Protein AF-0000000074257411 (afdb_homodimer)

Nearest PDB structures (foldseek):
  7ahc-assembly1_B  TM=8.816E-01  e=6.475E-06  Lactococcus lactis subsp. lactis
  7ahh-assembly1_B  TM=8.959E-01  e=6.751E-05  Lactococcus lactis subsp. lactis
  7ahd-assembly1_B  TM=7.410E-01  e=1.053E-05  Lactococcus lactis subsp. lactis
  7ahd-assembly1_A  TM=7.904E-01  e=3.799E-05  Lactococcus lactis subsp. lactis
  7ahh-assembly1_A  TM=8.577E-01  e=1.370E-04  Lactococcus lactis subsp. lactis

Radius of gyration: 25.84 Å; Cα contacts (8 Å, |Δi|>4): 737; chains: 2; bounding box: 114×61×60 Å

Solvent-accessible surface area (backbone atoms only — not comparable to full-atom values): 26121 Å² total; per-residue (Å²): 134,84,75,77,76,73,73,76,64,66,78,73,69,44,54,74,68,51,46,51,52,49,45,38,51,50,38,52,50,49,52,51,50,50,42,32,51,47,8,66,72,58,28,37,59,52,33,35,21,54,83,51,17,54,57,36,36,51,51,40,56,72,70,37,59,53,55,52,22,40,50,52,40,51,50,45,27,50,51,11,39,49,54,19,50,67,50,16,45,60,52,10,42,45,32,22,72,29,68,66,52,28,57,44,44,45,62,57,52,51,29,56,64,43,36,38,66,53,68,45,46,35,56,40,36,60,64,50,34,98,40,72,63,28,39,28,50,42,8,20,66,48,14,22,54,47,24,17,49,20,17,18,52,25,29,34,52,40,45,60,60,34,58,70,55,42,75,73,51,89,61,53,73,64,55,41,36,64,67,43,39,45,64,64,17,43,64,28,36,49,53,9,48,49,53,15,50,53,29,9,53,33,21,34,32,38,43,18,33,72,72,51,38,51,42,29,6,50,40,36,53,45,37,72,62,62,64,48,27,19,55,44,51,30,54,49,51,50,46,26,52,49,34,37,48,50,52,50,51,46,51,51,49,46,45,68,75,40,63,82,48,61,78,51,52,75,29,52,73,57,133,82,75,77,76,72,73,76,64,66,78,74,68,45,54,74,67,51,45,51,52,50,44,39,51,50,38,51,50,49,50,52,52,50,42,31,52,49,8,66,72,58,28,38,57,53,32,36,20,54,84,51,18,52,58,37,36,51,50,41,55,72,70,36,59,53,55,55,21,41,51,52,41,51,51,45,23,52,50,11,40,49,55,20,51,66,51,15,45,61,52,10,41,47,31,23,72,31,68,67,51,28,55,45,45,46,64,56,52,52,28,56,62,45,35,42,67,54,67,44,47,36,56,40,36,62,63,48,34,98,39,72,64,29,40,27,49,43,8,20,67,49,13,23,54,47,23,16,51,19,18,17,52,25,29,33,53,38,44,60,59,35,58,72,55,40,76,75,52,89,60,53,73,64,53,41,36,65,67,44,39,45,65,64,17,43,64,28,37,49,53,7,48,49,53,15,49,52,29,10,52,33,21,31,32,38,43,18,35,74,70,51,38,51,42,27,7,51,41,36,52,44,38,71,65,60,65,48,27,19,54,44,52,32,54,48,50,52,47,26,52,48,34,35,50,50,53,51,51,47,50,52,50,45,45,68,76,40,65,81,50,62,78,50,53,76,27,54,73,61

InterPro domains:
  IPR000515 ABC transporter type 1, transmembrane domain MetI-like [PF00528] (88-249)
  IPR000515 ABC transporter type 1, transmembrane domain MetI-like [PS50928] (70-250)
  IPR000515 ABC transporter type 1, transmembrane domain MetI-like [cd06261] (70-249)
  IPR035906 MetI-like superfamily [G3DSA:1.10.3720.10] (65-255)
  IPR035906 MetI-like superfamily [SSF161098] (64-249)

Secondary structure (DSSP, 8-state):
---------GGGSS-HHHHHHHHHHHHHHHHHHHHHHHHHHH-TTT---HHHHHHHHHHHHHHSHHHHHHHHHHHHHHHHHHHHHHHHHHHHHHHHH-HHHHHHHHHHHHHHHHS-HHHHHHHHHHHH-SSHHHHHHHHHHHHHHHHHHHHHHHHHHHHHHHHHHHTTS---HHHHIIIIIHHHHHHHHHHHHHHHHHHHHHHHHHHHHHHT-HHHHHHHHHHHT-S-SHHHHHHHHHHHHHHHHHHHHHHHHHHHH-GGGHHHHHHHT-/---------GGGTS-HHHHHHHHHHHHHHHHHHHHHHHHHHH-TTT---HHHHHHHHHHHHHHSHHHHHHHHHHHHHHHHHHHHHHHHHHHHHHHHH-HHHHHHHHHHHHHHHHS-GGGGHHHHHHHH-SSHHHHHHHHHHHHHHHHHHHHHHHHHHHHHHHHHHHTTS---HHHHIIIIIHHHHHHHHHHHHHHHHHHHHHHHHHHHHHHT-HHHHHHHHHHHT-S-SHHHHHHHHHHHHHHHHHHHHHHHHHHHH-GGGHHHHHHHT-

Foldseek 3Di:
DPPPPDPPPVCVPDDPVRNVVVVVVVVVVVVLVVLQVVQVVVDFLVHHHPVLLVVLLVVCVVVPQLVVLVVVLVVLLVLLLVVLLVPQQVLLLCLLVDVVSVVVCVVVLVVLQVDDLLVCLVVLCVVPNLDSVSLSVQLNSQQNSLLNNLLNVLLNVQCVVCVVVCVVPPPPPVCCCVPGSCVSSVLSNLLSSLRSSLSSSVRNLSNCCVVLGGLNNVLNVCVVVRPGCSNNVSSVVVSVVVSVVSNVVSVVVSCVVCVPCVVCVVVSVD/DPPPPDDPPVCVPDDPVRNVVVVVVVVVVVVLVVQQVVQVVVDFLVHHHPVLLVVLLVVCVVVPQQVVLVVVLVVLLVLLLVVLLVPQQVLLLCLLVDVVSVVVCVVVLVVLQVDDLLVCLVVLCVVPNLDSVSLSVQLNSQQNSLLNNLSNVLLNVQCVVCVVVCVVPPPPPVCCCVPGSCVSSVLSNLLSSLRSSLSSSVRNLSNCCVVLGGLNNVLNVCVVVRPGCSNNVSSVVVSVVVSVVSNVVSVVVSCVVCVPCVVCVVVSVD

Sequence (540 aa):
MSTKTRAPDVFHQLSERNQQWVVRLITLVITVLLWELVGQVLGNLFFAPITDVIPSYVEMATEGEMFSALAVTLWEMFIGFGLAVIVAIPIGLVMGRNRVVEQALSPWVSAMFVTATAALLPLFVILFGISFDFRIAIVWISCVWFILLNTHYGAKGVDQEFTDVGTSFNAGRIQMFQGIVLPATLPFIFAGLRMGLIHALRGVILAQTFIEFGYGGLIAQMGKQSVDTAPILALILTLMFLGYGLRILLEKTEAWLFPWSEETEAMGALMSTKTRAPDVFHQLSERNQQWVVRLITLVITVLLWELVGQVLGNLFFAPITDVIPSYVEMATEGEMFSALAVTLWEMFIGFGLAVIVAIPIGLVMGRNRVVEQALSPWVSAMFVTATAALLPLFVILFGISFDFRIAIVWISCVWFILLNTHYGAKGVDQEFTDVGTSFNAGRIQMFQGIVLPATLPFIFAGLRMGLIHALRGVILAQTFIEFGYGGLIAQMGKQSVDTAPILALILTLMFLGYGLRILLEKTEAWLFPWSEETEAMGAL

Structure (mmCIF, N/CA/C/O backbone):
data_AF-0000000074257411-model_v1
#
loop_
_entity.id
_entity.type
_entity.pdbx_description
1 polymer 'ABC transporter permease subunit'
#
loop_
_atom_site.group_PDB
_atom_site.id
_atom_site.type_symbol
_atom_site.label_atom_id
_atom_site.label_alt_id
_atom_site.label_comp_id
_atom_site.label_asym_id
_atom_site.label_entity_id
_atom_site.label_seq_id
_atom_site.pdbx_PDB_ins_code
_atom_site.Cartn_x
_atom_site.Cartn_y
_atom_site.Cartn_z
_atom_site.occupancy
_atom_site.B_iso_or_equiv
_atom_site.auth_seq_id
_atom_site.auth_comp_id
_atom_site.auth_asym_id
_atom_site.auth_atom_id
_atom_site.pdbx_PDB_model_num
ATOM 1 N N . MET A 1 1 ? -56.875 21.391 26.109 1 29.09 1 MET A N 1
ATOM 2 C CA . MET A 1 1 ? -55.562 21.766 26.562 1 29.09 1 MET A CA 1
ATOM 3 C C . MET A 1 1 ? -54.594 20.578 26.484 1 29.09 1 MET A C 1
ATOM 5 O O . MET A 1 1 ? -54.406 19.859 27.453 1 29.09 1 MET A O 1
ATOM 9 N N . SER A 1 2 ? -54.594 19.703 25.453 1 36.53 2 SER A N 1
ATOM 10 C CA . SER A 1 2 ? -53.844 18.469 25.234 1 36.53 2 SER A CA 1
ATOM 11 C C . SER A 1 2 ? -52.344 18.75 25.156 1 36.53 2 SER A C 1
ATOM 13 O O . SER A 1 2 ? -51.906 19.469 24.266 1 36.53 2 SER A O 1
ATOM 15 N N . THR A 1 3 ? -51.688 18.891 26.344 1 37.75 3 THR A N 1
ATOM 16 C CA . THR A 1 3 ? -50.219 19.031 26.453 1 37.75 3 THR A CA 1
ATOM 17 C C . THR A 1 3 ? -49.5 17.906 25.703 1 37.75 3 THR A C 1
ATOM 19 O O . THR A 1 3 ? -49.656 16.734 26.047 1 37.75 3 THR A O 1
ATOM 22 N N . LYS A 1 4 ? -49.281 18 24.453 1 40.81 4 LYS A N 1
ATOM 23 C CA . LYS A 1 4 ? -48.375 17.125 23.719 1 40.81 4 LYS A CA 1
ATOM 24 C C . LYS A 1 4 ? -47.062 16.906 24.469 1 40.81 4 LYS A C 1
ATOM 26 O O . LYS A 1 4 ? -46.281 17.844 24.625 1 40.81 4 LYS A O 1
ATOM 31 N N . THR A 1 5 ? -46.969 16.062 25.484 1 38.19 5 THR A N 1
ATOM 32 C CA . THR A 1 5 ? -45.75 15.641 26.172 1 38.19 5 THR A CA 1
ATOM 33 C C . THR A 1 5 ? -44.656 15.305 25.156 1 38.19 5 THR A C 1
ATOM 35 O O . THR A 1 5 ? -44.844 14.398 24.328 1 38.19 5 THR A O 1
ATOM 38 N N . ARG A 1 6 ? -43.844 16.281 24.797 1 40.16 6 ARG A N 1
ATOM 39 C CA . ARG A 1 6 ? -42.625 16.078 24.016 1 40.16 6 ARG A CA 1
ATOM 40 C C . ARG A 1 6 ? -41.844 14.859 24.516 1 40.16 6 ARG A C 1
ATOM 42 O O . ARG A 1 6 ? -41.594 14.734 25.719 1 40.16 6 ARG A O 1
ATOM 49 N N . ALA A 1 7 ? -41.906 13.766 23.906 1 40.72 7 ALA A N 1
ATOM 50 C CA . ALA A 1 7 ? -41.031 12.609 24.188 1 40.72 7 ALA A CA 1
ATOM 51 C C . ALA A 1 7 ? -39.656 13.055 24.656 1 40.72 7 ALA A C 1
ATOM 53 O O . ALA A 1 7 ? -39.031 13.922 24.031 1 40.72 7 ALA A O 1
ATOM 54 N N . PRO A 1 8 ? -39.281 12.938 25.922 1 40.72 8 PRO A N 1
ATOM 55 C CA . PRO A 1 8 ? -37.938 13.32 26.359 1 40.72 8 PRO A CA 1
ATOM 56 C C . PRO A 1 8 ? -36.844 12.844 25.422 1 40.72 8 PRO A C 1
ATOM 58 O O . PRO A 1 8 ? -36.906 11.727 24.906 1 40.72 8 PRO A O 1
ATOM 61 N N . ASP A 1 9 ? -36.219 13.672 24.594 1 42.53 9 ASP A N 1
ATOM 62 C CA . ASP A 1 9 ? -35.062 13.398 23.75 1 42.53 9 ASP A CA 1
ATOM 63 C C . ASP A 1 9 ? -34 12.625 24.516 1 42.53 9 ASP A C 1
ATOM 65 O O . ASP A 1 9 ? -33.219 13.211 25.266 1 42.53 9 ASP A O 1
ATOM 69 N N . VAL A 1 10 ? -34.25 11.461 25.031 1 44.72 10 VAL A N 1
ATOM 70 C CA . VAL A 1 10 ? -33.344 10.547 25.719 1 44.72 10 VAL A CA 1
ATOM 71 C C . VAL A 1 10 ? -31.938 10.758 25.219 1 44.72 10 VAL A C 1
ATOM 73 O O . VAL A 1 10 ? -30.969 10.461 25.938 1 44.72 10 VAL A O 1
ATOM 76 N N . PHE A 1 11 ? -31.719 10.945 23.938 1 49.41 11 PHE A N 1
ATOM 77 C CA . PHE A 1 11 ? -30.359 11.125 23.438 1 49.41 11 PHE A CA 1
ATOM 78 C C . PHE A 1 11 ? -29.734 12.383 24.031 1 49.41 11 PHE A C 1
ATOM 80 O O . PHE A 1 11 ? -28.516 12.531 24.031 1 49.41 11 PHE A O 1
ATOM 87 N N . HIS A 1 12 ? -30.5 13.359 24.438 1 51.88 12 HIS A N 1
ATOM 88 C CA . HIS A 1 12 ? -29.953 14.609 24.969 1 51.88 12 HIS A CA 1
ATOM 89 C C . HIS A 1 12 ? -29.312 14.398 26.328 1 51.88 12 HIS A C 1
ATOM 91 O O . HIS A 1 12 ? -28.547 15.258 26.781 1 51.88 12 HIS A O 1
ATOM 97 N N . GLN A 1 13 ? -29.703 13.383 26.984 1 53.53 13 GLN A N 1
ATOM 98 C CA . GLN A 1 13 ? -29.234 13.344 28.375 1 53.53 13 GLN A CA 1
ATOM 99 C C . GLN A 1 13 ? -27.906 12.609 28.469 1 53.53 13 GLN A C 1
ATOM 101 O O . GLN A 1 13 ? -27.281 12.594 29.531 1 53.53 13 GLN A O 1
ATOM 106 N N . LEU A 1 14 ? -27.562 11.773 27.562 1 56.84 14 LEU A N 1
ATOM 107 C CA . LEU A 1 14 ? -26.328 11.055 27.812 1 56.84 14 LEU A CA 1
ATOM 108 C C . LEU A 1 14 ? -25.125 11.969 27.609 1 56.84 14 LEU A C 1
ATOM 110 O O . LEU A 1 14 ? -25.109 12.797 26.688 1 56.84 14 LEU A O 1
ATOM 114 N N . SER A 1 15 ? -24.281 12.133 28.625 1 64.94 15 SER A N 1
ATOM 115 C CA . SER A 1 15 ? -23.031 12.891 28.531 1 64.94 15 SER A CA 1
ATOM 116 C C . SER A 1 15 ? -22.344 12.633 27.188 1 64.94 15 SER A C 1
ATOM 118 O O . SER A 1 15 ? -22.547 11.594 26.562 1 64.94 15 SER A O 1
ATOM 120 N N . GLU A 1 16 ? -21.859 13.57 26.562 1 70.38 16 GLU A N 1
ATOM 121 C CA . GLU A 1 16 ? -21.156 13.516 25.281 1 70.38 16 GLU A CA 1
ATOM 122 C C . GLU A 1 16 ? -20.328 12.234 25.156 1 70.38 16 GLU A C 1
ATOM 124 O O . GLU A 1 16 ? -20.281 11.617 24.094 1 70.38 16 GLU A O 1
ATOM 129 N N . ARG A 1 17 ? -19.766 11.82 26.234 1 72.44 17 ARG A N 1
ATOM 130 C CA . ARG A 1 17 ? -18.953 10.602 26.25 1 72.44 17 ARG A CA 1
ATOM 131 C C . ARG A 1 17 ? -19.828 9.359 26.141 1 72.44 17 ARG A C 1
ATOM 133 O O . ARG A 1 17 ? -19.484 8.414 25.422 1 72.44 17 ARG A O 1
ATOM 140 N N . ASN A 1 18 ? -20.891 9.445 26.797 1 74.31 18 ASN A N 1
ATOM 141 C CA . ASN A 1 18 ? -21.812 8.312 26.766 1 74.31 18 ASN A CA 1
ATOM 142 C C . ASN A 1 18 ? -22.484 8.164 25.406 1 74.31 18 ASN A C 1
ATOM 144 O O . ASN A 1 18 ? -22.703 7.051 24.938 1 74.31 18 ASN A O 1
ATOM 148 N N . GLN A 1 19 ? -22.688 9.25 24.797 1 76.62 19 GLN A N 1
ATOM 149 C CA . GLN A 1 19 ? -23.297 9.234 23.469 1 76.62 19 GLN A CA 1
ATOM 150 C C . GLN A 1 19 ? -22.344 8.602 22.438 1 76.62 19 GLN A C 1
ATOM 152 O O . GLN A 1 19 ? -22.781 7.855 21.562 1 76.62 19 GLN A O 1
ATOM 157 N N . GLN A 1 20 ? -21.109 8.859 22.703 1 81.5 20 GLN A N 1
ATOM 158 C CA . GLN A 1 20 ? -20.109 8.289 21.797 1 81.5 20 GLN A CA 1
ATOM 159 C C . GLN A 1 20 ? -20.062 6.77 21.938 1 81.5 20 GLN A C 1
ATOM 161 O O . GLN A 1 20 ? -19.969 6.059 20.922 1 81.5 20 GLN A O 1
ATOM 166 N N . TRP A 1 21 ? -20.188 6.344 23.141 1 83.12 21 TRP A N 1
ATOM 167 C CA . TRP A 1 21 ? -20.141 4.91 23.391 1 83.12 21 TRP A CA 1
ATOM 168 C C . TRP A 1 21 ? -21.375 4.211 22.859 1 83.12 21 TRP A C 1
ATOM 170 O O . TRP A 1 21 ? -21.297 3.1 22.328 1 83.12 21 TRP A O 1
ATOM 180 N N . VAL A 1 22 ? -22.453 4.828 22.953 1 87.94 22 VAL A N 1
ATOM 181 C CA . VAL A 1 22 ? -23.719 4.25 22.484 1 87.94 22 VAL A CA 1
ATOM 182 C C . VAL A 1 22 ? -23.703 4.152 20.953 1 87.94 22 VAL A C 1
ATOM 184 O O . VAL A 1 22 ? -24.094 3.131 20.391 1 87.94 22 VAL A O 1
ATOM 187 N N . VAL A 1 23 ? -23.266 5.156 20.328 1 87.62 23 VAL A N 1
ATOM 188 C CA . VAL A 1 23 ? -23.203 5.152 18.875 1 87.62 23 VAL A CA 1
ATOM 189 C C . VAL A 1 23 ? -22.25 4.055 18.391 1 87.62 23 VAL A C 1
ATOM 191 O O . VAL A 1 23 ? -22.562 3.328 17.438 1 87.62 23 VAL A O 1
ATOM 194 N N . ARG A 1 24 ? -21.188 3.939 19.062 1 85.31 24 ARG A N 1
ATOM 195 C CA . ARG A 1 24 ? -20.203 2.918 18.703 1 85.31 24 ARG A CA 1
ATOM 196 C C . ARG A 1 24 ? -20.781 1.518 18.891 1 85.31 24 ARG A C 1
ATOM 198 O O . ARG A 1 24 ? -20.578 0.638 18.047 1 85.31 24 ARG A O 1
ATOM 205 N N . LEU A 1 25 ? -21.484 1.351 19.984 1 89.31 25 LEU A N 1
ATOM 206 C CA . LEU A 1 25 ? -22.094 0.052 20.25 1 89.31 25 LEU A CA 1
ATOM 207 C C . LEU A 1 25 ? -23.188 -0.257 19.234 1 89.31 25 LEU A C 1
ATOM 209 O O . LEU A 1 25 ? -23.297 -1.392 18.766 1 89.31 25 LEU A O 1
ATOM 213 N N . ILE A 1 26 ? -23.938 0.688 18.891 1 91.25 26 ILE A N 1
ATOM 214 C CA . ILE A 1 26 ? -25.016 0.503 17.922 1 91.25 26 ILE A CA 1
ATOM 215 C C . ILE A 1 26 ? -24.422 0.17 16.547 1 91.25 26 ILE A C 1
ATOM 217 O O . ILE A 1 26 ? -24.922 -0.707 15.844 1 91.25 26 ILE A O 1
ATOM 221 N N . THR A 1 27 ? -23.375 0.881 16.203 1 89.69 27 THR A N 1
ATOM 222 C CA . THR A 1 27 ? -22.719 0.636 14.922 1 89.69 27 THR A CA 1
ATOM 223 C C . THR A 1 27 ? -22.156 -0.784 14.867 1 89.69 27 THR A C 1
ATOM 225 O O . THR A 1 27 ? -22.266 -1.452 13.836 1 89.69 27 THR A O 1
ATOM 228 N N . LEU A 1 28 ? -21.594 -1.198 15.898 1 89.81 28 LEU A N 1
ATOM 229 C CA . LEU A 1 28 ? -21.047 -2.553 15.961 1 89.81 28 LEU A CA 1
ATOM 230 C C . LEU A 1 28 ? -22.172 -3.586 15.812 1 89.81 28 LEU A C 1
ATOM 232 O O . LEU A 1 28 ? -22.016 -4.566 15.078 1 89.81 28 LEU A O 1
ATOM 236 N N . VAL A 1 29 ? -23.266 -3.35 16.516 1 92.94 29 VAL A N 1
ATOM 237 C CA . VAL A 1 29 ? -24.406 -4.27 16.453 1 92.94 29 VAL A CA 1
ATOM 238 C C . VAL A 1 29 ? -24.984 -4.297 15.047 1 92.94 29 VAL A C 1
ATOM 240 O O . VAL A 1 29 ? -25.281 -5.363 14.508 1 92.94 29 VAL A O 1
ATOM 243 N N . ILE A 1 30 ? -25.109 -3.184 14.484 1 93.25 30 ILE A N 1
ATOM 244 C CA . ILE A 1 30 ? -25.656 -3.094 13.133 1 93.25 30 ILE A CA 1
ATOM 245 C C . ILE A 1 30 ? -24.719 -3.807 12.156 1 93.25 30 ILE A C 1
ATOM 247 O O . ILE A 1 30 ? -25.188 -4.504 11.25 1 93.25 30 ILE A O 1
ATOM 251 N N . THR A 1 31 ? -23.438 -3.596 12.344 1 92.69 31 THR A N 1
ATOM 252 C CA . THR A 1 31 ? -22.469 -4.234 11.469 1 92.69 31 THR A CA 1
ATOM 253 C C . THR A 1 31 ? -22.547 -5.754 11.57 1 92.69 31 THR A C 1
ATOM 255 O O . THR A 1 31 ? -22.547 -6.453 10.562 1 92.69 31 THR A O 1
ATOM 258 N N . VAL A 1 32 ? -22.688 -6.25 12.766 1 93.88 32 VAL A N 1
ATOM 259 C CA . VAL A 1 32 ? -22.781 -7.688 12.992 1 93.88 32 VAL A CA 1
ATOM 260 C C . VAL A 1 32 ? -24.078 -8.227 12.406 1 93.88 32 VAL A C 1
ATOM 262 O O . VAL A 1 32 ? -24.094 -9.289 11.781 1 93.88 32 VAL A O 1
ATOM 265 N N . LEU A 1 33 ? -25.156 -7.496 12.594 1 95.62 33 LEU A N 1
ATOM 266 C CA . LEU A 1 33 ? -26.453 -7.918 12.07 1 95.62 33 LEU A CA 1
ATOM 267 C C . LEU A 1 33 ? -26.453 -7.898 10.547 1 95.62 33 LEU A C 1
ATOM 269 O O . LEU A 1 33 ? -27 -8.805 9.914 1 95.62 33 LEU A O 1
ATOM 273 N N . LEU A 1 34 ? -25.891 -6.891 10.055 1 94.69 34 LEU A N 1
ATOM 274 C CA . LEU A 1 34 ? -25.797 -6.82 8.602 1 94.69 34 LEU A CA 1
ATOM 275 C C . LEU A 1 34 ? -24.938 -7.945 8.055 1 94.69 34 LEU A C 1
ATOM 277 O O . LEU A 1 34 ? -25.25 -8.531 7.012 1 94.69 34 LEU A O 1
ATOM 281 N N . TRP A 1 35 ? -23.844 -8.211 8.719 1 95.31 35 TRP A N 1
ATOM 282 C CA . TRP A 1 35 ? -22.969 -9.32 8.336 1 95.31 35 TRP A CA 1
ATOM 283 C C . TRP A 1 35 ? -23.734 -10.641 8.359 1 95.31 35 TRP A C 1
ATOM 285 O O . TRP A 1 35 ? -23.672 -11.43 7.414 1 95.31 35 TRP A O 1
ATOM 295 N N . GLU A 1 36 ? -24.438 -10.773 9.406 1 96.38 36 GLU A N 1
ATOM 296 C CA . GLU A 1 36 ? -25.219 -12 9.539 1 96.38 36 GLU A CA 1
ATOM 297 C C . GLU A 1 36 ? -26.25 -12.125 8.422 1 96.38 36 GLU A C 1
ATOM 299 O O . GLU A 1 36 ? -26.422 -13.195 7.84 1 96.38 36 GLU A O 1
ATOM 304 N N . LEU A 1 37 ? -26.938 -11.047 8.141 1 96.75 37 LEU A N 1
ATOM 305 C CA . LEU A 1 37 ? -27.953 -11.047 7.105 1 96.75 37 LEU A CA 1
ATOM 306 C C . LEU A 1 37 ? -27.344 -11.328 5.738 1 96.75 37 LEU A C 1
ATOM 308 O O . LEU A 1 37 ? -27.859 -12.156 4.98 1 96.75 37 LEU A O 1
ATOM 312 N N . VAL A 1 38 ? -26.281 -10.742 5.445 1 95.44 38 VAL A N 1
ATOM 313 C CA . VAL A 1 38 ? -25.609 -10.945 4.164 1 95.44 38 VAL A CA 1
ATOM 314 C C . VAL A 1 38 ? -25.125 -12.391 4.059 1 95.44 38 VAL A C 1
ATOM 316 O O . VAL A 1 38 ? -25.266 -13.023 3.008 1 95.44 38 VAL A O 1
ATOM 319 N N . GLY A 1 39 ? -24.5 -12.828 5.121 1 96.31 39 GLY A N 1
ATOM 320 C CA . GLY A 1 39 ? -24.031 -14.203 5.141 1 96.31 39 GLY A CA 1
ATOM 321 C C . GLY A 1 39 ? -25.125 -15.227 4.914 1 96.31 39 GLY A C 1
ATOM 322 O O . GLY A 1 39 ? -24.922 -16.203 4.184 1 96.31 39 GLY A O 1
ATOM 323 N N . GLN A 1 40 ? -26.281 -14.922 5.543 1 95.19 40 GLN A N 1
ATOM 324 C CA . GLN A 1 40 ? -27.406 -15.852 5.398 1 95.19 40 GLN A CA 1
ATOM 325 C C . GLN A 1 40 ? -27.953 -15.82 3.977 1 95.19 40 GLN A C 1
ATOM 327 O O . GLN A 1 40 ? -28.406 -16.844 3.455 1 95.19 40 GLN A O 1
ATOM 332 N N . VAL A 1 41 ? -27.922 -14.734 3.348 1 95.44 41 VAL A N 1
ATOM 333 C CA . VAL A 1 41 ? -28.469 -14.578 2.008 1 95.44 41 VAL A CA 1
ATOM 334 C C . VAL A 1 41 ? -27.516 -15.164 0.979 1 95.44 41 VAL A C 1
ATOM 336 O O . VAL A 1 41 ? -27.938 -15.867 0.057 1 95.44 41 VAL A O 1
ATOM 339 N N . LEU A 1 42 ? -26.234 -14.977 1.152 1 93.19 42 LEU A N 1
ATOM 340 C CA . LEU A 1 42 ? -25.234 -15.391 0.166 1 93.19 42 LEU A CA 1
ATOM 341 C C . LEU A 1 42 ? -24.812 -16.844 0.385 1 93.19 42 LEU A C 1
ATOM 343 O O . LEU A 1 42 ? -24.422 -17.531 -0.559 1 93.19 42 LEU A O 1
ATOM 347 N N . GLY A 1 43 ? -24.891 -17.219 1.621 1 92.38 43 GLY A N 1
ATOM 348 C CA . GLY A 1 43 ? -24.5 -18.594 1.931 1 92.38 43 GLY A CA 1
ATOM 349 C C . GLY A 1 43 ? -23.016 -18.734 2.23 1 92.38 43 GLY A C 1
ATOM 350 O O . GLY A 1 43 ? -22.234 -17.844 1.924 1 92.38 43 GLY A O 1
ATOM 351 N N . ASN A 1 44 ? -22.656 -19.859 2.703 1 90.44 44 ASN A N 1
ATOM 352 C CA . ASN A 1 44 ? -21.312 -20.109 3.199 1 90.44 44 ASN A CA 1
ATOM 353 C C . ASN A 1 44 ? -20.297 -20.188 2.059 1 90.44 44 ASN A C 1
ATOM 355 O O . ASN A 1 44 ? -19.109 -19.922 2.266 1 90.44 44 ASN A O 1
ATOM 359 N N . LEU A 1 45 ? -20.828 -20.516 0.987 1 89.69 45 LEU A N 1
ATOM 360 C CA . LEU A 1 45 ? -19.938 -20.625 -0.155 1 89.69 45 LEU A CA 1
ATOM 361 C C . LEU A 1 45 ? -19.359 -19.266 -0.532 1 89.69 45 LEU A C 1
ATOM 363 O O . LEU A 1 45 ? -18.188 -19.172 -0.922 1 89.69 45 LEU A O 1
ATOM 367 N N . PHE A 1 46 ? -20.156 -18.266 -0.381 1 90.5 46 PHE A N 1
ATOM 368 C CA . PHE A 1 46 ? -19.75 -16.953 -0.859 1 90.5 46 PHE A CA 1
ATOM 369 C C . PHE A 1 46 ? -19.344 -16.047 0.306 1 90.5 46 PHE A C 1
ATOM 371 O O . PHE A 1 46 ? -18.312 -15.367 0.247 1 90.5 46 PHE A O 1
ATOM 378 N N . PHE A 1 47 ? -20.172 -16.094 1.301 1 94.94 47 PHE A N 1
ATOM 379 C CA . PHE A 1 47 ? -19.938 -15.25 2.463 1 94.94 47 PHE A CA 1
ATOM 380 C C . PHE A 1 47 ? -20.609 -15.828 3.701 1 94.94 47 PHE A C 1
ATOM 382 O O . PHE A 1 47 ? -21.812 -15.609 3.918 1 94.94 47 PHE A O 1
ATOM 389 N N . ALA A 1 48 ? -19.781 -16.359 4.516 1 96 48 ALA A N 1
ATOM 390 C CA . ALA A 1 48 ? -20.328 -17.062 5.672 1 96 48 ALA A CA 1
ATOM 391 C C . ALA A 1 48 ? -20.859 -16.094 6.715 1 96 48 ALA A C 1
ATOM 393 O O . ALA A 1 48 ? -20.266 -15.039 6.957 1 96 48 ALA A O 1
ATOM 394 N N . PRO A 1 49 ? -21.969 -16.453 7.273 1 97 49 PRO A N 1
ATOM 395 C CA . PRO A 1 49 ? -22.484 -15.617 8.375 1 97 49 PRO A CA 1
ATOM 396 C C . PRO A 1 49 ? -21.578 -15.664 9.609 1 97 49 PRO A C 1
ATOM 398 O O . PRO A 1 49 ? -20.781 -16.594 9.766 1 97 49 PRO A O 1
ATOM 401 N N . ILE A 1 50 ? -21.703 -14.656 10.391 1 96.44 50 ILE A N 1
ATOM 402 C CA . ILE A 1 50 ? -20.859 -14.531 11.57 1 96.44 50 ILE A CA 1
ATOM 403 C C . ILE A 1 50 ? -21.062 -15.734 12.484 1 96.44 50 ILE A C 1
ATOM 405 O O . ILE A 1 50 ? -20.141 -16.188 13.148 1 96.44 50 ILE A O 1
ATOM 409 N N . THR A 1 51 ? -22.219 -16.281 12.492 1 96.44 51 THR A N 1
ATOM 410 C CA . THR A 1 51 ? -22.562 -17.422 13.328 1 96.44 51 THR A CA 1
ATOM 411 C C . THR A 1 51 ? -21.719 -18.641 12.938 1 96.44 51 THR A C 1
ATOM 413 O O . THR A 1 51 ? -21.469 -19.516 13.766 1 96.44 51 THR A O 1
ATOM 416 N N . ASP A 1 52 ? -21.297 -18.719 11.672 1 96.19 52 ASP A N 1
ATOM 417 C CA . ASP A 1 52 ? -20.453 -19.828 11.219 1 96.19 52 ASP A CA 1
ATOM 418 C C . ASP A 1 52 ? -18.984 -19.453 11.289 1 96.19 52 ASP A C 1
ATOM 420 O O . ASP A 1 52 ? -18.109 -20.328 11.367 1 96.19 52 ASP A O 1
ATOM 424 N N . VAL A 1 53 ? -18.719 -18.188 11.258 1 96.62 53 VAL A N 1
ATOM 425 C CA . VAL A 1 53 ? -17.344 -17.719 11.281 1 96.62 53 VAL A CA 1
ATOM 426 C C . VAL A 1 53 ? -16.75 -17.922 12.68 1 96.62 53 VAL A C 1
ATOM 428 O O . VAL A 1 53 ? -15.586 -18.312 12.82 1 96.62 53 VAL A O 1
ATOM 431 N N . ILE A 1 54 ? -17.547 -17.719 13.695 1 96.31 54 ILE A N 1
ATOM 432 C CA . ILE A 1 54 ? -17.062 -17.766 15.078 1 96.31 54 ILE A CA 1
ATOM 433 C C . ILE A 1 54 ? -16.641 -19.172 15.43 1 96.31 54 ILE A C 1
ATOM 435 O O . ILE A 1 54 ? -15.516 -19.391 15.914 1 96.31 54 ILE A O 1
ATOM 439 N N . PRO A 1 55 ? -17.453 -20.188 15.148 1 95.62 55 PRO A N 1
ATOM 440 C CA . PRO A 1 55 ? -16.984 -21.547 15.438 1 95.62 55 PRO A CA 1
ATOM 441 C C . PRO A 1 55 ? -15.766 -21.953 14.617 1 95.62 55 PRO A C 1
ATOM 443 O O . PRO A 1 55 ? -14.898 -22.672 15.102 1 95.62 55 PRO A O 1
ATOM 446 N N . SER A 1 56 ? -15.742 -21.5 13.398 1 93.75 56 SER A N 1
ATOM 447 C CA . SER A 1 56 ? -14.578 -21.781 12.57 1 93.75 56 SER A CA 1
ATOM 448 C C . SER A 1 56 ? -13.312 -21.172 13.156 1 93.75 56 SER A C 1
ATOM 450 O O . SER A 1 56 ? -12.242 -21.781 13.125 1 93.75 56 SER A O 1
ATOM 452 N N . TYR A 1 57 ? -13.453 -20.016 13.656 1 95.12 57 TYR A N 1
ATOM 453 C CA . TYR A 1 57 ? -12.336 -19.344 14.305 1 95.12 57 TYR A CA 1
ATOM 454 C C . TYR A 1 57 ? -11.859 -20.125 15.523 1 95.12 57 TYR A C 1
ATOM 456 O O . TYR A 1 57 ? -10.656 -20.328 15.703 1 95.12 57 TYR A O 1
ATOM 464 N N . VAL A 1 58 ? -12.789 -20.547 16.297 1 95.38 58 VAL A N 1
ATOM 465 C CA . VAL A 1 58 ? -12.469 -21.266 17.516 1 95.38 58 VAL A CA 1
ATOM 466 C C . VAL A 1 58 ? -11.773 -22.594 17.172 1 95.38 58 VAL A C 1
ATOM 468 O O . VAL A 1 58 ? -10.797 -22.969 17.828 1 95.38 58 VAL A O 1
ATOM 471 N N . GLU A 1 59 ? -12.242 -23.203 16.188 1 94.25 59 GLU A N 1
ATOM 472 C CA . GLU A 1 59 ? -11.641 -24.469 15.75 1 94.25 59 GLU A CA 1
ATOM 473 C C . GLU A 1 59 ? -10.211 -24.25 15.273 1 94.25 59 GLU A C 1
ATOM 475 O O . GLU A 1 59 ? -9.297 -24.953 15.688 1 94.25 59 GLU A O 1
ATOM 480 N N . MET A 1 60 ? -10 -23.25 14.469 1 93 60 MET A N 1
ATOM 481 C CA . MET A 1 60 ? -8.672 -22.969 13.93 1 93 60 MET A CA 1
ATOM 482 C C . MET A 1 60 ? -7.719 -22.531 15.039 1 93 60 MET A C 1
ATOM 484 O O . MET A 1 60 ? -6.531 -22.844 15 1 93 60 MET A O 1
ATOM 488 N N . ALA A 1 61 ? -8.25 -21.812 15.984 1 93.5 61 ALA A N 1
ATOM 489 C CA . ALA A 1 61 ? -7.445 -21.344 17.109 1 93.5 61 ALA A CA 1
ATOM 490 C C . ALA A 1 61 ? -7.016 -22.516 18 1 93.5 61 ALA A C 1
ATOM 492 O O . ALA A 1 61 ? -5.891 -22.531 18.5 1 93.5 61 ALA A O 1
ATOM 493 N N . THR A 1 62 ? -7.891 -23.406 18.172 1 93.88 62 THR A N 1
ATOM 494 C CA . THR A 1 62 ? -7.625 -24.547 19.047 1 93.88 62 THR A CA 1
ATOM 495 C C . THR A 1 62 ? -6.656 -25.531 18.391 1 93.88 62 THR A C 1
ATOM 497 O O . THR A 1 62 ? -5.855 -26.172 19.062 1 93.88 62 THR A O 1
ATOM 500 N N . GLU A 1 63 ? -6.742 -25.641 17.109 1 92.94 63 GLU A N 1
ATOM 501 C CA . GLU A 1 63 ? -5.852 -26.531 16.375 1 92.94 63 GLU A CA 1
ATOM 502 C C . GLU A 1 63 ? -4.43 -25.984 16.328 1 92.94 63 GLU A C 1
ATOM 504 O O . GLU A 1 63 ? -3.479 -26.734 16.094 1 92.94 63 GLU A O 1
ATOM 509 N N . GLY A 1 64 ? -4.297 -24.656 16.484 1 91.5 64 GLY A N 1
ATOM 510 C CA . GLY A 1 64 ? -2.982 -24.062 16.641 1 91.5 64 GLY A CA 1
ATOM 511 C C . GLY A 1 64 ? -2.371 -23.625 15.328 1 91.5 64 GLY A C 1
ATOM 512 O O . GLY A 1 64 ? -1.394 -22.875 15.312 1 91.5 64 GLY A O 1
ATOM 513 N N . GLU A 1 65 ? -2.865 -24.094 14.242 1 91.5 65 GLU A N 1
ATOM 514 C CA . GLU A 1 65 ? -2.316 -23.766 12.93 1 91.5 65 GLU A CA 1
ATOM 515 C C . GLU A 1 65 ? -2.361 -22.266 12.656 1 91.5 65 GLU A C 1
ATOM 517 O O . GLU A 1 65 ? -1.423 -21.703 12.094 1 91.5 65 GLU A O 1
ATOM 522 N N . MET A 1 66 ? -3.408 -21.703 13.062 1 94.81 66 MET A N 1
ATOM 523 C CA . MET A 1 66 ? -3.584 -20.266 12.852 1 94.81 66 MET A CA 1
ATOM 524 C C . MET A 1 66 ? -2.514 -19.469 13.594 1 94.81 66 MET A C 1
ATOM 526 O O . MET A 1 66 ? -1.878 -18.594 13.016 1 94.81 66 MET A O 1
ATOM 530 N N . PHE A 1 67 ? -2.242 -19.766 14.75 1 95.38 67 PHE A N 1
ATOM 531 C CA . PHE A 1 67 ? -1.306 -19.016 15.578 1 95.38 67 PHE A CA 1
ATOM 532 C C . PHE A 1 67 ? 0.133 -19.312 15.172 1 95.38 67 PHE A C 1
ATOM 534 O O . PHE A 1 67 ? 1 -18.438 15.25 1 95.38 67 PHE A O 1
ATOM 541 N N . SER A 1 68 ? 0.341 -20.594 14.789 1 96.06 68 SER A N 1
ATOM 542 C CA . SER A 1 68 ? 1.667 -20.938 14.281 1 96.06 68 SER A CA 1
ATOM 543 C C . SER A 1 68 ? 1.99 -20.141 13.016 1 96.06 68 SER A C 1
ATOM 545 O O . SER A 1 68 ? 3.09 -19.609 12.875 1 96.06 68 SER A O 1
ATOM 547 N N . ALA A 1 69 ? 1.027 -20.078 12.148 1 97.12 69 ALA A N 1
ATOM 548 C CA . ALA A 1 69 ? 1.201 -19.312 10.922 1 97.12 69 ALA A CA 1
ATOM 549 C C . ALA A 1 69 ? 1.375 -17.828 11.227 1 97.12 69 ALA A C 1
ATOM 551 O O . ALA A 1 69 ? 2.199 -17.156 10.609 1 97.12 69 ALA A O 1
ATOM 552 N N . LEU A 1 70 ? 0.653 -17.406 12.188 1 97.12 70 LEU A N 1
ATOM 553 C CA . LEU A 1 70 ? 0.732 -15.992 12.578 1 97.12 70 LEU A CA 1
ATOM 554 C C . LEU A 1 70 ? 2.098 -15.672 13.172 1 97.12 70 LEU A C 1
ATOM 556 O O . LEU A 1 70 ? 2.658 -14.609 12.906 1 97.12 70 LEU A O 1
ATOM 560 N N . ALA A 1 71 ? 2.598 -16.516 13.953 1 97.06 71 ALA A N 1
ATOM 561 C CA . ALA A 1 71 ? 3.902 -16.328 14.578 1 97.06 71 ALA A CA 1
ATOM 562 C C . ALA A 1 71 ? 5.004 -16.219 13.531 1 97.06 71 ALA A C 1
ATOM 564 O O . ALA A 1 71 ? 5.883 -15.359 13.633 1 97.06 71 ALA A O 1
ATOM 565 N N . VAL A 1 72 ? 4.938 -17.078 12.578 1 97.19 72 VAL A N 1
ATOM 566 C CA . VAL A 1 72 ? 5.906 -17.047 11.484 1 97.19 72 VAL A CA 1
ATOM 567 C C . VAL A 1 72 ? 5.797 -15.727 10.727 1 97.19 72 VAL A C 1
ATOM 569 O O . VAL A 1 72 ? 6.809 -15.102 10.406 1 97.19 72 VAL A O 1
ATOM 572 N N . THR A 1 73 ? 4.605 -15.344 10.5 1 97.69 73 THR A N 1
ATOM 573 C CA . THR A 1 73 ? 4.344 -14.102 9.766 1 97.69 73 THR A CA 1
ATOM 574 C C . THR A 1 73 ? 4.863 -12.898 10.547 1 97.69 73 THR A C 1
ATOM 576 O O . THR A 1 73 ? 5.523 -12.023 9.984 1 97.69 73 THR A O 1
ATOM 579 N N . LEU A 1 74 ? 4.613 -12.875 11.836 1 97.88 74 LEU A N 1
ATOM 580 C CA . LEU A 1 74 ? 5.086 -11.773 12.664 1 97.88 74 LEU A CA 1
ATOM 581 C C . LEU A 1 74 ? 6.609 -11.75 12.727 1 97.88 74 LEU A C 1
ATOM 583 O O . LEU A 1 74 ? 7.227 -10.688 12.688 1 97.88 74 LEU A O 1
ATOM 587 N N . TRP A 1 75 ? 7.164 -12.883 12.781 1 98.06 75 TRP A N 1
ATOM 588 C CA . TRP A 1 75 ? 8.617 -13 12.805 1 98.06 75 TRP A CA 1
ATOM 589 C C . TRP A 1 75 ? 9.234 -12.414 11.539 1 98.06 75 TRP A C 1
ATOM 591 O O . TRP A 1 75 ? 10.156 -11.602 11.609 1 98.06 75 TRP A O 1
ATOM 601 N N . GLU A 1 76 ? 8.734 -12.781 10.453 1 98.5 76 GLU A N 1
ATOM 602 C CA . GLU A 1 76 ? 9.234 -12.297 9.164 1 98.5 76 GLU A CA 1
ATOM 603 C C . GLU A 1 76 ? 8.992 -10.797 9.008 1 98.5 76 GLU A C 1
ATOM 605 O O . GLU A 1 76 ? 9.844 -10.078 8.484 1 98.5 76 GLU A O 1
ATOM 610 N N . MET A 1 77 ? 7.824 -10.367 9.469 1 98.12 77 MET A N 1
ATOM 611 C CA . MET A 1 77 ? 7.484 -8.953 9.398 1 98.12 77 MET A CA 1
ATOM 612 C C . MET A 1 77 ? 8.484 -8.109 10.18 1 98.12 77 MET A C 1
ATOM 614 O O . MET A 1 77 ? 9.008 -7.117 9.672 1 98.12 77 MET A O 1
ATOM 618 N N . PHE A 1 78 ? 8.828 -8.562 11.383 1 98.25 78 PHE A N 1
ATOM 619 C CA . PHE A 1 78 ? 9.688 -7.762 12.258 1 98.25 78 PHE A CA 1
ATOM 620 C C . PHE A 1 78 ? 11.133 -7.812 11.789 1 98.25 78 PHE A C 1
ATOM 622 O O . PHE A 1 78 ? 11.867 -6.832 11.922 1 98.25 78 PHE A O 1
ATOM 629 N N . ILE A 1 79 ? 11.555 -8.883 11.195 1 98.56 79 ILE A N 1
ATOM 630 C CA . ILE A 1 79 ? 12.906 -8.969 10.656 1 98.56 79 ILE A CA 1
ATOM 631 C C . ILE A 1 79 ? 13.031 -8.031 9.453 1 98.56 79 ILE A C 1
ATOM 633 O O . ILE A 1 79 ? 13.969 -7.23 9.383 1 98.56 79 ILE A O 1
ATOM 637 N N . GLY A 1 80 ? 12.117 -8.148 8.531 1 98.69 80 GLY A N 1
ATOM 638 C CA . GLY A 1 80 ? 12.141 -7.254 7.391 1 98.69 80 GLY A CA 1
ATOM 639 C C . GLY A 1 80 ? 12.047 -5.789 7.773 1 98.69 80 GLY A C 1
ATOM 640 O O . GLY A 1 80 ? 12.758 -4.949 7.223 1 98.69 80 GLY A O 1
ATOM 641 N N . PHE A 1 81 ? 11.211 -5.531 8.758 1 98.38 81 PHE A N 1
ATOM 642 C CA . PHE A 1 81 ? 11.031 -4.176 9.273 1 98.38 81 PHE A CA 1
ATOM 643 C C . PHE A 1 81 ? 12.305 -3.676 9.938 1 98.38 81 PHE A C 1
ATOM 645 O O . PHE A 1 81 ? 12.734 -2.547 9.703 1 98.38 81 PHE A O 1
ATOM 652 N N . GLY A 1 82 ? 12.812 -4.496 10.734 1 98.62 82 GLY A N 1
ATOM 653 C CA . GLY A 1 82 ? 14.055 -4.137 11.391 1 98.62 82 GLY A CA 1
ATOM 654 C C . GLY A 1 82 ? 15.172 -3.814 10.414 1 98.62 82 GLY A C 1
ATOM 655 O O . GLY A 1 82 ? 15.898 -2.834 10.594 1 98.62 82 GLY A O 1
ATOM 656 N N . LEU A 1 83 ? 15.305 -4.605 9.43 1 98.69 83 LEU A N 1
ATOM 657 C CA . LEU A 1 83 ? 16.312 -4.363 8.406 1 98.69 83 LEU A CA 1
ATOM 658 C C . LEU A 1 83 ? 16.031 -3.061 7.664 1 98.69 83 LEU A C 1
ATOM 660 O O . LEU A 1 83 ? 16.969 -2.342 7.293 1 98.69 83 LEU A O 1
ATOM 664 N N . ALA A 1 84 ? 14.758 -2.781 7.418 1 98.56 84 ALA A N 1
ATOM 665 C CA . ALA A 1 84 ? 14.383 -1.521 6.781 1 98.56 84 ALA A CA 1
ATOM 666 C C . ALA A 1 84 ? 14.773 -0.33 7.652 1 98.56 84 ALA A C 1
ATOM 668 O O . ALA A 1 84 ? 15.281 0.676 7.148 1 98.56 84 ALA A O 1
ATOM 669 N N . VAL A 1 85 ? 14.531 -0.46 8.93 1 98.12 85 VAL A N 1
ATOM 670 C CA . VAL A 1 85 ? 14.844 0.595 9.891 1 98.12 85 VAL A CA 1
ATOM 671 C C . VAL A 1 85 ? 16.344 0.881 9.867 1 98.12 85 VAL A C 1
ATOM 673 O O . VAL A 1 85 ? 16.766 2.039 9.805 1 98.12 85 VAL A O 1
ATOM 676 N N . ILE A 1 86 ? 17.141 -0.144 9.867 1 98.25 86 ILE A N 1
ATOM 677 C CA . ILE A 1 86 ? 18.594 -0.043 9.938 1 98.25 86 ILE A CA 1
ATOM 678 C C . ILE A 1 86 ? 19.109 0.697 8.703 1 98.25 86 ILE A C 1
ATOM 680 O O . ILE A 1 86 ? 20.078 1.468 8.797 1 98.25 86 ILE A O 1
ATOM 684 N N . VAL A 1 87 ? 18.469 0.563 7.613 1 97.94 87 VAL A N 1
ATOM 685 C CA . VAL A 1 87 ? 18.938 1.146 6.363 1 97.94 87 VAL A CA 1
ATOM 686 C C . VAL A 1 87 ? 18.297 2.525 6.168 1 97.94 87 VAL A C 1
ATOM 688 O O . VAL A 1 87 ? 18.984 3.479 5.793 1 97.94 87 VAL A O 1
ATOM 691 N N . ALA A 1 88 ? 17.062 2.672 6.422 1 98 88 ALA A N 1
ATOM 692 C CA . ALA A 1 88 ? 16.281 3.85 6.055 1 98 88 ALA A CA 1
ATOM 693 C C . ALA A 1 88 ? 16.641 5.047 6.926 1 98 88 ALA A C 1
ATOM 695 O O . ALA A 1 88 ? 16.75 6.172 6.434 1 98 88 ALA A O 1
ATOM 696 N N . ILE A 1 89 ? 16.828 4.812 8.203 1 96.38 89 ILE A N 1
ATOM 697 C CA . ILE A 1 89 ? 17.047 5.926 9.125 1 96.38 89 ILE A CA 1
ATOM 698 C C . ILE A 1 89 ? 18.391 6.59 8.82 1 96.38 89 ILE A C 1
ATOM 700 O O . ILE A 1 89 ? 18.438 7.801 8.586 1 96.38 89 ILE A O 1
ATOM 704 N N . PRO A 1 90 ? 19.531 5.848 8.758 1 96.12 90 PRO A N 1
ATOM 705 C CA . PRO A 1 90 ? 20.797 6.5 8.43 1 96.12 90 PRO A CA 1
ATOM 706 C C . PRO A 1 90 ? 20.781 7.188 7.07 1 96.12 90 PRO A C 1
ATOM 708 O O . PRO A 1 90 ? 21.25 8.32 6.938 1 96.12 90 PRO A O 1
ATOM 711 N N . ILE A 1 91 ? 20.234 6.531 6.039 1 96.38 91 ILE A N 1
ATOM 712 C CA . ILE A 1 91 ? 20.203 7.113 4.703 1 96.38 91 ILE A CA 1
ATOM 713 C C . ILE A 1 91 ? 19.312 8.352 4.699 1 96.38 91 ILE A C 1
ATOM 715 O O . ILE A 1 91 ? 19.656 9.375 4.098 1 96.38 91 ILE A O 1
ATOM 719 N N . GLY A 1 92 ? 18.141 8.258 5.367 1 95.06 92 GLY A N 1
ATOM 720 C CA . GLY A 1 92 ? 17.25 9.406 5.477 1 95.06 92 GLY A CA 1
ATOM 721 C C . GLY A 1 92 ? 17.891 10.594 6.16 1 95.06 92 GLY A C 1
ATOM 722 O O . GLY A 1 92 ? 17.703 11.734 5.73 1 95.06 92 GLY A O 1
ATOM 723 N N . LEU A 1 93 ? 18.625 10.32 7.184 1 92.31 93 LEU A N 1
ATOM 724 C CA . LEU A 1 93 ? 19.312 11.391 7.898 1 92.31 93 LEU A CA 1
ATOM 725 C C . LEU A 1 93 ? 20.359 12.047 7.008 1 92.31 93 LEU A C 1
ATOM 727 O O . LEU A 1 93 ? 20.453 13.281 6.961 1 92.31 93 LEU A O 1
ATOM 731 N N . VAL A 1 94 ? 21.094 11.219 6.312 1 92.62 94 VAL A N 1
ATOM 732 C CA . VAL A 1 94 ? 22.141 11.742 5.445 1 92.62 94 VAL A CA 1
ATOM 733 C C . VAL A 1 94 ? 21.531 12.547 4.309 1 92.62 94 VAL A C 1
ATOM 735 O O . VAL A 1 94 ? 22.047 13.594 3.924 1 92.62 94 VAL A O 1
ATOM 738 N N . MET A 1 95 ? 20.453 12.125 3.764 1 92.31 95 MET A N 1
ATOM 739 C CA . MET A 1 95 ? 19.75 12.836 2.697 1 92.31 95 MET A CA 1
ATOM 740 C C . MET A 1 95 ? 19.234 14.188 3.186 1 92.31 95 MET A C 1
ATOM 742 O O . MET A 1 95 ? 19.203 15.156 2.426 1 92.31 95 MET A O 1
ATOM 746 N N . GLY A 1 96 ? 18.812 14.188 4.379 1 88.44 96 GLY A N 1
ATOM 747 C CA . GLY A 1 96 ? 18.297 15.43 4.938 1 88.44 96 GLY A CA 1
ATOM 748 C C . GLY A 1 96 ? 19.375 16.453 5.223 1 88.44 96 GLY A C 1
ATOM 749 O O . GLY A 1 96 ? 19.109 17.656 5.266 1 88.44 96 GLY A O 1
ATOM 750 N N . ARG A 1 97 ? 20.594 16.016 5.34 1 86.25 97 ARG A N 1
ATOM 751 C CA . ARG A 1 97 ? 21.656 16.906 5.77 1 86.25 97 ARG A CA 1
ATOM 752 C C . ARG A 1 97 ? 22.594 17.25 4.605 1 86.25 97 ARG A C 1
ATOM 754 O O . ARG A 1 97 ? 23.328 18.234 4.664 1 86.25 97 ARG A O 1
ATOM 761 N N . ASN A 1 98 ? 22.625 16.391 3.686 1 88.56 98 ASN A N 1
ATOM 762 C CA . ASN A 1 98 ? 23.531 16.562 2.549 1 88.56 98 ASN A CA 1
ATOM 763 C C . ASN A 1 98 ? 22.766 16.734 1.243 1 88.56 98 ASN A C 1
ATOM 765 O O . ASN A 1 98 ? 22.172 15.773 0.73 1 88.56 98 ASN A O 1
ATOM 769 N N . ARG A 1 99 ? 22.906 17.812 0.655 1 87.38 99 ARG A N 1
ATOM 770 C CA . ARG A 1 99 ? 22.172 18.156 -0.549 1 87.38 99 ARG A CA 1
ATOM 771 C C . ARG A 1 99 ? 22.578 17.281 -1.725 1 87.38 99 ARG A C 1
ATOM 773 O O . ARG A 1 99 ? 21.734 16.922 -2.557 1 87.38 99 ARG A O 1
ATOM 780 N N . VAL A 1 100 ? 23.766 16.953 -1.773 1 88.19 100 VAL A N 1
ATOM 781 C CA . VAL A 1 100 ? 24.266 16.125 -2.873 1 88.19 100 VAL A CA 1
ATOM 782 C C . VAL A 1 100 ? 23.641 14.734 -2.797 1 88.19 100 VAL A C 1
ATOM 784 O O . VAL A 1 100 ? 23.188 14.195 -3.807 1 88.19 100 VAL A O 1
ATOM 787 N N . VAL A 1 101 ? 23.625 14.227 -1.585 1 91.5 101 VAL A N 1
ATOM 788 C CA . VAL A 1 101 ? 23.031 12.898 -1.391 1 91.5 101 VAL A CA 1
ATOM 789 C C . VAL A 1 101 ? 21.531 12.953 -1.656 1 91.5 101 VAL A C 1
ATOM 791 O O . VAL A 1 101 ? 20.969 12.047 -2.271 1 91.5 101 VAL A O 1
ATOM 794 N N . GLU A 1 102 ? 20.953 13.969 -1.243 1 92 102 GLU A N 1
ATOM 795 C CA . GLU A 1 102 ? 19.516 14.156 -1.493 1 92 102 GLU A CA 1
ATOM 796 C C . GLU A 1 102 ? 19.219 14.156 -2.988 1 92 102 GLU A C 1
ATOM 798 O O . GLU A 1 102 ? 18.312 13.445 -3.445 1 92 102 GLU A O 1
ATOM 803 N N . GLN A 1 103 ? 19.984 14.906 -3.693 1 88.62 103 GLN A N 1
ATOM 804 C CA . GLN A 1 103 ? 19.766 15.039 -5.129 1 88.62 103 GLN A CA 1
ATOM 805 C C . GLN A 1 103 ? 20.047 13.727 -5.855 1 88.62 103 GLN A C 1
ATOM 807 O O . GLN A 1 103 ? 19.391 13.406 -6.848 1 88.62 103 GLN A O 1
ATOM 812 N N . ALA A 1 104 ? 20.953 13.031 -5.312 1 89.88 104 ALA A N 1
ATOM 813 C CA . ALA A 1 104 ? 21.359 11.781 -5.941 1 89.88 104 ALA A CA 1
ATOM 814 C C . ALA A 1 104 ? 20.344 10.672 -5.691 1 89.88 104 ALA A C 1
ATOM 816 O O . ALA A 1 104 ? 20.031 9.891 -6.59 1 89.88 104 ALA A O 1
ATOM 817 N N . LEU A 1 105 ? 19.75 10.656 -4.52 1 91.88 105 LEU A N 1
ATOM 818 C CA . LEU A 1 105 ? 18.969 9.5 -4.121 1 91.88 105 LEU A CA 1
ATOM 819 C C . LEU A 1 105 ? 17.469 9.773 -4.289 1 91.88 105 LEU A C 1
ATOM 821 O O . LEU A 1 105 ? 16.672 8.844 -4.422 1 91.88 105 LEU A O 1
ATOM 825 N N . SER A 1 106 ? 17.031 10.969 -4.383 1 88.38 106 SER A N 1
ATOM 826 C CA . SER A 1 106 ? 15.617 11.359 -4.383 1 88.38 106 SER A CA 1
ATOM 827 C C . SER A 1 106 ? 14.875 10.734 -5.559 1 88.38 106 SER A C 1
ATOM 829 O O . SER A 1 106 ? 13.766 10.211 -5.395 1 88.38 106 SER A O 1
ATOM 831 N N . PRO A 1 107 ? 15.477 10.727 -6.719 1 83.75 107 PRO A N 1
ATOM 832 C CA . PRO A 1 107 ? 14.734 10.133 -7.836 1 83.75 107 PRO A CA 1
ATOM 833 C C . PRO A 1 107 ? 14.484 8.633 -7.648 1 83.75 107 PRO A C 1
ATOM 835 O O . PRO A 1 107 ? 13.43 8.133 -8.039 1 83.75 107 PRO A O 1
ATOM 838 N N . TRP A 1 108 ? 15.383 7.93 -7.07 1 88 108 TRP A N 1
ATOM 839 C CA . TRP A 1 108 ? 15.242 6.496 -6.84 1 88 108 TRP A CA 1
ATOM 840 C C . TRP A 1 108 ? 14.203 6.215 -5.758 1 88 108 TRP A C 1
ATOM 842 O O . TRP A 1 108 ? 13.375 5.316 -5.906 1 88 108 TRP A O 1
ATOM 852 N N . VAL A 1 109 ? 14.32 7.008 -4.777 1 89.5 109 VAL A N 1
ATOM 853 C CA . VAL A 1 109 ? 13.383 6.84 -3.668 1 89.5 109 VAL A CA 1
ATOM 854 C C . VAL A 1 109 ? 11.961 7.117 -4.148 1 89.5 109 VAL A C 1
ATOM 856 O O . VAL A 1 109 ? 11.039 6.348 -3.854 1 89.5 109 VAL A O 1
ATOM 859 N N . SER A 1 110 ? 11.852 8.141 -4.945 1 85.56 110 SER A N 1
ATOM 860 C CA . SER A 1 110 ? 10.539 8.523 -5.469 1 85.56 110 SER A CA 1
ATOM 861 C C . SER A 1 110 ? 10 7.465 -6.426 1 85.56 110 SER A C 1
ATOM 863 O O . SER A 1 110 ? 8.82 7.117 -6.367 1 85.56 110 SER A O 1
ATOM 865 N N . ALA A 1 111 ? 10.812 6.965 -7.246 1 85.31 111 ALA A N 1
ATOM 866 C CA . ALA A 1 111 ? 10.406 5.953 -8.219 1 85.31 111 ALA A CA 1
ATOM 867 C C . ALA A 1 111 ? 10.008 4.652 -7.52 1 85.31 111 ALA A C 1
ATOM 869 O O . ALA A 1 111 ? 9 4.035 -7.867 1 85.31 111 ALA A O 1
ATOM 870 N N . MET A 1 112 ? 10.781 4.277 -6.586 1 87.5 112 MET A N 1
ATOM 871 C CA . MET A 1 112 ? 10.508 3.023 -5.891 1 87.5 112 MET A CA 1
ATOM 872 C C . MET A 1 112 ? 9.289 3.148 -4.992 1 87.5 112 MET A C 1
ATOM 874 O O . MET A 1 112 ? 8.555 2.178 -4.789 1 87.5 112 MET A O 1
ATOM 878 N N . PHE A 1 113 ? 9.07 4.328 -4.547 1 85 113 PHE A N 1
ATOM 879 C CA . PHE A 1 113 ? 7.914 4.594 -3.703 1 85 113 PHE A CA 1
ATOM 880 C C . PHE A 1 113 ? 6.621 4.324 -4.461 1 85 113 PHE A C 1
ATOM 882 O O . PHE A 1 113 ? 5.652 3.82 -3.891 1 85 113 PHE A O 1
ATOM 889 N N . VAL A 1 114 ? 6.656 4.625 -5.734 1 83.88 114 VAL A N 1
ATOM 890 C CA . VAL A 1 114 ? 5.414 4.551 -6.492 1 83.88 114 VAL A CA 1
ATOM 891 C C . VAL A 1 114 ? 5.266 3.158 -7.102 1 83.88 114 VAL A C 1
ATOM 893 O O . VAL A 1 114 ? 4.176 2.777 -7.539 1 83.88 114 VAL A O 1
ATOM 896 N N . THR A 1 115 ? 6.383 2.459 -7.117 1 88.88 115 THR A N 1
ATOM 897 C CA . THR A 1 115 ? 6.348 1.139 -7.734 1 88.88 115 THR A CA 1
ATOM 898 C C . THR A 1 115 ? 5.508 0.174 -6.902 1 88.88 115 THR A C 1
ATOM 900 O O . THR A 1 115 ? 5.734 0.021 -5.703 1 88.88 115 THR A O 1
ATOM 903 N N . ALA A 1 116 ? 4.59 -0.407 -7.539 1 92.19 116 ALA A N 1
ATOM 904 C CA . ALA A 1 116 ? 3.789 -1.444 -6.891 1 92.19 116 ALA A CA 1
ATOM 905 C C . ALA A 1 116 ? 4.648 -2.654 -6.531 1 92.19 116 ALA A C 1
ATOM 907 O O . ALA A 1 116 ? 5.195 -3.318 -7.414 1 92.19 116 ALA A O 1
ATOM 908 N N . THR A 1 117 ? 4.684 -2.973 -5.32 1 95.81 117 THR A N 1
ATOM 909 C CA . THR A 1 117 ? 5.516 -4.074 -4.844 1 95.81 117 THR A CA 1
ATOM 910 C C . THR A 1 117 ? 5.078 -5.391 -5.473 1 95.81 117 THR A C 1
ATOM 912 O O . THR A 1 117 ? 5.898 -6.285 -5.695 1 95.81 117 THR A O 1
ATOM 915 N N . ALA A 1 118 ? 3.824 -5.496 -5.824 1 97.12 118 ALA A N 1
ATOM 916 C CA . ALA A 1 118 ? 3.301 -6.711 -6.438 1 97.12 118 ALA A CA 1
ATOM 917 C C . ALA A 1 118 ? 3.996 -7 -7.762 1 97.12 118 ALA A C 1
ATOM 919 O O . ALA A 1 118 ? 4.164 -8.164 -8.141 1 97.12 118 ALA A O 1
ATOM 920 N N . ALA A 1 119 ? 4.418 -5.969 -8.43 1 96.25 119 ALA A N 1
ATOM 921 C CA . ALA A 1 119 ? 5.09 -6.117 -9.711 1 96.25 119 ALA A CA 1
ATOM 922 C C . ALA A 1 119 ? 6.477 -6.734 -9.539 1 96.25 119 ALA A C 1
ATOM 924 O O . ALA A 1 119 ? 7.039 -7.285 -10.484 1 96.25 119 ALA A O 1
ATOM 925 N N . LEU A 1 120 ? 6.988 -6.66 -8.383 1 96.81 120 LEU A N 1
ATOM 926 C CA . LEU A 1 120 ? 8.344 -7.141 -8.125 1 96.81 120 LEU A CA 1
ATOM 927 C C . LEU A 1 120 ? 8.328 -8.602 -7.688 1 96.81 120 LEU A C 1
ATOM 929 O O . LEU A 1 120 ? 9.367 -9.25 -7.656 1 96.81 120 LEU A O 1
ATOM 933 N N . LEU A 1 121 ? 7.188 -9.133 -7.441 1 97.38 121 LEU A N 1
ATOM 934 C CA . LEU A 1 121 ? 7.078 -10.461 -6.852 1 97.38 121 LEU A CA 1
ATOM 935 C C . LEU A 1 121 ? 7.727 -11.508 -7.754 1 97.38 121 LEU A C 1
ATOM 937 O O . LEU A 1 121 ? 8.57 -12.281 -7.305 1 97.38 121 LEU A O 1
ATOM 941 N N . PRO A 1 122 ? 7.395 -11.531 -9.023 1 95.94 122 PRO A N 1
ATOM 942 C CA . PRO A 1 122 ? 7.984 -12.562 -9.875 1 95.94 122 PRO A CA 1
ATOM 943 C C . PRO A 1 122 ? 9.5 -12.453 -9.977 1 95.94 122 PRO A C 1
ATOM 945 O O . PRO A 1 122 ? 10.211 -13.461 -9.922 1 95.94 122 PRO A O 1
ATOM 948 N N . LEU A 1 123 ? 9.93 -11.25 -10.102 1 95.38 123 LEU A N 1
ATOM 949 C CA . LEU A 1 123 ? 11.367 -11.039 -10.18 1 95.38 123 LEU A CA 1
ATOM 950 C C . LEU A 1 123 ? 12.055 -11.5 -8.898 1 95.38 123 LEU A C 1
ATOM 952 O O . LEU A 1 123 ? 13.125 -12.117 -8.945 1 95.38 123 LEU A O 1
ATOM 956 N N . PHE A 1 124 ? 11.484 -11.219 -7.77 1 96.5 124 PHE A N 1
ATOM 957 C CA . PHE A 1 124 ? 12.094 -11.562 -6.492 1 96.5 124 PHE A CA 1
ATOM 958 C C . PHE A 1 124 ? 12.047 -13.07 -6.262 1 96.5 124 PHE A C 1
ATOM 960 O O . PHE A 1 124 ? 12.922 -13.625 -5.598 1 96.5 124 PHE A O 1
ATOM 967 N N . VAL A 1 125 ? 11 -13.711 -6.844 1 95.44 125 VAL A N 1
ATOM 968 C CA . VAL A 1 125 ? 10.977 -15.172 -6.789 1 95.44 125 VAL A CA 1
ATOM 969 C C . VAL A 1 125 ? 12.141 -15.742 -7.594 1 95.44 125 VAL A C 1
ATOM 971 O O . VAL A 1 125 ? 12.773 -16.719 -7.18 1 95.44 125 VAL A O 1
ATOM 974 N N . ILE A 1 126 ? 12.383 -15.117 -8.68 1 94.06 126 ILE A N 1
ATOM 975 C CA . ILE A 1 126 ? 13.492 -15.562 -9.516 1 94.06 126 ILE A CA 1
ATOM 976 C C . ILE A 1 126 ? 14.812 -15.344 -8.781 1 94.06 126 ILE A C 1
ATOM 978 O O . ILE A 1 126 ? 15.672 -16.234 -8.758 1 94.06 126 ILE A O 1
ATOM 982 N N . LEU A 1 127 ? 14.977 -14.258 -8.078 1 93.5 127 LEU A N 1
ATOM 983 C CA . LEU A 1 127 ? 16.234 -13.867 -7.445 1 93.5 127 LEU A CA 1
ATOM 984 C C . LEU A 1 127 ? 16.484 -14.68 -6.18 1 93.5 127 LEU A C 1
ATOM 986 O O . LEU A 1 127 ? 17.625 -15.062 -5.898 1 93.5 127 LEU A O 1
ATOM 990 N N . PHE A 1 128 ? 15.406 -14.953 -5.449 1 95 128 PHE A N 1
ATOM 991 C CA . PHE A 1 128 ? 15.602 -15.484 -4.109 1 95 128 PHE A CA 1
ATOM 992 C C . PHE A 1 128 ? 14.984 -16.875 -3.98 1 95 128 PHE A C 1
ATOM 994 O O . PHE A 1 128 ? 15.211 -17.578 -2.992 1 95 128 PHE A O 1
ATOM 1001 N N . GLY A 1 129 ? 14.234 -17.328 -4.969 1 92.81 129 GLY A N 1
ATOM 1002 C CA . GLY A 1 129 ? 13.422 -18.531 -4.797 1 92.81 129 GLY A CA 1
ATOM 1003 C C . GLY A 1 129 ? 12.281 -18.344 -3.816 1 92.81 129 GLY A C 1
ATOM 1004 O O . GLY A 1 129 ? 12.102 -17.25 -3.262 1 92.81 129 GLY A O 1
ATOM 1005 N N . ILE A 1 130 ? 11.5 -19.344 -3.764 1 94.75 130 ILE A N 1
ATOM 1006 C CA . ILE A 1 130 ? 10.453 -19.359 -2.746 1 94.75 130 ILE A CA 1
ATOM 1007 C C . ILE A 1 130 ? 11.07 -19.672 -1.382 1 94.75 130 ILE A C 1
ATOM 1009 O O . ILE A 1 130 ? 11.164 -20.828 -0.979 1 94.75 130 ILE A O 1
ATOM 1013 N N . SER A 1 131 ? 11.555 -18.516 -0.704 1 95.94 131 SER A N 1
ATOM 1014 C CA . SER A 1 131 ? 12.414 -18.672 0.465 1 95.94 131 SER A CA 1
ATOM 1015 C C . SER A 1 131 ? 12.141 -17.594 1.506 1 95.94 131 SER A C 1
ATOM 1017 O O . SER A 1 131 ? 11.305 -16.719 1.291 1 95.94 131 SER A O 1
ATOM 1019 N N . PHE A 1 132 ? 12.812 -17.812 2.609 1 97.12 132 PHE A N 1
ATOM 1020 C CA . PHE A 1 132 ? 12.797 -16.828 3.682 1 97.12 132 PHE A CA 1
ATOM 1021 C C . PHE A 1 132 ? 13.312 -15.477 3.188 1 97.12 132 PHE A C 1
ATOM 1023 O O . PHE A 1 132 ? 12.727 -14.438 3.486 1 97.12 132 PHE A O 1
ATOM 1030 N N . ASP A 1 133 ? 14.312 -15.508 2.391 1 97.19 133 ASP A N 1
ATOM 1031 C CA . ASP A 1 133 ? 14.922 -14.281 1.867 1 97.19 133 ASP A CA 1
ATOM 1032 C C . ASP A 1 133 ? 13.945 -13.531 0.961 1 97.19 133 ASP A C 1
ATOM 1034 O O . ASP A 1 133 ? 13.922 -12.297 0.958 1 97.19 133 ASP A O 1
ATOM 1038 N N . PHE A 1 134 ? 13.172 -14.32 0.193 1 97.88 134 PHE A N 1
ATOM 1039 C CA . PHE A 1 134 ? 12.148 -13.711 -0.655 1 97.88 134 PHE A CA 1
ATOM 1040 C C . PHE A 1 134 ? 11.164 -12.906 0.178 1 97.88 134 PHE A C 1
ATOM 1042 O O . PHE A 1 134 ? 10.922 -11.734 -0.103 1 97.88 134 PHE A O 1
ATOM 1049 N N . ARG A 1 135 ? 10.617 -13.469 1.211 1 98.44 135 ARG A N 1
ATOM 1050 C CA . ARG A 1 135 ? 9.609 -12.82 2.045 1 98.44 135 ARG A CA 1
ATOM 1051 C C . ARG A 1 135 ? 10.203 -11.625 2.787 1 98.44 135 ARG A C 1
ATOM 1053 O O . ARG A 1 135 ? 9.578 -10.57 2.863 1 98.44 135 ARG A O 1
ATOM 1060 N N . ILE A 1 136 ? 11.43 -11.703 3.254 1 98.69 136 ILE A N 1
ATOM 1061 C CA . ILE A 1 136 ? 12.078 -10.617 3.973 1 98.69 136 ILE A CA 1
ATOM 1062 C C . ILE A 1 136 ? 12.344 -9.453 3.018 1 98.69 136 ILE A C 1
ATOM 1064 O O . ILE A 1 136 ? 12.148 -8.289 3.377 1 98.69 136 ILE A O 1
ATOM 1068 N N . ALA A 1 137 ? 12.789 -9.805 1.844 1 98.44 137 ALA A N 1
ATOM 1069 C CA . ALA A 1 137 ? 13.078 -8.773 0.854 1 98.44 137 ALA A CA 1
ATOM 1070 C C . ALA A 1 137 ? 11.812 -7.984 0.501 1 98.44 137 ALA A C 1
ATOM 1072 O O . ALA A 1 137 ? 11.859 -6.762 0.354 1 98.44 137 ALA A O 1
ATOM 1073 N N . ILE A 1 138 ? 10.742 -8.648 0.353 1 98.38 138 ILE A N 1
ATOM 1074 C CA . ILE A 1 138 ? 9.492 -7.988 0.005 1 98.38 138 ILE A CA 1
ATOM 1075 C C . ILE A 1 138 ? 9.039 -7.1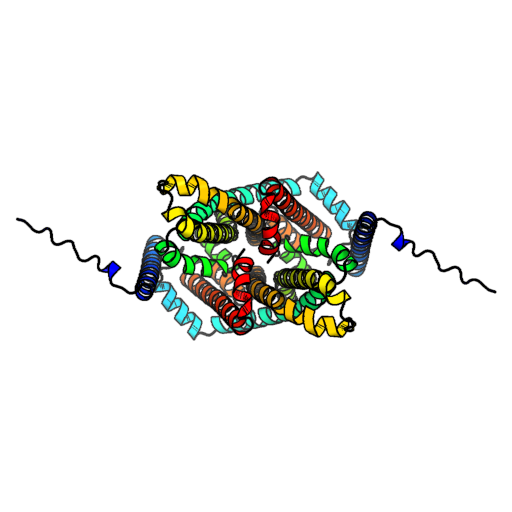02 1.161 1 98.38 138 ILE A C 1
ATOM 1077 O O . ILE A 1 138 ? 8.594 -5.973 0.948 1 98.38 138 ILE A O 1
ATOM 1081 N N . VAL A 1 139 ? 9.125 -7.609 2.396 1 98.62 139 VAL A N 1
ATOM 1082 C CA . VAL A 1 139 ? 8.781 -6.789 3.555 1 98.62 139 VAL A CA 1
ATOM 1083 C C . VAL A 1 139 ? 9.656 -5.539 3.58 1 98.62 139 VAL A C 1
ATOM 1085 O O . VAL A 1 139 ? 9.156 -4.426 3.756 1 98.62 139 VAL A O 1
ATOM 1088 N N . TRP A 1 140 ? 10.906 -5.746 3.387 1 98.5 140 TRP A N 1
ATOM 1089 C CA . TRP A 1 140 ? 11.875 -4.66 3.424 1 98.5 140 TRP A CA 1
ATOM 1090 C C . TRP A 1 140 ? 11.523 -3.578 2.408 1 98.5 140 TRP A C 1
ATOM 1092 O O . TRP A 1 140 ? 11.406 -2.402 2.76 1 98.5 140 TRP A O 1
ATOM 1102 N N . ILE A 1 141 ? 11.305 -3.953 1.193 1 97.44 141 ILE A N 1
ATOM 1103 C CA . ILE A 1 141 ? 11.078 -2.982 0.129 1 97.44 141 ILE A CA 1
ATOM 1104 C C . ILE A 1 141 ? 9.719 -2.311 0.332 1 97.44 141 ILE A C 1
ATOM 1106 O O . ILE A 1 141 ? 9.516 -1.171 -0.096 1 97.44 141 ILE A O 1
ATOM 1110 N N . SER A 1 142 ? 8.812 -2.969 0.958 1 96.88 142 SER A N 1
ATOM 1111 C CA . SER A 1 142 ? 7.469 -2.438 1.178 1 96.88 142 SER A CA 1
ATOM 1112 C C . SER A 1 142 ? 7.48 -1.312 2.207 1 96.88 142 SER A C 1
ATOM 1114 O O . SER A 1 142 ? 6.57 -0.48 2.234 1 96.88 142 SER A O 1
ATOM 1116 N N . CYS A 1 143 ? 8.469 -1.258 3.064 1 96.81 143 CYS A N 1
ATOM 1117 C CA . CYS A 1 143 ? 8.328 -0.306 4.16 1 96.81 143 CYS A CA 1
ATOM 1118 C C . CYS A 1 143 ? 9.523 0.642 4.219 1 96.81 143 CYS A C 1
ATOM 1120 O O . CYS A 1 143 ? 9.461 1.69 4.859 1 96.81 143 CYS A O 1
ATOM 1122 N N . VAL A 1 144 ? 10.609 0.355 3.564 1 97.62 144 VAL A N 1
ATOM 1123 C CA . VAL A 1 144 ? 11.859 1.098 3.701 1 97.62 144 VAL A CA 1
ATOM 1124 C C . VAL A 1 144 ? 11.656 2.541 3.252 1 97.62 144 VAL A C 1
ATOM 1126 O O . VAL A 1 144 ? 12.172 3.473 3.873 1 97.62 144 VAL A O 1
ATOM 1129 N N . TRP A 1 145 ? 10.898 2.746 2.275 1 95.31 145 TRP A N 1
ATOM 1130 C CA . TRP A 1 145 ? 10.75 4.062 1.664 1 95.31 145 TRP A CA 1
ATOM 1131 C C . TRP A 1 145 ? 9.953 4.996 2.57 1 95.31 145 TRP A C 1
ATOM 1133 O O . TRP A 1 145 ? 10.219 6.199 2.617 1 95.31 145 TRP A O 1
ATOM 1143 N N . PHE A 1 146 ? 9.016 4.461 3.254 1 93.44 146 PHE A N 1
ATOM 1144 C CA . PHE A 1 146 ? 8.211 5.254 4.176 1 93.44 146 PHE A CA 1
ATOM 1145 C C . PHE A 1 146 ? 9.055 5.754 5.34 1 93.44 146 PHE A C 1
ATOM 1147 O O . PHE A 1 146 ? 8.969 6.922 5.719 1 93.44 146 PHE A O 1
ATOM 1154 N N . ILE A 1 147 ? 9.836 4.91 5.801 1 95.94 147 ILE A N 1
ATOM 1155 C CA . ILE A 1 147 ? 10.719 5.27 6.906 1 95.94 147 ILE A CA 1
ATOM 1156 C C . ILE A 1 147 ? 11.766 6.277 6.426 1 95.94 147 ILE A C 1
ATOM 1158 O O . ILE A 1 147 ? 12.016 7.281 7.09 1 95.94 147 ILE A O 1
ATOM 1162 N N . LEU A 1 148 ? 12.273 5.996 5.281 1 96.69 148 LEU A N 1
ATOM 1163 C CA . LEU A 1 148 ? 13.328 6.828 4.711 1 96.69 148 LEU A CA 1
ATOM 1164 C C . LEU A 1 148 ? 12.82 8.242 4.445 1 96.69 148 LEU A C 1
ATOM 1166 O O . LEU A 1 148 ? 13.453 9.219 4.844 1 96.69 148 LEU A O 1
ATOM 1170 N N . LEU A 1 149 ? 11.711 8.359 3.838 1 93.19 149 LEU A N 1
ATOM 1171 C CA . LEU A 1 149 ? 11.18 9.656 3.439 1 93.19 149 LEU A CA 1
ATOM 1172 C C . LEU A 1 149 ? 10.805 10.484 4.66 1 93.19 149 LEU A C 1
ATOM 1174 O O . LEU A 1 149 ? 11.07 11.688 4.707 1 93.19 149 LEU A O 1
ATOM 1178 N N . ASN A 1 150 ? 10.188 9.883 5.645 1 92.38 150 ASN A N 1
ATOM 1179 C CA . ASN A 1 150 ? 9.836 10.625 6.855 1 92.38 150 ASN A CA 1
ATOM 1180 C C . ASN A 1 150 ? 11.086 11.094 7.598 1 92.38 150 ASN A C 1
ATOM 1182 O O . ASN A 1 150 ? 11.125 12.227 8.094 1 92.38 150 ASN A O 1
ATOM 1186 N N . THR A 1 151 ? 12.023 10.242 7.645 1 92.88 151 THR A N 1
ATOM 1187 C CA . THR A 1 151 ? 13.281 10.609 8.273 1 92.88 151 THR A CA 1
ATOM 1188 C C . THR A 1 151 ? 13.953 11.75 7.516 1 92.88 151 THR A C 1
ATOM 1190 O O . THR A 1 151 ? 14.438 12.711 8.125 1 92.88 151 THR A O 1
ATOM 1193 N N . HIS A 1 152 ? 13.953 11.625 6.207 1 92.69 152 HIS A N 1
ATOM 1194 C CA . HIS A 1 152 ? 14.523 12.648 5.332 1 92.69 152 HIS A CA 1
ATOM 1195 C C . HIS A 1 152 ? 13.844 13.992 5.555 1 92.69 152 HIS A C 1
ATOM 1197 O O . HIS A 1 152 ? 14.523 15 5.77 1 92.69 152 HIS A O 1
ATOM 1203 N N . TYR A 1 153 ? 12.578 14.016 5.57 1 88.12 153 TYR A N 1
ATOM 1204 C CA . TYR A 1 153 ? 11.828 15.258 5.727 1 88.12 153 TYR A CA 1
ATOM 1205 C C . TYR A 1 153 ? 12.055 15.859 7.109 1 88.12 153 TYR A C 1
ATOM 1207 O O . TYR A 1 153 ? 12.188 17.078 7.254 1 88.12 153 TYR A O 1
ATOM 1215 N N . GLY A 1 154 ? 12.031 15.039 8.07 1 86.25 154 GLY A N 1
ATOM 1216 C CA . GLY A 1 154 ? 12.312 15.508 9.422 1 86.25 154 GLY A CA 1
ATOM 1217 C C . GLY A 1 154 ? 13.695 16.125 9.555 1 86.25 154 GLY A C 1
ATOM 1218 O O . GLY A 1 154 ? 13.844 17.203 10.148 1 86.25 154 GLY A O 1
ATOM 1219 N N . ALA A 1 155 ? 14.625 15.477 9.023 1 86.69 155 ALA A N 1
ATOM 1220 C CA . ALA A 1 155 ? 16 15.961 9.102 1 86.69 155 ALA A CA 1
ATOM 1221 C C . ALA A 1 155 ? 16.172 17.266 8.32 1 86.69 155 ALA A C 1
ATOM 1223 O O . ALA A 1 155 ? 16.891 18.156 8.75 1 86.69 155 ALA A O 1
ATOM 1224 N N . LYS A 1 156 ? 15.578 17.281 7.172 1 85.69 156 LYS A N 1
ATOM 1225 C CA . LYS A 1 156 ? 15.664 18.469 6.328 1 85.69 156 LYS A CA 1
ATOM 1226 C C . LYS A 1 156 ? 15 19.672 6.996 1 85.69 156 LYS A C 1
ATOM 1228 O O . LYS A 1 156 ? 15.523 20.781 6.934 1 85.69 156 LYS A O 1
ATOM 1233 N N . GLY A 1 157 ? 13.898 19.438 7.629 1 79.75 157 GLY A N 1
ATOM 1234 C CA . GLY A 1 157 ? 13.188 20.5 8.32 1 79.75 157 GLY A CA 1
ATOM 1235 C C . GLY A 1 157 ? 13.984 21.094 9.469 1 79.75 157 GLY A C 1
ATOM 1236 O O . GLY A 1 157 ? 14.008 22.312 9.656 1 79.75 157 GLY A O 1
ATOM 1237 N N . VAL A 1 158 ? 14.633 20.297 10.148 1 72.12 158 VAL A N 1
ATOM 1238 C CA . VAL A 1 158 ? 15.391 20.734 11.312 1 72.12 158 VAL A CA 1
ATOM 1239 C C . VAL A 1 158 ? 16.625 21.5 10.867 1 72.12 158 VAL A C 1
ATOM 1241 O O . VAL A 1 158 ? 17.016 22.484 11.516 1 72.12 158 VAL A O 1
ATOM 1244 N N . ASP A 1 159 ? 17.25 21.109 9.828 1 65.25 159 ASP A N 1
ATOM 1245 C CA . ASP A 1 159 ? 18.438 21.766 9.312 1 65.25 159 ASP A CA 1
ATOM 1246 C C . ASP A 1 159 ? 18.125 23.203 8.891 1 65.25 159 ASP A C 1
ATOM 1248 O O . ASP A 1 159 ? 18.891 24.125 9.18 1 65.25 159 ASP A O 1
ATOM 1252 N N . GLN A 1 160 ? 17.109 23.297 8.336 1 67.56 160 GLN A N 1
ATOM 1253 C CA . GLN A 1 160 ? 16.719 24.609 7.859 1 67.56 160 GLN A CA 1
ATOM 1254 C C . GLN A 1 160 ? 16.406 25.547 9.023 1 67.56 160 GLN A C 1
ATOM 1256 O O . GLN A 1 160 ? 16.75 26.734 8.992 1 67.56 160 GLN A O 1
ATOM 1261 N N . GLU A 1 161 ? 15.766 24.953 9.992 1 62.31 161 GLU A N 1
ATOM 1262 C CA . GLU A 1 161 ? 15.406 25.75 11.156 1 62.31 161 GLU A CA 1
ATOM 1263 C C . GLU A 1 161 ? 16.641 26.125 11.977 1 62.31 161 GLU A C 1
ATOM 1265 O O . GLU A 1 161 ? 16.734 27.25 12.5 1 62.31 161 GLU A O 1
ATOM 1270 N N . PHE A 1 162 ? 17.547 25.219 12.07 1 58.94 162 PHE A N 1
ATOM 1271 C CA . PHE A 1 162 ? 18.672 25.453 12.969 1 58.94 162 PHE A CA 1
ATOM 1272 C C . PHE A 1 162 ? 19.828 26.094 12.219 1 58.94 162 PHE A C 1
ATOM 1274 O O . PHE A 1 162 ? 20.656 26.781 12.82 1 58.94 162 PHE A O 1
ATOM 1281 N N . THR A 1 163 ? 20.109 25.672 10.992 1 56.75 163 THR A N 1
ATOM 1282 C CA . THR A 1 163 ? 21.141 26.422 10.273 1 56.75 163 THR A CA 1
ATOM 1283 C C . THR A 1 163 ? 20.875 27.922 10.344 1 56.75 163 THR A C 1
ATOM 1285 O O . THR A 1 163 ? 21.812 28.719 10.406 1 56.75 163 THR A O 1
ATOM 1288 N N . ASP A 1 164 ? 19.625 28.203 10.422 1 53.38 164 ASP A N 1
ATOM 1289 C CA . ASP A 1 164 ? 19.344 29.625 10.57 1 53.38 164 ASP A CA 1
ATOM 1290 C C . ASP A 1 164 ? 19.719 30.125 11.969 1 53.38 164 ASP A C 1
ATOM 1292 O O . ASP A 1 164 ? 20.141 31.266 12.133 1 53.38 164 ASP A O 1
ATOM 1296 N N . VAL A 1 165 ? 19.578 29.203 12.906 1 50 165 VAL A N 1
ATOM 1297 C CA . VAL A 1 165 ? 19.875 29.625 14.273 1 50 165 VAL A CA 1
ATOM 1298 C C . VAL A 1 165 ? 21.328 29.297 14.617 1 50 165 VAL A C 1
ATOM 1300 O O . VAL A 1 165 ? 21.969 30.031 15.383 1 50 165 VAL A O 1
ATOM 1303 N N . GLY A 1 166 ? 21.75 28.172 14.234 1 50.97 166 GLY A N 1
ATOM 1304 C CA . GLY A 1 166 ? 23 27.609 14.719 1 50.97 166 GLY A CA 1
ATOM 1305 C C . GLY A 1 166 ? 24.234 28.312 14.164 1 50.97 166 GLY A C 1
ATOM 1306 O O . GLY A 1 166 ? 25.359 27.938 14.477 1 50.97 166 GLY A O 1
ATOM 1307 N N . THR A 1 167 ? 24.156 28.906 13.047 1 48.88 167 THR A N 1
ATOM 1308 C CA . THR A 1 167 ? 25.406 29.562 12.688 1 48.88 167 THR A CA 1
ATOM 1309 C C . THR A 1 167 ? 25.953 30.375 13.859 1 48.88 167 THR A C 1
ATOM 1311 O O . THR A 1 167 ? 27.109 30.797 13.844 1 48.88 167 THR A O 1
ATOM 1314 N N . SER A 1 168 ? 25.094 30.609 14.734 1 47.25 168 SER A N 1
ATOM 1315 C CA . SER A 1 168 ? 25.625 31.469 15.781 1 47.25 168 SER A CA 1
ATOM 1316 C C . SER A 1 168 ? 26.359 30.672 16.844 1 47.25 168 SER A C 1
ATOM 1318 O O . SER A 1 168 ? 27.078 31.234 17.688 1 47.25 168 SER A O 1
ATOM 1320 N N . PHE A 1 169 ? 25.938 29.312 17.016 1 47.06 169 PHE A N 1
ATOM 1321 C CA . PHE A 1 169 ? 26.578 28.625 18.141 1 47.06 169 PHE A CA 1
ATOM 1322 C C . PHE A 1 169 ? 27.656 27.656 17.641 1 47.06 169 PHE A C 1
ATOM 1324 O O . PHE A 1 169 ? 27.5 27.062 16.578 1 47.06 169 PHE A O 1
ATOM 1331 N N . ASN A 1 170 ? 28.906 27.875 17.859 1 49 170 ASN A N 1
ATOM 1332 C CA . ASN A 1 170 ? 30.125 27.094 17.656 1 49 170 ASN A CA 1
ATOM 1333 C C . ASN A 1 170 ? 29.906 25.625 17.984 1 49 170 ASN A C 1
ATOM 1335 O O . ASN A 1 170 ? 30.797 24.969 18.547 1 49 170 ASN A O 1
ATOM 1339 N N . ALA A 1 171 ? 28.688 25.062 18.141 1 54.19 171 ALA A N 1
ATOM 1340 C CA . ALA A 1 171 ? 28.609 23.641 18.5 1 54.19 171 ALA A CA 1
ATOM 1341 C C . ALA A 1 171 ? 29.031 22.766 17.328 1 54.19 171 ALA A C 1
ATOM 1343 O O . ALA A 1 171 ? 28.781 23.094 16.172 1 54.19 171 ALA A O 1
ATOM 1344 N N . GLY A 1 172 ? 30.062 21.875 17.578 1 60.47 172 GLY A N 1
ATOM 1345 C CA . GLY A 1 172 ? 30.562 20.922 16.594 1 60.47 172 GLY A CA 1
ATOM 1346 C C . GLY A 1 172 ? 29.453 20.156 15.883 1 60.47 172 GLY A C 1
ATOM 1347 O O . GLY A 1 172 ? 28.344 20.047 16.391 1 60.47 172 GLY A O 1
ATOM 1348 N N . ARG A 1 173 ? 29.562 19.984 14.609 1 63.75 173 ARG A N 1
ATOM 1349 C CA . ARG A 1 173 ? 28.594 19.375 13.695 1 63.75 173 ARG A CA 1
ATOM 1350 C C . ARG A 1 173 ? 27.938 18.156 14.328 1 63.75 173 ARG A C 1
ATOM 1352 O O . ARG A 1 173 ? 26.719 17.969 14.203 1 63.75 173 ARG A O 1
ATOM 1359 N N . ILE A 1 174 ? 28.719 17.453 15.086 1 67.31 174 ILE A N 1
ATOM 1360 C CA . ILE A 1 174 ? 28.219 16.219 15.672 1 67.31 174 ILE A CA 1
A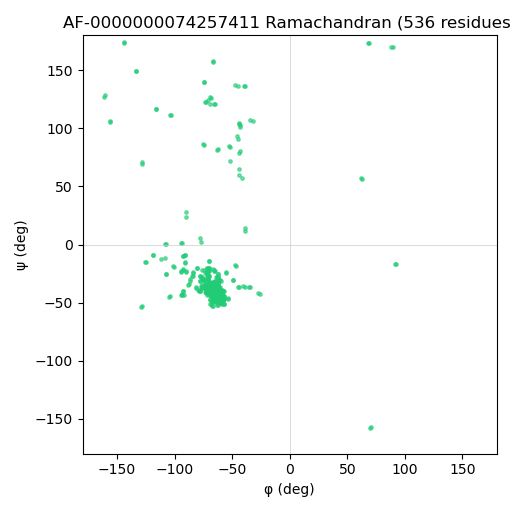TOM 1361 C C . ILE A 1 174 ? 27.344 16.531 16.891 1 67.31 174 ILE A C 1
ATOM 1363 O O . ILE A 1 174 ? 26.312 15.883 17.109 1 67.31 174 ILE A O 1
ATOM 1367 N N . GLN A 1 175 ? 27.812 17.5 17.641 1 64.38 175 GLN A N 1
ATOM 1368 C CA . GLN A 1 175 ? 27.062 17.891 18.828 1 64.38 175 GLN A CA 1
ATOM 1369 C C . GLN A 1 175 ? 25.719 18.516 18.438 1 64.38 175 GLN A C 1
ATOM 1371 O O . GLN A 1 175 ? 24.688 18.234 19.078 1 64.38 175 GLN A O 1
ATOM 1376 N N . MET A 1 176 ? 25.766 19.219 17.422 1 64.69 176 MET A N 1
ATOM 1377 C CA . MET A 1 176 ? 24.531 19.828 16.938 1 64.69 176 MET A CA 1
ATOM 1378 C C . MET A 1 176 ? 23.578 18.766 16.406 1 64.69 176 MET A C 1
ATOM 1380 O O . MET A 1 176 ? 22.375 18.828 16.641 1 64.69 176 MET A O 1
ATOM 1384 N N . PHE A 1 177 ? 24.234 17.828 15.805 1 66.44 177 PHE A N 1
ATOM 1385 C CA . PHE A 1 177 ? 23.422 16.75 15.242 1 66.44 177 PHE A CA 1
ATOM 1386 C C . PHE A 1 177 ? 22.75 15.945 16.344 1 66.44 177 PHE A C 1
ATOM 1388 O O . PHE A 1 177 ? 21.547 15.727 16.297 1 66.44 177 PHE A O 1
ATOM 1395 N N . GLN A 1 178 ? 23.438 15.562 17.266 1 70.62 178 GLN A N 1
ATOM 1396 C CA . GLN A 1 178 ? 22.922 14.703 18.312 1 70.62 178 GLN A CA 1
ATOM 1397 C C . GLN A 1 178 ? 22.031 15.492 19.281 1 70.62 178 GLN A C 1
ATOM 1399 O O . GLN A 1 178 ? 21.078 14.945 19.844 1 70.62 178 GLN A O 1
ATOM 1404 N N . GLY A 1 179 ? 22.359 16.734 19.391 1 68.25 179 GLY A N 1
ATOM 1405 C CA . GLY A 1 179 ? 21.688 17.531 20.406 1 68.25 179 GLY A CA 1
ATOM 1406 C C . GLY A 1 179 ? 20.469 18.25 19.891 1 68.25 179 GLY A C 1
ATOM 1407 O O . GLY A 1 179 ? 19.562 18.578 20.656 1 68.25 179 GLY A O 1
ATOM 1408 N N . ILE A 1 180 ? 20.422 18.406 18.656 1 68.81 180 ILE A N 1
ATOM 1409 C CA . ILE A 1 180 ? 19.344 19.25 18.156 1 68.81 180 ILE A CA 1
ATOM 1410 C C . ILE A 1 180 ? 18.594 18.516 17.047 1 68.81 180 ILE A C 1
ATOM 1412 O O . ILE A 1 180 ? 17.391 18.25 17.156 1 68.81 180 ILE A O 1
ATOM 1416 N N . VAL A 1 181 ? 19.391 18.109 16.125 1 68.69 181 VAL A N 1
ATOM 1417 C CA . VAL A 1 181 ? 18.766 17.578 14.922 1 68.69 181 VAL A CA 1
ATOM 1418 C C . VAL A 1 181 ? 18.078 16.25 15.227 1 68.69 181 VAL A C 1
ATOM 1420 O O . VAL A 1 181 ? 16.906 16.062 14.883 1 68.69 181 VAL A O 1
ATOM 1423 N N . LEU A 1 182 ? 18.797 15.43 15.898 1 75.31 182 LEU A N 1
ATOM 1424 C CA . LEU A 1 182 ? 18.266 14.094 16.141 1 75.31 182 LEU A CA 1
ATOM 1425 C C . LEU A 1 182 ? 17.016 14.156 17.016 1 75.31 182 LEU A C 1
ATOM 1427 O O . LEU A 1 182 ? 15.984 13.586 16.672 1 75.31 182 LEU A O 1
ATOM 1431 N N . PRO A 1 183 ? 17.078 14.891 18.094 1 77.56 183 PRO A N 1
ATOM 1432 C CA . PRO A 1 183 ? 15.859 14.992 18.891 1 77.56 183 PRO A CA 1
ATOM 1433 C C . PRO A 1 183 ? 14.703 15.633 18.125 1 77.56 183 PRO A C 1
ATOM 1435 O O . PRO A 1 183 ? 13.547 15.234 18.297 1 77.56 183 PRO A O 1
ATOM 1438 N N . ALA A 1 184 ? 15.039 16.547 17.297 1 78.75 184 ALA A N 1
ATOM 1439 C CA . ALA A 1 184 ? 14.008 17.25 16.531 1 78.75 184 ALA A CA 1
ATOM 1440 C C . ALA A 1 184 ? 13.453 16.375 15.414 1 78.75 184 ALA A C 1
ATOM 1442 O O . ALA A 1 184 ? 12.328 16.578 14.961 1 78.75 184 ALA A O 1
ATOM 1443 N N . THR A 1 185 ? 14.242 15.398 15.039 1 86.38 185 THR A N 1
ATOM 1444 C CA . THR A 1 185 ? 13.859 14.523 13.938 1 86.38 185 THR A CA 1
ATOM 1445 C C . THR A 1 185 ? 13.125 13.289 14.461 1 86.38 185 THR A C 1
ATOM 1447 O O . THR A 1 185 ? 12.461 12.586 13.695 1 86.38 185 THR A O 1
ATOM 1450 N N . LEU A 1 186 ? 13.102 13.047 15.742 1 87.88 186 LEU A N 1
ATOM 1451 C CA . LEU A 1 186 ? 12.609 11.805 16.344 1 87.88 186 LEU A CA 1
ATOM 1452 C C . LEU A 1 186 ? 11.125 11.625 16.062 1 87.88 186 LEU A C 1
ATOM 1454 O O . LEU A 1 186 ? 10.688 10.523 15.719 1 87.88 186 LEU A O 1
ATOM 1458 N N . PRO A 1 187 ? 10.359 12.727 16.156 1 85.62 187 PRO A N 1
ATOM 1459 C CA . PRO A 1 187 ? 8.938 12.547 15.859 1 85.62 187 PRO A CA 1
ATOM 1460 C C . PRO A 1 187 ? 8.688 12.117 14.414 1 85.62 187 PRO A C 1
ATOM 1462 O O . PRO A 1 187 ? 7.773 11.336 14.148 1 85.62 187 PRO A O 1
ATOM 1465 N N . PHE A 1 188 ? 9.547 12.602 13.57 1 88.38 188 PHE A N 1
ATOM 1466 C CA . PHE A 1 188 ? 9.43 12.242 12.164 1 88.38 188 PHE A CA 1
ATOM 1467 C C . PHE A 1 188 ? 9.859 10.805 11.938 1 88.38 188 PHE A C 1
ATOM 1469 O O . PHE A 1 188 ? 9.234 10.07 11.164 1 88.38 188 PHE A O 1
ATOM 1476 N N . ILE A 1 189 ? 10.883 10.453 12.594 1 92.19 189 ILE A N 1
ATOM 1477 C CA . ILE A 1 189 ? 11.344 9.07 12.508 1 92.19 189 ILE A CA 1
ATOM 1478 C C . ILE A 1 189 ? 10.258 8.125 13.016 1 92.19 189 ILE A C 1
ATOM 1480 O O . ILE A 1 189 ? 9.969 7.109 12.383 1 92.19 189 ILE A O 1
ATOM 1484 N N . PHE A 1 190 ? 9.648 8.484 14.102 1 92.31 190 PHE A N 1
ATOM 1485 C CA . PHE A 1 190 ? 8.609 7.641 14.68 1 92.31 190 PHE A CA 1
ATOM 1486 C C . PHE A 1 190 ? 7.398 7.574 13.758 1 92.31 190 PHE A C 1
ATOM 1488 O O . PHE A 1 190 ? 6.758 6.523 13.641 1 92.31 190 PHE A O 1
ATOM 1495 N N . ALA A 1 191 ? 7.027 8.68 13.133 1 89.5 191 ALA A N 1
ATOM 1496 C CA . ALA A 1 191 ? 5.945 8.672 12.148 1 89.5 191 ALA A CA 1
ATOM 1497 C C . ALA A 1 191 ? 6.262 7.719 11 1 89.5 191 ALA A C 1
ATOM 1499 O O . ALA A 1 191 ? 5.387 6.988 10.531 1 89.5 191 ALA A O 1
ATOM 1500 N N . GLY A 1 192 ? 7.496 7.75 10.609 1 93.06 192 GLY A N 1
ATOM 1501 C CA . GLY A 1 192 ? 7.949 6.82 9.586 1 93.06 192 GLY A CA 1
ATOM 1502 C C . GLY A 1 192 ? 7.883 5.371 10.023 1 93.06 192 GLY A C 1
ATOM 1503 O O . GLY A 1 192 ? 7.508 4.496 9.242 1 93.06 192 GLY A O 1
ATOM 1504 N N . LEU A 1 193 ? 8.242 5.156 11.266 1 94.62 193 LEU A N 1
ATOM 1505 C CA . LEU A 1 193 ? 8.188 3.805 11.812 1 94.62 193 LEU A CA 1
ATOM 1506 C C . LEU A 1 193 ? 6.746 3.309 11.891 1 94.62 193 LEU A C 1
ATOM 1508 O O . LEU A 1 193 ? 6.469 2.143 11.594 1 94.62 193 LEU A O 1
ATOM 1512 N N . ARG A 1 194 ? 5.855 4.156 12.227 1 92.81 194 ARG A N 1
ATOM 1513 C CA . ARG A 1 194 ? 4.441 3.797 12.289 1 92.81 194 ARG A CA 1
ATOM 1514 C C . ARG A 1 194 ? 3.91 3.42 10.914 1 92.81 194 ARG A C 1
ATOM 1516 O O . ARG A 1 194 ? 3.324 2.35 10.742 1 92.81 194 ARG A O 1
ATOM 1523 N N . MET A 1 195 ? 4.164 4.23 9.93 1 91.69 195 MET A N 1
ATOM 1524 C CA . MET A 1 195 ? 3.725 3.947 8.562 1 91.69 195 MET A CA 1
ATOM 1525 C C . MET A 1 195 ? 4.43 2.713 8.008 1 91.69 195 MET A C 1
ATOM 1527 O O . MET A 1 195 ? 3.805 1.888 7.344 1 91.69 195 MET A O 1
ATOM 1531 N N . GLY A 1 196 ? 5.691 2.664 8.32 1 95.5 196 GLY A N 1
ATOM 1532 C CA . GLY A 1 196 ? 6.473 1.529 7.855 1 95.5 196 GLY A CA 1
ATOM 1533 C C . GLY A 1 196 ? 5.969 0.2 8.383 1 95.5 196 GLY A C 1
ATOM 1534 O O . GLY A 1 196 ? 5.98 -0.803 7.668 1 95.5 196 GLY A O 1
ATOM 1535 N N . LEU A 1 197 ? 5.566 0.231 9.625 1 95.25 197 LEU A N 1
ATOM 1536 C CA . LEU A 1 197 ? 5.098 -1.014 10.227 1 95.25 197 LEU A CA 1
ATOM 1537 C C . LEU A 1 197 ? 3.818 -1.494 9.547 1 95.25 197 LEU A C 1
ATOM 1539 O O . LEU A 1 197 ? 3.639 -2.695 9.336 1 95.25 197 LEU A O 1
ATOM 1543 N N . ILE A 1 198 ? 2.957 -0.596 9.242 1 92.88 198 ILE A N 1
ATOM 1544 C CA . ILE A 1 198 ? 1.723 -0.93 8.547 1 92.88 198 ILE A CA 1
ATOM 1545 C C . ILE A 1 198 ? 2.051 -1.509 7.168 1 92.88 198 ILE A C 1
ATOM 1547 O O . ILE A 1 198 ? 1.484 -2.529 6.77 1 92.88 198 ILE A O 1
ATOM 1551 N N . HIS A 1 199 ? 2.994 -0.958 6.527 1 94.94 199 HIS A N 1
ATOM 1552 C CA . HIS A 1 199 ? 3.367 -1.418 5.191 1 94.94 199 HIS A CA 1
ATOM 1553 C C . HIS A 1 199 ? 4.168 -2.715 5.262 1 94.94 199 HIS A C 1
ATOM 1555 O O . HIS A 1 199 ? 4.145 -3.514 4.324 1 94.94 199 HIS A O 1
ATOM 1561 N N . ALA A 1 200 ? 4.883 -2.877 6.402 1 97.69 200 ALA A N 1
ATOM 1562 C CA . ALA A 1 200 ? 5.555 -4.156 6.605 1 97.69 200 ALA A CA 1
ATOM 1563 C C . ALA A 1 200 ? 4.543 -5.297 6.703 1 97.69 200 ALA A C 1
ATOM 1565 O O . ALA A 1 200 ? 4.754 -6.371 6.137 1 97.69 200 ALA A O 1
ATOM 1566 N N . LEU A 1 201 ? 3.498 -5.031 7.418 1 96.88 201 LEU A N 1
ATOM 1567 C CA . LEU A 1 201 ? 2.436 -6.027 7.523 1 96.88 201 LEU A CA 1
ATOM 1568 C C . LEU A 1 201 ? 1.811 -6.301 6.16 1 96.88 201 LEU A C 1
ATOM 1570 O O . LEU A 1 201 ? 1.593 -7.461 5.797 1 96.88 201 LEU A O 1
ATOM 1574 N N . ARG A 1 202 ? 1.544 -5.266 5.406 1 96.19 202 ARG A N 1
ATOM 1575 C CA . ARG A 1 202 ? 0.973 -5.414 4.07 1 96.19 202 ARG A CA 1
ATOM 1576 C C . ARG A 1 202 ? 1.914 -6.191 3.158 1 96.19 202 ARG A C 1
ATOM 1578 O O . ARG A 1 202 ? 1.475 -7.051 2.389 1 96.19 202 ARG A O 1
ATOM 1585 N N . GLY A 1 203 ? 3.193 -5.93 3.312 1 97.88 203 GLY A N 1
ATOM 1586 C CA . GLY A 1 203 ? 4.191 -6.582 2.475 1 97.88 203 GLY A CA 1
ATOM 1587 C C . GLY A 1 203 ? 4.336 -8.062 2.762 1 97.88 203 GLY A C 1
ATOM 1588 O O . GLY A 1 203 ? 4.449 -8.875 1.839 1 97.88 203 GLY A O 1
ATOM 1589 N N . VAL A 1 204 ? 4.363 -8.383 4.035 1 98.38 204 VAL A N 1
ATOM 1590 C CA . VAL A 1 204 ? 4.57 -9.789 4.371 1 98.38 204 VAL A CA 1
ATOM 1591 C C . VAL A 1 204 ? 3.355 -10.609 3.941 1 98.38 204 VAL A C 1
ATOM 1593 O O . VAL A 1 204 ? 3.5 -11.719 3.43 1 98.38 204 VAL A O 1
ATOM 1596 N N . ILE A 1 205 ? 2.191 -10.055 4.117 1 98.19 205 ILE A N 1
ATOM 1597 C CA . ILE A 1 205 ? 0.98 -10.758 3.705 1 98.19 205 ILE A CA 1
ATOM 1598 C C . ILE A 1 205 ? 0.956 -10.898 2.186 1 98.19 205 ILE A C 1
ATOM 1600 O O . ILE A 1 205 ? 0.552 -11.938 1.657 1 98.19 205 ILE A O 1
ATOM 1604 N N . LEU A 1 206 ? 1.384 -9.898 1.499 1 98.06 206 LEU A N 1
ATOM 1605 C CA . LEU A 1 206 ? 1.477 -9.922 0.043 1 98.06 206 LEU A CA 1
ATOM 1606 C C . LEU A 1 206 ? 2.389 -11.047 -0.428 1 98.06 206 LEU A C 1
ATOM 1608 O O . LEU A 1 206 ? 1.996 -11.859 -1.268 1 98.06 206 LEU A O 1
ATOM 1612 N N . ALA A 1 207 ? 3.543 -11.125 0.145 1 98.25 207 ALA A N 1
ATOM 1613 C CA . ALA A 1 207 ? 4.527 -12.133 -0.231 1 98.25 207 ALA A CA 1
ATOM 1614 C C . ALA A 1 207 ? 4.008 -13.539 0.061 1 98.25 207 ALA A C 1
ATOM 1616 O O . ALA A 1 207 ? 4.113 -14.438 -0.781 1 98.25 207 ALA A O 1
ATOM 1617 N N . GLN A 1 208 ? 3.447 -13.688 1.209 1 98.19 208 GLN A N 1
ATOM 1618 C CA . GLN A 1 208 ? 2.996 -15 1.667 1 98.19 208 GLN A CA 1
ATOM 1619 C C . GLN A 1 208 ? 1.788 -15.477 0.865 1 98.19 208 GLN A C 1
ATOM 1621 O O . GLN A 1 208 ? 1.657 -16.672 0.58 1 98.19 208 GLN A O 1
ATOM 1626 N N . THR A 1 209 ? 0.912 -14.602 0.529 1 97.19 209 THR A N 1
ATOM 1627 C CA . THR A 1 209 ? -0.251 -14.945 -0.28 1 97.19 209 THR A CA 1
ATOM 1628 C C . THR A 1 209 ? 0.174 -15.383 -1.679 1 97.19 209 THR A C 1
ATOM 1630 O O . THR A 1 209 ? -0.395 -16.312 -2.244 1 97.19 209 THR A O 1
ATOM 1633 N N . PHE A 1 210 ? 1.203 -14.789 -2.158 1 96.31 210 PHE A N 1
ATOM 1634 C CA . PHE A 1 210 ? 1.667 -15.047 -3.514 1 96.31 210 PHE A CA 1
ATOM 1635 C C . PHE A 1 210 ? 2.281 -16.438 -3.617 1 96.31 210 PHE A C 1
AT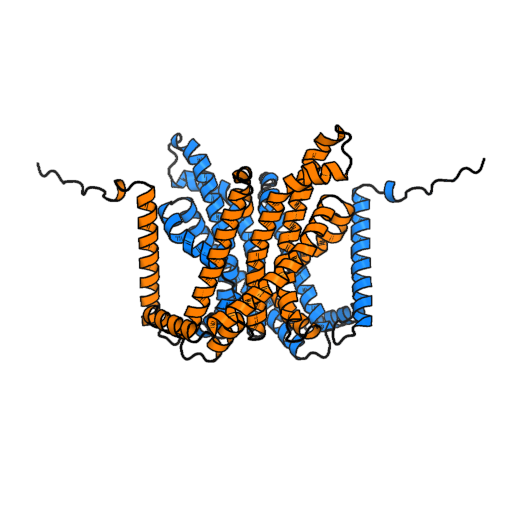OM 1637 O O . PHE A 1 210 ? 2.084 -17.141 -4.613 1 96.31 210 PHE A O 1
ATOM 1644 N N . ILE A 1 211 ? 2.961 -16.812 -2.604 1 95.56 211 ILE A N 1
ATOM 1645 C CA . ILE A 1 211 ? 3.652 -18.094 -2.697 1 95.56 211 ILE A CA 1
ATOM 1646 C C . ILE A 1 211 ? 2.951 -19.125 -1.814 1 95.56 211 ILE A C 1
ATOM 1648 O O . ILE A 1 211 ? 3.441 -20.25 -1.646 1 95.56 211 ILE A O 1
ATOM 1652 N N . GLU A 1 212 ? 1.889 -18.781 -1.134 1 95.12 212 GLU A N 1
ATOM 1653 C CA . GLU A 1 212 ? 1.054 -19.625 -0.291 1 95.12 212 GLU A CA 1
ATOM 1654 C C . GLU A 1 212 ? 1.849 -20.188 0.882 1 95.12 212 GLU A C 1
ATOM 1656 O O . GLU A 1 212 ? 1.862 -21.406 1.104 1 95.12 212 GLU A O 1
ATOM 1661 N N . PHE A 1 213 ? 2.4 -19.297 1.621 1 96.31 213 PHE A N 1
ATOM 1662 C CA . PHE A 1 213 ? 3.172 -19.625 2.816 1 96.31 213 PHE A CA 1
ATOM 1663 C C . PHE A 1 213 ? 2.764 -18.719 3.98 1 96.31 213 PHE A C 1
ATOM 1665 O O . PHE A 1 213 ? 2.305 -17.594 3.775 1 96.31 213 PHE A O 1
ATOM 1672 N N . GLY A 1 214 ? 2.869 -19.297 5.23 1 96.81 214 GLY A N 1
ATOM 1673 C CA . GLY A 1 214 ? 2.568 -18.484 6.395 1 96.81 214 GLY A CA 1
ATOM 1674 C C . GLY A 1 214 ? 1.094 -18.141 6.523 1 96.81 214 GLY A C 1
ATOM 1675 O O . GLY A 1 214 ? 0.237 -18.906 6.059 1 96.81 214 GLY A O 1
ATOM 1676 N N . TYR A 1 215 ? 0.812 -17.094 7.23 1 97.62 215 TYR A N 1
ATOM 1677 C CA . TYR A 1 215 ? -0.572 -16.703 7.477 1 97.62 215 TYR A CA 1
ATOM 1678 C C . TYR A 1 215 ? -1.263 -16.297 6.18 1 97.62 215 TYR A C 1
ATOM 1680 O O . TYR A 1 215 ? -2.41 -16.672 5.934 1 97.62 215 TYR A O 1
ATOM 1688 N N . GLY A 1 216 ? -0.593 -15.539 5.363 1 97.06 216 GLY A N 1
ATOM 1689 C CA . GLY A 1 216 ? -1.135 -15.211 4.055 1 97.06 216 GLY A CA 1
ATOM 1690 C C . GLY A 1 216 ? -1.377 -16.422 3.188 1 97.06 216 GLY A C 1
ATOM 1691 O O . GLY A 1 216 ? -2.357 -16.484 2.439 1 97.06 216 GLY A O 1
ATOM 1692 N N . GLY A 1 217 ? -0.484 -17.391 3.297 1 96.88 217 GLY A N 1
ATOM 1693 C CA . GLY A 1 217 ? -0.644 -18.625 2.562 1 96.88 217 GLY A CA 1
ATOM 1694 C C . GLY A 1 217 ? -1.833 -19.453 3.029 1 96.88 217 GLY A C 1
ATOM 1695 O O . GLY A 1 217 ? -2.514 -20.078 2.221 1 96.88 217 GLY A O 1
ATOM 1696 N N . LEU A 1 218 ? -1.968 -19.391 4.293 1 95.44 218 LEU A N 1
ATOM 1697 C CA . LEU A 1 218 ? -3.123 -20.078 4.852 1 95.44 218 LEU A CA 1
ATOM 1698 C C . LEU A 1 218 ? -4.422 -19.516 4.285 1 95.44 218 LEU A C 1
ATOM 1700 O O . LEU A 1 218 ? -5.328 -20.266 3.926 1 95.44 218 LEU A O 1
ATOM 1704 N N . ILE A 1 219 ? -4.539 -18.281 4.152 1 95.62 219 ILE A N 1
ATOM 1705 C CA . ILE A 1 219 ? -5.711 -17.625 3.576 1 95.62 219 ILE A CA 1
ATOM 1706 C C . ILE A 1 219 ? -5.859 -18.031 2.111 1 95.62 219 ILE A C 1
ATOM 1708 O O . ILE A 1 219 ? -6.949 -18.406 1.67 1 95.62 219 ILE A O 1
ATOM 1712 N N . ALA A 1 220 ? -4.797 -18 1.398 1 95 220 ALA A N 1
ATOM 1713 C CA . ALA A 1 220 ? -4.816 -18.359 -0.018 1 95 220 ALA A CA 1
ATOM 1714 C C . ALA A 1 220 ? -5.242 -19.812 -0.214 1 95 220 ALA A C 1
ATOM 1716 O O . ALA A 1 220 ? -6.027 -20.125 -1.113 1 95 220 ALA A O 1
ATOM 1717 N N . GLN A 1 221 ? -4.738 -20.656 0.573 1 93.44 221 GLN A N 1
ATOM 1718 C CA . GLN A 1 221 ? -5.043 -22.078 0.473 1 93.44 221 GLN A CA 1
ATOM 1719 C C . GLN A 1 221 ? -6.512 -22.344 0.784 1 93.44 221 GLN A C 1
ATOM 1721 O O . GLN A 1 221 ? -7.156 -23.156 0.108 1 93.44 221 GLN A O 1
ATOM 1726 N N . MET A 1 222 ? -7.004 -21.656 1.779 1 90.38 222 MET A N 1
ATOM 1727 C CA . MET A 1 222 ? -8.422 -21.812 2.111 1 90.38 222 MET A CA 1
ATOM 1728 C C . MET A 1 222 ? -9.305 -21.297 0.983 1 90.38 222 MET A C 1
ATOM 1730 O O . MET A 1 222 ? -10.383 -21.844 0.732 1 90.38 222 MET A O 1
ATOM 1734 N N . GLY A 1 223 ? -8.875 -20.281 0.374 1 88 223 GLY A N 1
ATOM 1735 C CA . GLY A 1 223 ? -9.617 -19.719 -0.746 1 88 223 GLY A CA 1
ATOM 1736 C C . GLY A 1 223 ? -9.703 -20.656 -1.932 1 88 223 GLY A C 1
ATOM 1737 O O . GLY A 1 223 ? -10.703 -20.688 -2.646 1 88 223 GLY A O 1
ATOM 1738 N N . LYS A 1 224 ? -8.742 -21.422 -2.096 1 86.19 224 LYS A N 1
ATOM 1739 C CA . LYS A 1 224 ? -8.688 -22.359 -3.217 1 86.19 224 LYS A CA 1
ATOM 1740 C C . LYS A 1 224 ? -9.562 -23.578 -2.951 1 86.19 224 LYS A C 1
ATOM 1742 O O . LYS A 1 224 ? -10.039 -24.219 -3.889 1 86.19 224 LYS A O 1
ATOM 1747 N N . GLN A 1 225 ? -9.695 -23.828 -1.697 1 76.62 225 GLN A N 1
ATOM 1748 C CA . GLN A 1 225 ? -10.469 -25.016 -1.351 1 76.62 225 GLN A CA 1
ATOM 1749 C C . GLN A 1 225 ? -11.945 -24.688 -1.186 1 76.62 225 GLN A C 1
ATOM 1751 O O . GLN A 1 225 ? -12.727 -25.5 -0.689 1 76.62 225 GLN A O 1
ATOM 1756 N N . SER A 1 226 ? -12.484 -23.719 -1.803 1 66.62 226 SER A N 1
ATOM 1757 C CA . SER A 1 226 ? -13.664 -22.859 -1.77 1 66.62 226 SER A CA 1
ATOM 1758 C C . SER A 1 226 ? -14.93 -23.672 -1.511 1 66.62 226 SER A C 1
ATOM 1760 O O . SER A 1 226 ? -15.727 -23.906 -2.426 1 66.62 226 SER A O 1
ATOM 1762 N N . VAL A 1 227 ? -15.062 -24.266 -0.374 1 77.5 227 VAL A N 1
ATOM 1763 C CA . VAL A 1 227 ? -16.375 -24.828 -0.073 1 77.5 227 VAL A CA 1
ATOM 1764 C C . VAL A 1 227 ? -17.031 -24.047 1.058 1 77.5 227 VAL A C 1
ATOM 1766 O O . VAL A 1 227 ? -18.25 -24.094 1.236 1 77.5 227 VAL A O 1
ATOM 1769 N N . ASP A 1 228 ? -16.297 -23.312 1.622 1 90.19 228 ASP A N 1
ATOM 1770 C CA . ASP A 1 228 ? -16.781 -22.609 2.805 1 90.19 228 ASP A CA 1
ATOM 1771 C C . ASP A 1 228 ? -15.906 -21.391 3.119 1 90.19 228 ASP A C 1
ATOM 1773 O O . ASP A 1 228 ? -14.695 -21.531 3.303 1 90.19 228 ASP A O 1
ATOM 1777 N N . THR A 1 229 ? -16.578 -20.172 3.26 1 95.19 229 THR A N 1
ATOM 1778 C CA . THR A 1 229 ? -15.773 -18.969 3.447 1 95.19 229 THR A CA 1
ATOM 1779 C C . THR A 1 229 ? -15.594 -18.672 4.93 1 95.19 229 THR A C 1
ATOM 1781 O O . THR A 1 229 ? -14.883 -17.734 5.297 1 95.19 229 THR A O 1
ATOM 1784 N N . ALA A 1 230 ? -16.109 -19.453 5.781 1 95.25 230 ALA A N 1
ATOM 1785 C CA . ALA A 1 230 ? -16.047 -19.188 7.215 1 95.25 230 ALA A CA 1
ATOM 1786 C C . ALA A 1 230 ? -14.609 -19.125 7.699 1 95.25 230 ALA A C 1
ATOM 1788 O O . ALA A 1 230 ? -14.203 -18.172 8.367 1 95.25 230 ALA A O 1
ATOM 1789 N N . PRO A 1 231 ? -13.805 -20.109 7.305 1 93.81 231 PRO A N 1
ATOM 1790 C CA . PRO A 1 231 ? -12.414 -20.047 7.777 1 93.81 231 PRO A CA 1
ATOM 1791 C C . PRO A 1 231 ? -11.656 -18.844 7.219 1 93.81 231 PRO A C 1
ATOM 1793 O O . PRO A 1 231 ? -10.852 -18.234 7.93 1 93.81 231 PRO A O 1
ATOM 1796 N N . ILE A 1 232 ? -11.867 -18.516 6.051 1 94.75 232 ILE A N 1
ATOM 1797 C CA . ILE A 1 232 ? -11.18 -17.391 5.414 1 94.75 232 ILE A CA 1
ATOM 1798 C C . ILE A 1 232 ? -11.547 -16.094 6.125 1 94.75 232 ILE A C 1
ATOM 1800 O O . ILE A 1 232 ? -10.68 -15.266 6.406 1 94.75 232 ILE A O 1
ATOM 1804 N N . LEU A 1 233 ? -12.805 -15.922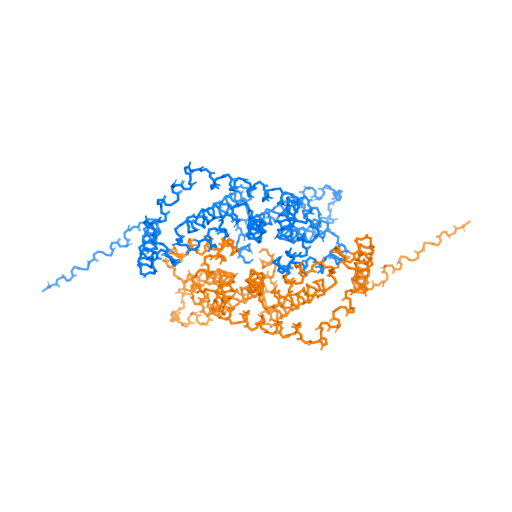 6.375 1 95.62 233 LEU A N 1
ATOM 1805 C CA . LEU A 1 233 ? -13.281 -14.727 7.055 1 95.62 233 LEU A CA 1
ATOM 1806 C C . LEU A 1 233 ? -12.727 -14.648 8.477 1 95.62 233 LEU A C 1
ATOM 1808 O O . LEU A 1 233 ? -12.391 -13.562 8.953 1 95.62 233 LEU A O 1
ATOM 1812 N N . ALA A 1 234 ? -12.633 -15.75 9.086 1 95.19 234 ALA A N 1
ATOM 1813 C CA . ALA A 1 234 ? -12.039 -15.805 10.414 1 95.19 234 ALA A CA 1
ATOM 1814 C C . ALA A 1 234 ? -10.586 -15.344 10.391 1 95.19 234 ALA A C 1
ATOM 1816 O O . ALA A 1 234 ? -10.156 -14.578 11.258 1 95.19 234 ALA A O 1
ATOM 1817 N N . LEU A 1 235 ? -9.844 -15.812 9.43 1 95.81 235 LEU A N 1
ATOM 1818 C CA . LEU A 1 235 ? -8.438 -15.438 9.297 1 95.81 235 LEU A CA 1
ATOM 1819 C C . LEU A 1 235 ? -8.297 -13.953 8.992 1 95.81 235 LEU A C 1
ATOM 1821 O O . LEU A 1 235 ? -7.438 -13.281 9.555 1 95.81 235 LEU A O 1
ATOM 1825 N N . ILE A 1 236 ? -9.102 -13.438 8.141 1 95.19 236 ILE A N 1
ATOM 1826 C CA . ILE A 1 236 ? -9.062 -12.031 7.754 1 95.19 236 ILE A CA 1
ATOM 1827 C C . ILE A 1 236 ? -9.391 -11.156 8.961 1 95.19 236 ILE A C 1
ATOM 1829 O O . ILE A 1 236 ? -8.75 -10.125 9.18 1 95.19 236 ILE A O 1
ATOM 1833 N N . LEU A 1 237 ? -10.367 -11.57 9.719 1 93.81 237 LEU A N 1
ATOM 1834 C CA . LEU A 1 237 ? -10.742 -10.836 10.922 1 93.81 237 LEU A CA 1
ATOM 1835 C C . LEU A 1 237 ? -9.562 -10.734 11.883 1 93.81 237 LEU A C 1
ATOM 1837 O O . LEU A 1 237 ? -9.344 -9.688 12.5 1 93.81 237 LEU A O 1
ATOM 1841 N N . THR A 1 238 ? -8.883 -11.797 12.016 1 94.62 238 THR A N 1
ATOM 1842 C CA . THR A 1 238 ? -7.711 -11.812 12.883 1 94.62 238 THR A CA 1
ATOM 1843 C C . THR A 1 238 ? -6.672 -10.797 12.414 1 94.62 238 THR A C 1
ATOM 1845 O O . THR A 1 238 ? -6.121 -10.039 13.219 1 94.62 238 THR A O 1
ATOM 1848 N N . LEU A 1 239 ? -6.457 -10.734 11.164 1 93.88 239 LEU A N 1
ATOM 1849 C CA . LEU A 1 239 ? -5.492 -9.789 10.602 1 93.88 239 LEU A CA 1
ATOM 1850 C C . LEU A 1 239 ? -5.961 -8.352 10.789 1 93.88 239 LEU A C 1
ATOM 1852 O O . LEU A 1 239 ? -5.148 -7.461 11.039 1 93.88 239 LEU A O 1
ATOM 1856 N N . MET A 1 240 ? -7.227 -8.188 10.633 1 92.06 240 MET A N 1
ATOM 1857 C CA . MET A 1 240 ? -7.797 -6.855 10.82 1 92.06 240 MET A CA 1
ATOM 1858 C C . MET A 1 240 ? -7.594 -6.375 12.258 1 92.06 240 MET A C 1
ATOM 1860 O O . MET A 1 240 ? -7.219 -5.223 12.484 1 92.06 240 MET A O 1
ATOM 1864 N N . PHE A 1 241 ? -7.812 -7.223 13.141 1 92 241 PHE A N 1
ATOM 1865 C CA . PHE A 1 241 ? -7.637 -6.871 14.547 1 92 241 PHE A CA 1
ATOM 1866 C C . PHE A 1 241 ? -6.164 -6.648 14.867 1 92 241 PHE A C 1
ATOM 1868 O O . PHE A 1 241 ? -5.82 -5.742 15.633 1 92 241 PHE A O 1
ATOM 1875 N N . LEU A 1 242 ? -5.363 -7.461 14.305 1 92.69 242 LEU A N 1
ATOM 1876 C CA . LEU A 1 242 ? -3.93 -7.301 14.508 1 92.69 242 LEU A CA 1
ATOM 1877 C C . LEU A 1 242 ? -3.447 -5.961 13.961 1 92.69 242 LEU A C 1
ATOM 1879 O O . LEU A 1 242 ? -2.727 -5.227 14.648 1 92.69 242 LEU A O 1
ATOM 1883 N N . GLY A 1 243 ? -3.803 -5.719 12.719 1 91.19 243 GLY A N 1
ATOM 1884 C CA . GLY A 1 243 ? -3.426 -4.449 12.117 1 91.19 243 GLY A CA 1
ATOM 1885 C C . GLY A 1 243 ? -3.934 -3.25 12.898 1 91.19 243 GLY A C 1
ATOM 1886 O O . GLY A 1 243 ? -3.191 -2.293 13.125 1 91.19 243 GLY A O 1
ATOM 1887 N N . TYR A 1 244 ? -5.148 -3.312 13.266 1 89 244 TYR A N 1
ATOM 1888 C CA . TYR A 1 244 ? -5.754 -2.236 14.047 1 89 244 TYR A CA 1
ATOM 1889 C C . TYR A 1 244 ? -5.062 -2.084 15.398 1 89 244 TYR A C 1
ATOM 1891 O O . TYR A 1 244 ? -4.801 -0.964 15.844 1 89 244 TYR A O 1
ATOM 1899 N N . GLY A 1 245 ? -4.82 -3.156 16.031 1 91.06 245 GLY A N 1
ATOM 1900 C CA . GLY A 1 245 ? -4.098 -3.137 17.297 1 91.06 245 GLY A CA 1
ATOM 1901 C C . GLY A 1 245 ? -2.713 -2.533 17.188 1 91.06 245 GLY A C 1
ATOM 1902 O O . GLY A 1 245 ? -2.303 -1.742 18.031 1 91.06 245 GLY A O 1
ATOM 1903 N N . LEU A 1 246 ? -2.037 -2.893 16.172 1 89.06 246 LEU A N 1
ATOM 1904 C CA . LEU A 1 246 ? -0.71 -2.338 15.93 1 89.06 246 LEU A CA 1
ATOM 1905 C C . LEU A 1 246 ? -0.783 -0.831 15.711 1 89.06 246 LEU A C 1
ATOM 1907 O O . LEU A 1 246 ? 0.058 -0.085 16.219 1 89.06 246 LEU A O 1
ATOM 1911 N N . ARG A 1 247 ? -1.725 -0.452 14.93 1 85.06 247 ARG A N 1
ATOM 1912 C CA . ARG A 1 247 ? -1.908 0.972 14.672 1 85.06 247 ARG A CA 1
ATOM 1913 C C . ARG A 1 247 ? -2.117 1.745 15.969 1 85.06 247 ARG A C 1
ATOM 1915 O O . ARG A 1 247 ? -1.467 2.766 16.203 1 85.06 247 ARG A O 1
ATOM 1922 N N . ILE A 1 248 ? -2.988 1.271 16.859 1 86.25 248 ILE A N 1
ATOM 1923 C CA . ILE A 1 248 ? -3.295 1.932 18.125 1 86.25 248 ILE A CA 1
ATOM 1924 C C . ILE A 1 248 ? -2.055 1.939 19.016 1 86.25 248 ILE A C 1
ATOM 1926 O O . ILE A 1 248 ? -1.748 2.949 19.656 1 86.25 248 ILE A O 1
ATOM 1930 N N . LEU A 1 249 ? -1.426 0.821 19.016 1 88.69 249 LEU A N 1
ATOM 1931 C CA . LEU A 1 249 ? -0.235 0.694 19.844 1 88.69 249 LEU A CA 1
ATOM 1932 C C . LEU A 1 249 ? 0.824 1.713 19.438 1 88.69 249 LEU A C 1
ATOM 1934 O O . LEU A 1 249 ? 1.418 2.371 20.297 1 88.69 249 LEU A O 1
ATOM 1938 N N . LEU A 1 250 ? 1.009 1.867 18.234 1 86.62 250 LEU A N 1
ATOM 1939 C CA . LEU A 1 250 ? 2.025 2.791 17.734 1 86.62 250 LEU A CA 1
ATOM 1940 C C . LEU A 1 250 ? 1.599 4.238 17.969 1 86.62 250 LEU A C 1
ATOM 1942 O O . LEU A 1 250 ? 2.426 5.09 18.297 1 86.62 250 LEU A O 1
ATOM 1946 N N . GLU A 1 251 ? 0.356 4.449 17.797 1 82.56 251 GLU A N 1
ATOM 1947 C CA . GLU A 1 251 ? -0.159 5.793 18.062 1 82.56 251 GLU A CA 1
ATOM 1948 C C . GLU A 1 251 ? -0.011 6.168 19.531 1 82.56 251 GLU A C 1
ATOM 1950 O O . GLU A 1 251 ? 0.389 7.289 19.844 1 82.56 251 GLU A O 1
ATOM 1955 N N . LYS A 1 252 ? -0.341 5.312 20.359 1 87.5 252 LYS A N 1
ATOM 1956 C CA . LYS A 1 252 ? -0.237 5.562 21.797 1 87.5 252 LYS A CA 1
ATOM 1957 C C . LYS A 1 252 ? 1.22 5.727 22.219 1 87.5 252 LYS A C 1
ATOM 1959 O O . LYS A 1 252 ? 1.535 6.566 23.078 1 87.5 252 LYS A O 1
ATOM 1964 N N . THR A 1 253 ? 2.059 4.91 21.672 1 88.44 253 THR A N 1
ATOM 1965 C CA . THR A 1 253 ? 3.482 5.012 21.984 1 88.44 253 THR A CA 1
ATOM 1966 C C . THR A 1 253 ? 4.035 6.355 21.516 1 88.44 253 THR A C 1
ATOM 1968 O O . THR A 1 253 ? 4.816 6.992 22.234 1 88.44 253 THR A O 1
ATOM 1971 N N . GLU A 1 254 ? 3.656 6.758 20.359 1 83 254 GLU A N 1
ATOM 1972 C CA . GLU A 1 254 ? 4.078 8.055 19.844 1 83 254 GLU A CA 1
ATOM 1973 C C . GLU A 1 254 ? 3.605 9.195 20.734 1 83 254 GLU A C 1
ATOM 1975 O O . GLU A 1 254 ? 4.371 10.109 21.047 1 83 254 GLU A O 1
ATOM 1980 N N . ALA A 1 255 ? 2.402 9.125 21.234 1 81.5 255 ALA A N 1
ATOM 1981 C CA . ALA A 1 255 ? 1.833 10.156 22.094 1 81.5 255 ALA A CA 1
ATOM 1982 C C . ALA A 1 255 ? 2.551 10.211 23.438 1 81.5 255 ALA A C 1
ATOM 1984 O O . ALA A 1 255 ? 2.705 11.281 24.031 1 81.5 255 ALA A O 1
ATOM 1985 N N . TRP A 1 256 ? 2.896 9.047 23.812 1 84.5 256 TRP A N 1
ATOM 1986 C CA . TRP A 1 256 ? 3.586 8.961 25.094 1 84.5 256 TRP A CA 1
ATOM 1987 C C . TRP A 1 256 ? 5.012 9.492 24.984 1 84.5 256 TRP A C 1
ATOM 1989 O O . TRP A 1 256 ? 5.488 10.195 25.891 1 84.5 256 TRP A O 1
ATOM 1999 N N . LEU A 1 257 ? 5.676 9.234 23.891 1 82.62 257 LEU A N 1
ATOM 2000 C CA . LEU A 1 257 ? 7.074 9.609 23.703 1 82.62 257 LEU A CA 1
ATOM 2001 C C . LEU A 1 257 ? 7.191 11.062 23.281 1 82.62 257 LEU A C 1
ATOM 2003 O O . LEU A 1 257 ? 8.148 11.75 23.641 1 82.62 257 LEU A O 1
ATOM 2007 N N . PHE A 1 258 ? 6.258 11.461 22.5 1 79.5 258 PHE A N 1
ATOM 2008 C CA . PHE A 1 258 ? 6.32 12.82 21.953 1 79.5 258 PHE A CA 1
ATOM 2009 C C . PHE A 1 258 ? 5.012 13.562 22.203 1 79.5 258 PHE A C 1
ATOM 2011 O O . PHE A 1 258 ? 4.332 13.961 21.25 1 79.5 258 PHE A O 1
ATOM 2018 N N . PRO A 1 259 ? 4.707 13.906 23.469 1 70.5 259 PRO A N 1
ATOM 2019 C CA . PRO A 1 259 ? 3.445 14.57 23.797 1 70.5 259 PRO A CA 1
ATOM 2020 C C . PRO A 1 259 ? 3.328 15.961 23.172 1 70.5 259 PRO A C 1
ATOM 2022 O O . PRO A 1 259 ? 2.219 16.484 23.016 1 70.5 259 PRO A O 1
ATOM 2025 N N . TRP A 1 260 ? 4.41 16.578 22.844 1 61.41 260 TRP A N 1
ATOM 2026 C CA . TRP A 1 260 ? 4.414 17.922 22.297 1 61.41 260 TRP A CA 1
ATOM 2027 C C . TRP A 1 260 ? 4.098 17.922 20.812 1 61.41 260 TRP A C 1
ATOM 2029 O O . TRP A 1 260 ? 3.787 18.953 20.219 1 61.41 260 TRP A O 1
ATOM 2039 N N . SER A 1 261 ? 4.266 16.812 20.141 1 57.81 261 SER A N 1
ATOM 2040 C CA . SER A 1 261 ? 4.105 16.703 18.703 1 57.81 261 SER A CA 1
ATOM 2041 C C . SER A 1 261 ? 2.631 16.672 18.312 1 57.81 261 SER A C 1
ATOM 2043 O O . SER A 1 261 ? 2.297 16.422 17.141 1 57.81 261 SER A O 1
ATOM 2045 N N . GLU A 1 262 ? 1.721 16.781 19.234 1 51.66 262 GLU A N 1
ATOM 2046 C CA . GLU A 1 262 ? 0.286 16.703 18.969 1 51.66 262 GLU A CA 1
ATOM 2047 C C . GLU A 1 262 ? -0.101 17.516 17.75 1 51.66 262 GLU A C 1
ATOM 2049 O O . GLU A 1 262 ? -1.055 17.172 17.047 1 51.66 262 GLU A O 1
ATOM 2054 N N . GLU A 1 263 ? 0.52 18.594 17.578 1 44 263 GLU A N 1
ATOM 2055 C CA . GLU A 1 263 ? 0.232 19.469 16.438 1 44 263 GLU A CA 1
ATOM 2056 C C . GLU A 1 263 ? 0.604 18.797 15.117 1 44 263 GLU A C 1
ATOM 2058 O O . GLU A 1 263 ? 0.044 19.125 14.07 1 44 263 GLU A O 1
ATOM 2063 N N . THR A 1 264 ? 1.456 17.859 15.172 1 41.47 264 THR A N 1
ATOM 2064 C CA . THR A 1 264 ? 2.018 17.156 14.016 1 41.47 264 THR A CA 1
ATOM 2065 C C . THR A 1 264 ? 1.091 16.031 13.555 1 41.47 264 THR A C 1
ATOM 2067 O O . THR A 1 264 ? 1.281 15.469 12.477 1 41.47 264 THR A O 1
ATOM 2070 N N . GLU A 1 265 ? 0.253 15.508 14.398 1 43.06 265 GLU A N 1
ATOM 2071 C CA . GLU A 1 265 ? -0.686 14.43 14.109 1 43.06 265 GLU A CA 1
ATOM 2072 C C . GLU A 1 265 ? -1.558 14.758 12.906 1 43.06 265 GLU A C 1
ATOM 2074 O O . GLU A 1 265 ? -1.91 13.875 12.125 1 43.06 265 GLU A O 1
ATOM 2079 N N . ALA A 1 266 ? -2.021 15.992 13.016 1 40.38 266 ALA A N 1
ATOM 2080 C CA . ALA A 1 266 ? -2.869 16.469 11.93 1 40.38 266 ALA A CA 1
ATOM 2081 C C . ALA A 1 266 ? -2.158 16.344 10.586 1 40.38 266 ALA A C 1
ATOM 2083 O O . ALA A 1 266 ? -2.795 16.078 9.562 1 40.38 266 ALA A O 1
ATOM 2084 N N . MET A 1 267 ? -0.906 16.312 10.609 1 37.03 267 MET A N 1
ATOM 2085 C CA . MET A 1 267 ? -0.055 16.312 9.422 1 37.03 267 MET A CA 1
ATOM 2086 C C . MET A 1 267 ? 0.184 14.891 8.93 1 37.03 267 MET A C 1
ATOM 2088 O O . MET A 1 267 ? 0.383 14.672 7.73 1 37.03 267 MET A O 1
ATOM 2092 N N . GLY A 1 268 ? 0.292 13.852 9.812 1 37.5 268 GLY A N 1
ATOM 2093 C CA . GLY A 1 268 ? 0.679 12.484 9.508 1 37.5 268 GLY A CA 1
ATOM 2094 C C . GLY A 1 268 ? -0.441 11.672 8.891 1 37.5 268 GLY A C 1
ATOM 2095 O O . GLY A 1 268 ? -0.231 10.523 8.477 1 37.5 268 GLY A O 1
ATOM 2096 N N . ALA A 1 269 ? -1.657 11.977 9.25 1 36.06 269 ALA A N 1
ATOM 2097 C CA . ALA A 1 269 ? -2.812 11.281 8.688 1 36.06 269 ALA A CA 1
ATOM 2098 C C . ALA A 1 269 ? -3.016 11.648 7.223 1 36.06 269 ALA A C 1
ATOM 2100 O O . ALA A 1 269 ? -3.891 11.102 6.555 1 36.06 269 ALA A O 1
ATOM 2101 N N . LEU A 1 270 ? -2.414 12.633 6.742 1 31.59 270 LEU A N 1
ATOM 2102 C CA . LEU A 1 270 ? -2.557 13.016 5.344 1 31.59 270 LEU A CA 1
ATOM 2103 C C . LEU A 1 270 ? -1.524 12.305 4.477 1 31.59 270 LEU A C 1
ATOM 2105 O O . LEU A 1 270 ? -0.351 12.219 4.844 1 31.59 270 LEU A O 1
ATOM 2109 N N . MET B 1 1 ? 59.812 29.188 -4.027 1 28.97 1 MET B N 1
ATOM 2110 C CA . MET B 1 1 ? 58.531 29.906 -4.039 1 28.97 1 MET B CA 1
ATOM 2111 C C . MET B 1 1 ? 57.469 29.125 -4.801 1 28.97 1 MET B C 1
ATOM 2113 O O . MET B 1 1 ? 57.219 29.391 -5.98 1 28.97 1 MET B O 1
ATOM 2117 N N . SER B 1 2 ? 57.406 27.781 -4.832 1 36.88 2 SER B N 1
ATOM 2118 C CA . SER B 1 2 ? 56.531 26.875 -5.586 1 36.88 2 SER B CA 1
ATOM 2119 C C . SER B 1 2 ? 55.062 27.078 -5.199 1 36.88 2 SER B C 1
ATOM 2121 O O . SER B 1 2 ? 54.719 26.859 -4.043 1 36.88 2 SER B O 1
ATOM 2123 N N . THR B 1 3 ? 54.438 28.094 -5.797 1 38.31 3 THR B N 1
ATOM 2124 C CA . THR B 1 3 ? 53 28.375 -5.66 1 38.31 3 THR B CA 1
ATOM 2125 C C . THR B 1 3 ? 52.188 27.125 -5.973 1 38.31 3 THR B C 1
ATOM 2127 O O . THR B 1 3 ? 52.188 26.625 -7.105 1 38.31 3 THR B O 1
ATOM 2130 N N . LYS B 1 4 ? 51.969 26.234 -5.094 1 40.59 4 LYS B N 1
ATOM 2131 C CA . LYS B 1 4 ? 51 25.172 -5.227 1 40.59 4 LYS B CA 1
ATOM 2132 C C . LYS B 1 4 ? 49.688 25.703 -5.801 1 40.59 4 LYS B C 1
ATOM 2134 O O . LYS B 1 4 ? 48.969 26.469 -5.148 1 40.59 4 LYS B O 1
ATOM 2139 N N . THR B 1 5 ? 49.5 25.922 -7.098 1 38.06 5 THR B N 1
ATOM 2140 C CA . THR B 1 5 ? 48.25 26.25 -7.785 1 38.06 5 THR B CA 1
ATOM 2141 C C . THR B 1 5 ? 47.125 25.344 -7.312 1 38.06 5 THR B C 1
ATOM 2143 O O . THR B 1 5 ? 47.188 24.125 -7.461 1 38.06 5 THR B O 1
ATOM 2146 N N . ARG B 1 6 ? 46.375 25.797 -6.324 1 40.34 6 ARG B N 1
ATOM 2147 C CA . ARG B 1 6 ? 45.125 25.172 -5.898 1 40.34 6 ARG B CA 1
ATOM 2148 C C . ARG B 1 6 ? 44.281 24.781 -7.098 1 40.34 6 ARG B C 1
ATOM 2150 O O . ARG B 1 6 ? 44.031 25.594 -7.988 1 40.34 6 ARG B O 1
ATOM 2157 N N . ALA B 1 7 ? 44.188 23.594 -7.508 1 40.88 7 ALA B N 1
ATOM 2158 C CA . ALA B 1 7 ? 43.25 23.094 -8.508 1 40.88 7 ALA B CA 1
ATOM 2159 C C . ALA B 1 7 ? 41.938 23.812 -8.43 1 40.88 7 ALA B C 1
ATOM 2161 O O . ALA B 1 7 ? 41.375 24 -7.344 1 40.88 7 ALA B O 1
ATOM 2162 N N . PRO B 1 8 ? 41.562 24.703 -9.344 1 40.53 8 PRO B N 1
ATOM 2163 C CA . PRO B 1 8 ? 40.25 25.391 -9.297 1 40.53 8 PRO B CA 1
ATOM 2164 C C . PRO B 1 8 ? 39.094 24.438 -8.969 1 40.53 8 PRO B C 1
ATOM 2166 O O . PRO B 1 8 ? 39.094 23.297 -9.445 1 40.53 8 PRO B O 1
ATOM 2169 N N . ASP B 1 9 ? 38.562 24.422 -7.762 1 42.84 9 ASP B N 1
ATOM 2170 C CA . ASP B 1 9 ? 37.344 23.703 -7.352 1 42.84 9 ASP B CA 1
ATOM 2171 C C . ASP B 1 9 ? 36.25 23.812 -8.406 1 42.84 9 ASP B C 1
ATOM 2173 O O . ASP B 1 9 ? 35.531 24.812 -8.445 1 42.84 9 ASP B O 1
ATOM 2177 N N . VAL B 1 10 ? 36.469 23.406 -9.633 1 44.75 10 VAL B N 1
ATOM 2178 C CA . VAL B 1 10 ? 35.5 23.359 -10.742 1 44.75 10 VAL B CA 1
ATOM 2179 C C . VAL B 1 10 ? 34.094 23.234 -10.203 1 44.75 10 VAL B C 1
ATOM 2181 O O . VAL B 1 10 ? 33.125 23.625 -10.867 1 44.75 10 VAL B O 1
ATOM 2184 N N . PHE B 1 11 ? 33.875 22.406 -9.195 1 49.34 11 PHE B N 1
ATOM 2185 C CA . PHE B 1 11 ? 32.5 22.25 -8.688 1 49.34 11 PHE B CA 1
ATOM 2186 C C . PHE B 1 11 ? 31.984 23.578 -8.141 1 49.34 11 PHE B C 1
ATOM 2188 O O . PHE B 1 11 ? 30.766 23.75 -7.996 1 49.34 11 PHE B O 1
ATOM 2195 N N . HIS B 1 12 ? 32.812 24.469 -7.719 1 52.06 12 HIS B N 1
ATOM 2196 C CA . HIS B 1 12 ? 32.375 25.734 -7.129 1 52.06 12 HIS B CA 1
ATOM 2197 C C . HIS B 1 12 ? 31.766 26.641 -8.18 1 52.06 12 HIS B C 1
ATOM 2199 O O . HIS B 1 12 ? 31.078 27.609 -7.844 1 52.06 12 HIS B O 1
ATOM 2205 N N . GLN B 1 13 ? 32.094 26.422 -9.398 1 53.41 13 GLN B N 1
ATOM 2206 C CA . GLN B 1 13 ? 31.672 27.438 -10.344 1 53.41 13 GLN B CA 1
ATOM 2207 C C . GLN B 1 13 ? 30.297 27.125 -10.914 1 53.41 13 GLN B C 1
ATOM 2209 O O . GLN B 1 13 ? 29.703 27.938 -11.617 1 53.41 13 GLN B O 1
ATOM 2214 N N . LEU B 1 14 ? 29.891 25.906 -10.914 1 56.75 14 LEU B N 1
ATOM 2215 C CA . LEU B 1 14 ? 28.609 25.703 -11.578 1 56.75 14 LEU B CA 1
ATOM 2216 C C . LEU B 1 14 ? 27.469 26.25 -10.734 1 56.75 14 LEU B C 1
ATOM 2218 O O . LEU B 1 14 ? 27.469 26.125 -9.508 1 56.75 14 LEU B O 1
ATOM 2222 N N . SER B 1 15 ? 26.672 27.172 -11.266 1 65.12 15 SER B N 1
ATOM 2223 C CA . SER B 1 15 ? 25.484 27.703 -10.602 1 65.12 15 SER B CA 1
ATOM 2224 C C . SER B 1 15 ? 24.734 26.594 -9.859 1 65.12 15 SER B C 1
ATOM 2226 O O . SER B 1 15 ? 24.828 25.422 -10.219 1 65.12 15 SER B O 1
ATOM 2228 N N . GLU B 1 16 ? 24.312 26.797 -8.727 1 70.69 16 GLU B N 1
ATOM 2229 C CA . GLU B 1 16 ? 23.562 25.859 -7.883 1 70.69 16 GLU B CA 1
ATOM 2230 C C . GLU B 1 16 ? 22.641 24.984 -8.711 1 70.69 16 GLU B C 1
ATOM 2232 O O . GLU B 1 16 ? 22.5 23.781 -8.445 1 70.69 16 GLU B O 1
ATOM 2237 N N . ARG B 1 17 ? 22.078 25.531 -9.719 1 72.56 17 ARG B N 1
ATOM 2238 C CA . ARG B 1 17 ? 21.188 24.797 -10.602 1 72.56 17 ARG B CA 1
ATOM 2239 C C . ARG B 1 17 ? 21.953 23.797 -11.469 1 72.56 17 ARG B C 1
ATOM 2241 O O . ARG B 1 17 ? 21.516 22.672 -11.672 1 72.56 17 ARG B O 1
ATOM 2248 N N . ASN B 1 18 ? 23.047 24.266 -11.898 1 74.38 18 ASN B N 1
ATOM 2249 C CA . ASN B 1 18 ? 23.875 23.422 -12.742 1 74.38 18 ASN B CA 1
ATOM 2250 C C . ASN B 1 18 ? 24.484 22.266 -11.953 1 74.38 18 ASN B C 1
ATOM 2252 O O . ASN B 1 18 ? 24.594 21.141 -12.461 1 74.38 18 ASN B O 1
ATOM 2256 N N . GLN B 1 19 ? 24.75 22.516 -10.75 1 76.94 19 GLN B N 1
ATOM 2257 C CA . GLN B 1 19 ? 25.297 21.484 -9.883 1 76.94 19 GLN B CA 1
ATOM 2258 C C . GLN B 1 19 ? 24.266 20.375 -9.633 1 76.94 19 GLN B C 1
ATOM 2260 O O . GLN B 1 19 ? 24.609 19.188 -9.602 1 76.94 19 GLN B O 1
ATOM 2265 N N . GLN B 1 20 ? 23.062 20.844 -9.562 1 81.5 20 GLN B N 1
ATOM 2266 C CA . GLN B 1 20 ? 22 19.875 -9.336 1 81.5 20 GLN B CA 1
ATOM 2267 C C . GLN B 1 20 ? 21.812 18.969 -10.539 1 81.5 20 GLN B C 1
ATOM 2269 O O . GLN B 1 20 ? 21.641 17.75 -10.383 1 81.5 20 GLN B O 1
ATOM 2274 N N . TRP B 1 21 ? 21.953 19.562 -11.68 1 83.06 21 TRP B N 1
ATOM 2275 C CA . TRP B 1 21 ? 21.797 18.797 -12.898 1 83.06 21 TRP B CA 1
ATOM 2276 C C . TRP B 1 21 ? 22.953 17.828 -13.094 1 83.06 21 TRP B C 1
ATOM 2278 O O . TRP B 1 21 ? 22.766 16.688 -13.555 1 83.06 21 TRP B O 1
ATOM 2288 N N . VAL B 1 22 ? 24.094 18.219 -12.75 1 88.06 22 VAL B N 1
ATOM 2289 C CA . VAL B 1 22 ? 25.281 17.391 -12.898 1 88.06 22 VAL B CA 1
ATOM 2290 C C . VAL B 1 22 ? 25.203 16.203 -11.945 1 88.06 22 VAL B C 1
ATOM 2292 O O . VAL B 1 22 ? 25.5 15.062 -12.328 1 88.06 22 VAL B O 1
ATOM 2295 N N . VAL B 1 23 ? 24.812 16.438 -10.758 1 87.62 23 VAL B N 1
ATOM 2296 C CA . VAL B 1 23 ? 24.703 15.375 -9.773 1 87.62 23 VAL B CA 1
ATOM 2297 C C . VAL B 1 23 ? 23.656 14.359 -10.219 1 87.62 23 VAL B C 1
ATOM 2299 O O . VAL B 1 23 ? 23.875 13.156 -10.125 1 87.62 23 VAL B O 1
ATOM 2302 N N . ARG B 1 24 ? 22.625 14.859 -10.719 1 85.25 24 ARG B N 1
ATOM 2303 C CA . ARG B 1 24 ? 21.547 13.992 -11.188 1 85.25 24 ARG B CA 1
ATOM 2304 C C . ARG B 1 24 ? 22.016 13.141 -12.367 1 85.25 24 ARG B C 1
ATOM 2306 O O . ARG B 1 24 ? 21.703 11.945 -12.438 1 85.25 24 ARG B O 1
ATOM 2313 N N . LEU B 1 25 ? 22.734 13.773 -13.258 1 89.31 25 LEU B N 1
ATOM 2314 C CA . LEU B 1 25 ? 23.234 13.047 -14.414 1 89.31 25 LEU B CA 1
ATOM 2315 C C . LEU B 1 25 ? 24.266 12 -13.992 1 89.31 25 LEU B C 1
ATOM 2317 O O . LEU B 1 25 ? 24.266 10.875 -14.516 1 89.31 25 LEU B O 1
ATOM 2321 N N . ILE B 1 26 ? 25.078 12.32 -13.086 1 91.31 26 ILE B N 1
ATOM 2322 C CA . ILE B 1 26 ? 26.109 11.398 -12.609 1 91.31 26 ILE B CA 1
ATOM 2323 C C . ILE B 1 26 ? 25.438 10.211 -11.906 1 91.31 26 ILE B C 1
ATOM 2325 O O . ILE B 1 26 ? 25.844 9.062 -12.094 1 91.31 26 ILE B O 1
ATOM 2329 N N . THR B 1 27 ? 24.438 10.523 -11.109 1 89.69 27 THR B N 1
ATOM 2330 C CA . THR B 1 27 ? 23.734 9.469 -10.391 1 89.69 27 THR B CA 1
ATOM 2331 C C . THR B 1 27 ? 23.062 8.516 -11.375 1 89.69 27 THR B C 1
ATOM 2333 O O . THR B 1 27 ? 23.062 7.301 -11.172 1 89.69 27 THR B O 1
ATOM 2336 N N . LEU B 1 28 ? 22.5 9.047 -12.352 1 89.75 28 LEU B N 1
ATOM 2337 C CA . LEU B 1 28 ? 21.844 8.227 -13.375 1 89.75 28 LEU B CA 1
ATOM 2338 C C . LEU B 1 28 ? 22.859 7.324 -14.07 1 89.75 28 LEU B C 1
ATOM 2340 O O . LEU B 1 28 ? 22.594 6.141 -14.289 1 89.75 28 LEU B O 1
ATOM 2344 N N . VAL B 1 29 ? 24.016 7.902 -14.414 1 92.94 29 VAL B N 1
ATOM 2345 C CA . VAL B 1 29 ? 25.062 7.148 -15.094 1 92.94 29 VAL B CA 1
ATOM 2346 C C . VAL B 1 29 ? 25.578 6.047 -14.18 1 92.94 29 VAL B C 1
ATOM 2348 O O . VAL B 1 29 ? 25.781 4.91 -14.609 1 92.94 29 VAL B O 1
ATOM 2351 N N . ILE B 1 30 ? 25.781 6.387 -12.984 1 93.25 30 ILE B N 1
ATOM 2352 C CA . ILE B 1 30 ? 26.266 5.406 -12.016 1 93.25 30 ILE B CA 1
ATOM 2353 C C . ILE B 1 30 ? 25.25 4.285 -11.852 1 93.25 30 ILE B C 1
ATOM 2355 O O . ILE B 1 30 ? 25.609 3.111 -11.758 1 93.25 30 ILE B O 1
ATOM 2359 N N . THR B 1 31 ? 24 4.652 -11.766 1 92.62 31 THR B N 1
ATOM 2360 C CA . THR B 1 31 ? 22.938 3.664 -11.602 1 92.62 31 THR B CA 1
ATOM 2361 C C . THR B 1 31 ? 22.906 2.711 -12.797 1 92.62 31 THR B C 1
ATOM 2363 O O . THR B 1 31 ? 22.797 1.495 -12.625 1 92.62 31 THR B O 1
ATOM 2366 N N . VAL B 1 32 ? 23.047 3.238 -13.969 1 93.75 32 VAL B N 1
ATOM 2367 C CA . VAL B 1 32 ? 23.031 2.432 -15.188 1 93.75 32 VAL B CA 1
ATOM 2368 C C . VAL B 1 32 ? 24.25 1.529 -15.234 1 93.75 32 VAL B C 1
ATOM 2370 O O . VAL B 1 32 ? 24.156 0.352 -15.586 1 93.75 32 VAL B O 1
ATOM 2373 N N . LEU B 1 33 ? 25.391 2.072 -14.867 1 95.5 33 LEU B N 1
ATOM 2374 C CA . LEU B 1 33 ? 26.625 1.296 -14.875 1 95.5 33 LEU B CA 1
ATOM 2375 C C . LEU B 1 33 ? 26.578 0.188 -13.828 1 95.5 33 LEU B C 1
ATOM 2377 O O . LEU B 1 33 ? 27.016 -0.935 -14.078 1 95.5 33 LEU B O 1
ATOM 2381 N N . LEU B 1 34 ? 26.078 0.558 -12.734 1 94.69 34 LEU B N 1
ATOM 2382 C CA . LEU B 1 34 ? 25.938 -0.453 -11.688 1 94.69 34 LEU B CA 1
ATOM 2383 C C . LEU B 1 34 ? 24.969 -1.542 -12.117 1 94.69 34 LEU B C 1
ATOM 2385 O O . LEU B 1 34 ? 25.188 -2.725 -11.852 1 94.69 34 LEU B O 1
ATOM 2389 N N . TRP B 1 35 ? 23.891 -1.146 -12.719 1 95.31 35 TRP B N 1
ATOM 2390 C CA . TRP B 1 35 ? 22.922 -2.102 -13.242 1 95.31 35 TRP B CA 1
ATOM 2391 C C . TRP B 1 35 ? 23.562 -3.035 -14.258 1 95.31 35 TRP B C 1
ATOM 2393 O O . TRP B 1 35 ? 23.391 -4.254 -14.188 1 95.31 35 TRP B O 1
ATOM 2403 N N . GLU B 1 36 ? 24.297 -2.414 -15.094 1 96.31 36 GLU B N 1
ATOM 2404 C CA . GLU B 1 36 ? 24.984 -3.207 -16.109 1 96.31 36 GLU B CA 1
ATOM 2405 C C . GLU B 1 36 ? 25.953 -4.199 -15.477 1 96.31 36 GLU B C 1
ATOM 2407 O O . GLU B 1 36 ? 26.016 -5.363 -15.875 1 96.31 36 GLU B O 1
ATOM 2412 N N . LEU B 1 37 ? 26.703 -3.721 -14.523 1 96.75 37 LEU B N 1
ATOM 2413 C CA . LEU B 1 37 ? 27.688 -4.566 -13.859 1 96.75 37 LEU B CA 1
ATOM 2414 C C . LEU B 1 37 ? 27.016 -5.715 -13.117 1 96.75 37 LEU B C 1
ATOM 2416 O O . LEU B 1 37 ? 27.422 -6.867 -13.234 1 96.75 37 LEU B O 1
ATOM 2420 N N . VAL B 1 38 ? 25.984 -5.449 -12.445 1 95.38 38 VAL B N 1
ATOM 2421 C CA . VAL B 1 38 ? 25.266 -6.469 -11.703 1 95.38 38 VAL B CA 1
ATOM 2422 C C . VAL B 1 38 ? 24.656 -7.477 -12.672 1 95.38 38 VAL B C 1
ATOM 2424 O O . VAL B 1 38 ? 24.703 -8.688 -12.43 1 95.38 38 VAL B O 1
ATOM 2427 N N . GLY B 1 39 ? 24.047 -6.949 -13.695 1 96.31 39 GLY B N 1
ATOM 2428 C CA . GLY B 1 39 ? 23.453 -7.816 -14.703 1 96.31 39 GLY B CA 1
ATOM 2429 C C . GLY B 1 39 ? 24.453 -8.758 -15.336 1 96.31 39 GLY B C 1
ATOM 2430 O O . GLY B 1 39 ? 24.156 -9.938 -15.555 1 96.31 39 GLY B O 1
ATOM 2431 N N . GLN B 1 40 ? 25.656 -8.195 -15.578 1 95.19 40 GLN B N 1
ATOM 2432 C CA . GLN B 1 40 ? 26.688 -9.023 -16.203 1 95.19 40 GLN B CA 1
ATOM 2433 C C . GLN B 1 40 ? 27.188 -10.094 -15.234 1 95.19 40 GLN B C 1
ATOM 2435 O O . GLN B 1 40 ? 27.531 -11.203 -15.648 1 95.19 40 GLN B O 1
ATOM 2440 N N . VAL B 1 41 ? 27.219 -9.805 -14.008 1 95.38 41 VAL B N 1
ATOM 2441 C CA . VAL B 1 41 ? 27.734 -10.734 -13 1 95.38 41 VAL B CA 1
ATOM 2442 C C . VAL B 1 41 ? 26.688 -11.805 -12.703 1 95.38 41 VAL B C 1
ATOM 2444 O O . VAL B 1 41 ? 27.016 -12.992 -12.609 1 95.38 41 VAL B O 1
ATOM 2447 N N . LEU B 1 42 ? 25.438 -11.445 -12.633 1 93.25 42 LEU B N 1
ATOM 2448 C CA . LEU B 1 42 ? 24.375 -12.367 -12.234 1 93.25 42 LEU B CA 1
ATOM 2449 C C . LEU B 1 42 ? 23.859 -13.148 -13.43 1 93.25 42 LEU B C 1
ATOM 2451 O O . LEU B 1 42 ? 23.359 -14.273 -13.281 1 93.25 42 LEU B O 1
ATOM 2455 N N . GLY B 1 43 ? 23.922 -12.5 -14.555 1 92.25 43 GLY B N 1
ATOM 2456 C CA . GLY B 1 43 ? 23.453 -13.164 -15.758 1 92.25 43 GLY B CA 1
ATOM 2457 C C . GLY B 1 43 ? 21.969 -12.922 -16.016 1 92.25 43 GLY B C 1
ATOM 2458 O O . GLY B 1 43 ? 21.234 -12.484 -15.133 1 92.25 43 GLY B O 1
ATOM 2459 N N . ASN B 1 44 ? 21.531 -13.297 -17.156 1 90.31 44 ASN B N 1
ATOM 2460 C CA . ASN B 1 44 ? 20.188 -13 -17.641 1 90.31 44 ASN B CA 1
ATOM 2461 C C . ASN B 1 44 ? 19.141 -13.797 -16.875 1 90.31 44 ASN B C 1
ATOM 2463 O O . ASN B 1 44 ? 17.984 -13.367 -16.781 1 90.31 44 ASN B O 1
ATOM 2467 N N . LEU B 1 45 ? 19.609 -14.852 -16.406 1 89.56 45 LEU B N 1
ATOM 2468 C CA . LEU B 1 45 ? 18.656 -15.688 -15.688 1 89.56 45 LEU B CA 1
ATOM 2469 C C . LEU B 1 45 ? 18.172 -15 -14.414 1 89.56 45 LEU B C 1
ATOM 2471 O O . LEU B 1 45 ? 17 -15.109 -14.047 1 89.56 45 LEU B O 1
ATOM 2475 N N . PHE B 1 46 ? 19.062 -14.289 -13.789 1 90.56 46 PHE B N 1
ATOM 2476 C CA . PHE B 1 46 ? 18.734 -13.719 -12.492 1 90.56 46 PHE B CA 1
ATOM 2477 C C . PHE B 1 46 ? 18.453 -12.227 -12.609 1 90.56 46 PHE B C 1
ATOM 2479 O O . PHE B 1 46 ? 17.469 -11.727 -12.047 1 90.56 46 PHE B O 1
ATOM 2486 N N . PHE B 1 47 ? 19.312 -11.602 -13.352 1 94.94 47 PHE B N 1
ATOM 2487 C CA . PHE B 1 47 ? 19.188 -10.156 -13.508 1 94.94 47 PHE B CA 1
ATOM 2488 C C . PHE B 1 47 ? 19.859 -9.695 -14.797 1 94.94 47 PHE B C 1
ATOM 2490 O O . PHE B 1 47 ? 21.078 -9.5 -14.828 1 94.94 47 PHE B O 1
ATOM 2497 N N . ALA B 1 48 ? 19.031 -9.383 -15.711 1 96 48 ALA B N 1
ATOM 2498 C CA . ALA B 1 48 ? 19.562 -9.062 -17.031 1 96 48 ALA B CA 1
ATOM 2499 C C . ALA B 1 48 ? 20.219 -7.68 -17.047 1 96 48 ALA B C 1
ATOM 2501 O O . ALA B 1 48 ? 19.703 -6.746 -16.406 1 96 48 ALA B O 1
ATOM 2502 N N . PRO B 1 49 ? 21.297 -7.598 -17.719 1 96.94 49 PRO B N 1
ATOM 2503 C CA . PRO B 1 49 ? 21.906 -6.277 -17.875 1 96.94 49 PRO B CA 1
ATOM 2504 C C . PRO B 1 49 ? 21.047 -5.328 -18.719 1 96.94 49 PRO B C 1
ATOM 2506 O O . PRO B 1 49 ? 20.188 -5.777 -19.484 1 96.94 49 PRO B O 1
ATOM 2509 N N . ILE B 1 50 ? 21.297 -4.086 -18.516 1 96.44 50 ILE B N 1
ATOM 2510 C CA . ILE B 1 50 ? 20.5 -3.064 -19.188 1 96.44 50 ILE B CA 1
ATOM 2511 C C . ILE B 1 50 ? 20.656 -3.219 -20.703 1 96.44 50 ILE B C 1
ATOM 2513 O O . ILE B 1 50 ? 19.703 -2.963 -21.453 1 96.44 50 ILE B O 1
ATOM 2517 N N . THR B 1 51 ? 21.75 -3.676 -21.156 1 96.44 51 THR B N 1
ATOM 2518 C CA . THR B 1 51 ? 22.016 -3.859 -22.578 1 96.44 51 THR B CA 1
ATOM 2519 C C . THR B 1 51 ? 21.078 -4.898 -23.172 1 96.44 51 THR B C 1
ATOM 2521 O O . THR B 1 51 ? 20.781 -4.859 -24.375 1 96.44 51 THR B O 1
ATOM 2524 N N . ASP B 1 52 ? 20.609 -5.848 -22.344 1 96.19 52 ASP B N 1
ATOM 2525 C CA . ASP B 1 52 ? 19.656 -6.855 -22.828 1 96.19 52 ASP B CA 1
ATOM 2526 C C . ASP B 1 52 ? 18.219 -6.434 -22.547 1 96.19 52 ASP B C 1
ATOM 2528 O O . ASP B 1 52 ? 17.297 -6.898 -23.219 1 96.19 52 ASP B O 1
ATOM 2532 N N . VAL B 1 53 ? 18.062 -5.586 -21.594 1 96.62 53 VAL B N 1
ATOM 2533 C CA . VAL B 1 53 ? 16.734 -5.141 -21.219 1 96.62 53 VAL B CA 1
ATOM 2534 C C . VAL B 1 53 ? 16.188 -4.195 -22.281 1 96.62 53 VAL B C 1
ATOM 2536 O O . VAL B 1 53 ? 15 -4.258 -22.625 1 96.62 53 VAL B O 1
ATOM 2539 N N . ILE B 1 54 ? 17.031 -3.383 -22.859 1 96.31 54 ILE B N 1
ATOM 2540 C CA . ILE B 1 54 ? 16.594 -2.355 -23.812 1 96.31 54 ILE B CA 1
ATOM 2541 C C . ILE B 1 54 ? 16.062 -3.012 -25.078 1 96.31 54 ILE B C 1
ATOM 2543 O O . ILE B 1 54 ? 14.953 -2.711 -25.516 1 96.31 54 ILE B O 1
ATOM 2547 N N . PRO B 1 55 ? 16.781 -3.967 -25.656 1 95.62 55 PRO B N 1
ATOM 2548 C CA . PRO B 1 55 ? 16.219 -4.637 -26.844 1 95.62 55 PRO B CA 1
ATOM 2549 C C . PRO B 1 55 ? 14.938 -5.406 -26.531 1 95.62 55 PRO B C 1
ATOM 2551 O O . PRO B 1 55 ? 14.031 -5.457 -27.359 1 95.62 55 PRO B O 1
ATOM 2554 N N . SER B 1 56 ? 14.898 -6.004 -25.375 1 93.75 56 SER B N 1
ATOM 2555 C CA . SER B 1 56 ? 13.688 -6.703 -24.969 1 93.75 56 SER B CA 1
ATOM 2556 C C . SER B 1 56 ? 12.5 -5.746 -24.875 1 93.75 56 SER B C 1
ATOM 2558 O O . SER B 1 56 ? 11.383 -6.098 -25.25 1 93.75 56 SER B O 1
ATOM 2560 N N . TYR B 1 57 ? 12.758 -4.629 -24.375 1 95.25 57 TYR B N 1
ATOM 2561 C CA . TYR B 1 57 ? 11.727 -3.602 -24.281 1 95.25 57 TYR B CA 1
ATOM 2562 C C . TYR B 1 57 ? 11.227 -3.201 -25.672 1 95.25 57 TYR B C 1
ATOM 2564 O O . TYR B 1 57 ? 10.023 -3.104 -25.906 1 95.25 57 TYR B O 1
ATOM 2572 N N . VAL B 1 58 ? 12.148 -2.977 -26.531 1 95.44 58 VAL B N 1
ATOM 2573 C CA . VAL B 1 58 ? 11.812 -2.545 -27.875 1 95.44 58 VAL B CA 1
ATOM 2574 C C . VAL B 1 58 ? 11.008 -3.631 -28.594 1 95.44 58 VAL B C 1
ATOM 2576 O O . VAL B 1 58 ? 10.023 -3.336 -29.281 1 95.44 58 VAL B O 1
ATOM 2579 N N . GLU B 1 59 ? 11.383 -4.812 -28.391 1 94.25 59 GLU B N 1
ATOM 2580 C CA . GLU B 1 59 ? 10.664 -5.934 -28.984 1 94.25 59 GLU B CA 1
ATOM 2581 C C . GLU B 1 59 ? 9.242 -6.023 -28.453 1 94.25 59 GLU B C 1
ATOM 2583 O O . GLU B 1 59 ? 8.289 -6.133 -29.234 1 94.25 59 GLU B O 1
ATOM 2588 N N . MET B 1 60 ? 9.086 -5.918 -27.172 1 93.06 60 MET B N 1
ATOM 2589 C CA . MET B 1 60 ? 7.77 -6.008 -26.547 1 93.06 60 MET B CA 1
ATOM 2590 C C . MET B 1 60 ? 6.898 -4.82 -26.938 1 93.06 60 MET B C 1
ATOM 2592 O O . MET B 1 60 ? 5.684 -4.961 -27.109 1 93.06 60 MET B O 1
ATOM 2596 N N . ALA B 1 61 ? 7.512 -3.699 -27.078 1 93.5 61 ALA B N 1
ATOM 2597 C CA . ALA B 1 61 ? 6.789 -2.49 -27.469 1 93.5 61 ALA B CA 1
ATOM 2598 C C . ALA B 1 61 ? 6.305 -2.582 -28.922 1 93.5 61 ALA B C 1
ATOM 2600 O O . ALA B 1 61 ? 5.199 -2.133 -29.234 1 93.5 61 ALA B O 1
ATOM 2601 N N . THR B 1 62 ? 7.105 -3.131 -29.734 1 93.81 62 THR B N 1
ATOM 2602 C CA . THR B 1 62 ? 6.781 -3.232 -31.141 1 93.81 62 THR B CA 1
ATOM 2603 C C . THR B 1 62 ? 5.711 -4.297 -31.375 1 93.81 62 THR B C 1
ATOM 2605 O O . THR B 1 62 ? 4.883 -4.16 -32.281 1 93.81 62 THR B O 1
ATOM 2608 N N . GLU B 1 63 ? 5.742 -5.316 -30.594 1 93.06 63 GLU B N 1
ATOM 2609 C CA . GLU B 1 63 ? 4.754 -6.383 -30.719 1 93.06 63 GLU B CA 1
ATOM 2610 C C . GLU B 1 63 ? 3.383 -5.934 -30.234 1 93.06 63 GLU B C 1
ATOM 2612 O O . GLU B 1 63 ? 2.363 -6.535 -30.578 1 93.06 63 GLU B O 1
ATOM 2617 N N . GLY B 1 64 ? 3.357 -4.922 -29.375 1 91.56 64 GLY B N 1
ATOM 2618 C CA . GLY B 1 64 ? 2.1 -4.297 -28.984 1 91.56 64 GLY B CA 1
ATOM 2619 C C . GLY B 1 64 ? 1.48 -4.91 -27.75 1 91.56 64 GLY B C 1
ATOM 2620 O O . GLY B 1 64 ? 0.571 -4.332 -27.156 1 91.56 64 GLY B O 1
ATOM 2621 N N . GLU B 1 65 ? 1.892 -6.066 -27.375 1 91.62 65 GLU B N 1
ATOM 2622 C CA . GLU B 1 65 ? 1.321 -6.77 -26.234 1 91.62 65 GLU B CA 1
ATOM 2623 C C . GLU B 1 65 ? 1.48 -5.957 -24.953 1 91.62 65 GLU B C 1
ATOM 2625 O O . GLU B 1 65 ? 0.573 -5.918 -24.109 1 91.62 65 GLU B O 1
ATOM 2630 N N . MET B 1 66 ? 2.58 -5.355 -24.844 1 94.88 66 MET B N 1
ATOM 2631 C CA . MET B 1 66 ? 2.865 -4.559 -23.656 1 94.88 66 MET B CA 1
ATOM 2632 C C . MET B 1 66 ? 1.892 -3.389 -23.547 1 94.88 66 MET B C 1
ATOM 2634 O O . MET B 1 66 ? 1.307 -3.166 -22.484 1 94.88 66 MET B O 1
ATOM 2638 N N . PHE B 1 67 ? 1.646 -2.717 -24.531 1 95.44 67 PHE B N 1
ATOM 2639 C CA . PHE B 1 67 ? 0.806 -1.526 -24.5 1 95.44 67 PHE B CA 1
ATOM 2640 C C . PHE B 1 67 ? -0.667 -1.905 -24.406 1 95.44 67 PHE B C 1
ATOM 2642 O O . PHE B 1 67 ? -1.456 -1.189 -23.781 1 95.44 67 PHE B O 1
ATOM 2649 N N . SER B 1 68 ? -0.994 -3.031 -25.078 1 96.06 68 SER B N 1
ATOM 2650 C CA . SER B 1 68 ? -2.359 -3.523 -24.938 1 96.06 68 SER B CA 1
ATOM 2651 C C . SER B 1 68 ? -2.664 -3.896 -23.484 1 96.06 68 SER B C 1
ATOM 2653 O O . SER B 1 68 ? -3.721 -3.545 -22.953 1 96.06 68 SER B O 1
ATOM 2655 N N . ALA B 1 69 ? -1.733 -4.562 -22.891 1 97.19 69 ALA B N 1
ATOM 2656 C CA . ALA B 1 69 ? -1.89 -4.93 -21.484 1 97.19 69 ALA B CA 1
ATOM 2657 C C . ALA B 1 69 ? -1.932 -3.691 -20.594 1 97.19 69 ALA B C 1
ATOM 2659 O O . ALA B 1 69 ? -2.719 -3.627 -19.641 1 97.19 69 ALA B O 1
ATOM 2660 N N . LEU B 1 70 ? -1.136 -2.762 -20.953 1 97.12 70 LEU B N 1
ATOM 2661 C CA . LEU B 1 70 ? -1.086 -1.525 -20.188 1 97.12 70 LEU B CA 1
ATOM 2662 C C . LEU B 1 70 ? -2.4 -0.759 -20.297 1 97.12 70 LEU B C 1
ATOM 2664 O O . LEU B 1 70 ? -2.879 -0.19 -19.312 1 97.12 70 LEU B O 1
ATOM 2668 N N . ALA B 1 71 ? -2.936 -0.719 -21.438 1 97.12 71 ALA B N 1
ATOM 2669 C CA . ALA B 1 71 ? -4.199 -0.02 -21.656 1 97.12 71 ALA B CA 1
ATOM 2670 C C . ALA B 1 71 ? -5.32 -0.629 -20.828 1 97.12 71 ALA B C 1
ATOM 2672 O O . ALA B 1 71 ? -6.129 0.094 -20.234 1 97.12 71 ALA B O 1
ATOM 2673 N N . VAL B 1 72 ? -5.359 -1.91 -20.828 1 97.25 72 VAL B N 1
ATOM 2674 C CA . VAL B 1 72 ? -6.359 -2.619 -20.031 1 97.25 72 VAL B CA 1
ATOM 2675 C C . VAL B 1 72 ? -6.172 -2.295 -18.547 1 97.25 72 VAL B C 1
ATOM 2677 O O . VAL B 1 72 ? -7.141 -2.027 -17.844 1 97.25 72 VAL B O 1
ATOM 2680 N N . THR B 1 73 ? -4.965 -2.293 -18.141 1 97.69 73 THR B N 1
ATOM 2681 C CA . THR B 1 73 ? -4.629 -2.016 -16.75 1 97.69 73 THR B CA 1
ATOM 2682 C C . THR B 1 73 ? -5.016 -0.589 -16.375 1 97.69 73 THR B C 1
ATOM 2684 O O . THR B 1 73 ? -5.621 -0.36 -15.328 1 97.69 73 THR B O 1
ATOM 2687 N N . LEU B 1 74 ? -4.719 0.351 -17.25 1 97.88 74 LEU B N 1
ATOM 2688 C CA . LEU B 1 74 ? -5.066 1.742 -16.984 1 97.88 74 LEU B CA 1
ATOM 2689 C C . LEU B 1 74 ? -6.582 1.927 -16.969 1 97.88 74 LEU B C 1
ATOM 2691 O O . LEU B 1 74 ? -7.109 2.668 -16.125 1 97.88 74 LEU B O 1
ATOM 2695 N N . TRP B 1 75 ? -7.219 1.247 -17.797 1 98.06 75 TRP B N 1
ATOM 2696 C CA . TRP B 1 75 ? -8.672 1.305 -17.859 1 98.06 75 TRP B CA 1
ATOM 2697 C C . TRP B 1 75 ? -9.289 0.817 -16.547 1 98.06 75 TRP B C 1
ATOM 2699 O O . TRP B 1 75 ? -10.141 1.491 -15.961 1 98.06 75 TRP B O 1
ATOM 2709 N N . GLU B 1 76 ? -8.867 -0.274 -16.094 1 98.5 76 GLU B N 1
ATOM 2710 C CA . GLU B 1 76 ? -9.375 -0.847 -14.844 1 98.5 76 GLU B CA 1
ATOM 2711 C C . GLU B 1 76 ? -9.016 0.031 -13.648 1 98.5 76 GLU B C 1
ATOM 2713 O O . GLU B 1 76 ? -9.82 0.199 -12.727 1 98.5 76 GLU B O 1
ATOM 2718 N N . MET B 1 77 ? -7.797 0.561 -13.68 1 98.19 77 MET B N 1
ATOM 2719 C CA . MET B 1 77 ? -7.348 1.438 -12.609 1 98.19 77 MET B CA 1
ATOM 2720 C C . MET B 1 77 ? -8.25 2.662 -12.492 1 98.19 77 MET B C 1
ATOM 2722 O O . MET B 1 77 ? -8.703 3 -11.398 1 98.19 77 MET B O 1
ATOM 2726 N N . PHE B 1 78 ? -8.578 3.271 -13.625 1 98.25 78 PHE B N 1
ATOM 2727 C CA . PHE B 1 78 ? -9.328 4.52 -13.602 1 98.25 78 PHE B CA 1
ATOM 2728 C C . PHE B 1 78 ? -10.797 4.262 -13.266 1 98.25 78 PHE B C 1
ATOM 2730 O O . PHE B 1 78 ? -11.445 5.082 -12.609 1 98.25 78 PHE B O 1
ATOM 2737 N N . ILE B 1 79 ? -11.312 3.137 -13.633 1 98.62 79 ILE B N 1
ATOM 2738 C CA . ILE B 1 79 ? -12.688 2.797 -13.281 1 98.62 79 ILE B CA 1
ATOM 2739 C C . ILE B 1 79 ? -12.789 2.557 -11.773 1 98.62 79 ILE B C 1
ATOM 2741 O O . ILE B 1 79 ? -13.656 3.121 -11.109 1 98.62 79 ILE B O 1
ATOM 2745 N N . GLY B 1 80 ? -11.922 1.727 -11.266 1 98.69 80 GLY B N 1
ATOM 2746 C CA . GLY B 1 80 ? -11.906 1.489 -9.836 1 98.69 80 GLY B CA 1
ATOM 2747 C C . GLY B 1 80 ? -11.68 2.75 -9.023 1 98.69 80 GLY B C 1
ATOM 2748 O O . GLY B 1 80 ? -12.344 2.973 -8.008 1 98.69 80 GLY B O 1
ATOM 2749 N N . PHE B 1 81 ? -10.789 3.578 -9.531 1 98.38 81 PHE B N 1
ATOM 2750 C CA . PHE B 1 81 ? -10.484 4.852 -8.891 1 98.38 81 PHE B CA 1
ATOM 2751 C C . PHE B 1 81 ? -11.688 5.785 -8.938 1 98.38 81 PHE B C 1
ATOM 2753 O O . PHE B 1 81 ? -12.031 6.406 -7.93 1 98.38 81 PHE B O 1
ATOM 2760 N N . GLY B 1 82 ? -12.227 5.855 -10.062 1 98.62 82 GLY B N 1
ATOM 2761 C CA . GLY B 1 82 ? -13.414 6.68 -10.195 1 98.62 82 GLY B CA 1
ATOM 2762 C C . GLY B 1 82 ? -14.531 6.273 -9.258 1 98.62 82 GLY B C 1
ATOM 2763 O O . GLY B 1 82 ? -15.172 7.125 -8.633 1 98.62 82 GLY B O 1
ATOM 2764 N N . LEU B 1 83 ? -14.766 5.035 -9.164 1 98.69 83 LEU B N 1
ATOM 2765 C CA . LEU B 1 83 ? -15.789 4.531 -8.25 1 98.69 83 LEU B CA 1
ATOM 2766 C C . LEU B 1 83 ? -15.43 4.844 -6.805 1 98.69 83 LEU B C 1
ATOM 2768 O O . LEU B 1 83 ? -16.312 5.141 -5.992 1 98.69 83 LEU B O 1
ATOM 2772 N N . ALA B 1 84 ? -14.148 4.742 -6.473 1 98.62 84 ALA B N 1
ATOM 2773 C CA . ALA B 1 84 ? -13.695 5.094 -5.129 1 98.62 84 ALA B CA 1
ATOM 2774 C C . ALA B 1 84 ? -13.953 6.566 -4.832 1 98.62 84 ALA B C 1
ATOM 2776 O O . ALA B 1 84 ? -14.391 6.918 -3.732 1 98.62 84 ALA B O 1
ATOM 2777 N N . VAL B 1 85 ? -13.68 7.398 -5.809 1 98.12 85 VAL B N 1
ATOM 2778 C CA . VAL B 1 85 ? -13.867 8.836 -5.672 1 98.12 85 VAL B CA 1
ATOM 2779 C C . VAL B 1 85 ? -15.336 9.141 -5.395 1 98.12 85 VAL B C 1
ATOM 2781 O O . VAL B 1 85 ? -15.656 9.914 -4.488 1 98.12 85 VAL B O 1
ATOM 2784 N N . ILE B 1 86 ? -16.203 8.516 -6.113 1 98.25 86 ILE B N 1
ATOM 2785 C CA . ILE B 1 86 ? -17.641 8.75 -6.031 1 98.25 86 ILE B CA 1
ATOM 2786 C C . ILE B 1 86 ? -18.141 8.391 -4.633 1 98.25 86 ILE B C 1
ATOM 2788 O O . ILE B 1 86 ? -19.031 9.055 -4.094 1 98.25 86 ILE B O 1
ATOM 2792 N N . VAL B 1 87 ? -17.562 7.441 -4.016 1 97.94 87 VAL B N 1
ATOM 2793 C CA . VAL B 1 87 ? -18.016 6.953 -2.721 1 97.94 87 VAL B CA 1
ATOM 2794 C C . VAL B 1 87 ? -17.281 7.691 -1.6 1 97.94 87 VAL B C 1
ATOM 2796 O O . VAL B 1 87 ? -17.906 8.117 -0.621 1 97.94 87 VAL B O 1
ATOM 2799 N N . ALA B 1 88 ? -16.031 7.875 -1.71 1 98.06 88 ALA B N 1
ATOM 2800 C CA . ALA B 1 88 ? -15.172 8.336 -0.625 1 98.06 88 ALA B CA 1
ATOM 2801 C C . ALA B 1 88 ? -15.406 9.812 -0.326 1 98.06 88 ALA B C 1
ATOM 2803 O O . ALA B 1 88 ? -15.438 10.219 0.837 1 98.06 88 ALA B O 1
ATOM 2804 N N . ILE B 1 89 ? -15.555 10.609 -1.357 1 96.44 89 ILE B N 1
ATOM 2805 C CA . ILE B 1 89 ? -15.641 12.055 -1.157 1 96.44 89 ILE B CA 1
ATOM 2806 C C . ILE B 1 89 ? -16.938 12.391 -0.414 1 96.44 89 ILE B C 1
ATOM 2808 O O . ILE B 1 89 ? -16.906 13.047 0.632 1 96.44 89 ILE B O 1
ATOM 2812 N N . PRO B 1 90 ? -18.141 11.945 -0.875 1 96.19 90 PRO B N 1
ATOM 2813 C CA . PRO B 1 90 ? -19.375 12.25 -0.134 1 96.19 90 PRO B CA 1
ATOM 2814 C C . PRO B 1 90 ? -19.344 11.711 1.295 1 96.19 90 PRO B C 1
ATOM 2816 O O . PRO B 1 90 ? -19.719 12.422 2.232 1 96.19 90 PRO B O 1
ATOM 2819 N N . ILE B 1 91 ? -18.891 10.469 1.496 1 96.44 91 ILE B N 1
ATOM 2820 C CA . ILE B 1 91 ? -18.859 9.875 2.83 1 96.44 91 ILE B CA 1
ATOM 2821 C C . ILE B 1 91 ? -17.875 10.633 3.709 1 96.44 91 ILE B C 1
ATOM 2823 O O . ILE B 1 91 ? -18.156 10.914 4.879 1 96.44 91 ILE B O 1
ATOM 2827 N N . GLY B 1 92 ? -16.688 10.961 3.143 1 95.19 92 GLY B N 1
ATOM 2828 C CA . GLY B 1 92 ? -15.695 11.742 3.877 1 95.19 92 GLY B CA 1
ATOM 2829 C C . GLY B 1 92 ? -16.219 13.094 4.312 1 95.19 92 GLY B C 1
ATOM 2830 O O . GLY B 1 92 ? -15.953 13.531 5.434 1 95.19 92 GLY B O 1
ATOM 2831 N N . LEU B 1 93 ? -16.922 13.727 3.449 1 92.44 93 LEU B N 1
ATOM 2832 C CA . LEU B 1 93 ? -17.5 15.023 3.77 1 92.44 93 LEU B CA 1
ATOM 2833 C C . LEU B 1 93 ? -18.516 14.906 4.898 1 92.44 93 LEU B C 1
ATOM 2835 O O . LEU B 1 93 ? -18.516 15.711 5.836 1 92.44 93 LEU B O 1
ATOM 2839 N N . VAL B 1 94 ? -19.344 13.898 4.785 1 92.69 94 VAL B N 1
ATOM 2840 C CA . VAL B 1 94 ? -20.375 13.695 5.793 1 92.69 94 VAL B CA 1
ATOM 2841 C C . VAL B 1 94 ? -19.734 13.352 7.133 1 92.69 94 VAL B C 1
ATOM 2843 O O . VAL B 1 94 ? -20.188 13.828 8.18 1 92.69 94 VAL B O 1
ATOM 2846 N N . MET B 1 95 ? -18.719 12.578 7.152 1 92.44 95 MET B N 1
ATOM 2847 C CA . MET B 1 95 ? -18.016 12.211 8.375 1 92.44 95 MET B CA 1
ATOM 2848 C C . MET B 1 95 ? -17.375 13.438 9.016 1 92.44 95 MET B C 1
ATOM 2850 O O . MET B 1 95 ? -17.297 13.531 10.242 1 92.44 95 MET B O 1
ATOM 2854 N N . GLY B 1 96 ? -16.906 14.281 8.195 1 88.62 96 GLY B N 1
ATOM 2855 C CA . GLY B 1 96 ? -16.266 15.484 8.711 1 88.62 96 GLY B CA 1
ATOM 2856 C C . GLY B 1 96 ? -17.25 16.469 9.305 1 88.62 96 GLY B C 1
ATOM 2857 O O . GLY B 1 96 ? -16.875 17.297 10.148 1 88.62 96 GLY B O 1
ATOM 2858 N N . ARG B 1 97 ? -18.484 16.375 8.961 1 86.19 97 ARG B N 1
ATOM 2859 C CA . ARG B 1 97 ? -19.469 17.375 9.367 1 86.19 97 ARG B CA 1
ATOM 2860 C C . ARG B 1 97 ? -20.406 16.828 10.43 1 86.19 97 ARG B C 1
ATOM 2862 O O . ARG B 1 97 ? -21.062 17.594 11.141 1 86.19 97 ARG B O 1
ATOM 2869 N N . ASN B 1 98 ? -20.547 15.578 10.43 1 88.69 98 ASN B N 1
ATOM 2870 C CA . ASN B 1 98 ? -21.469 14.93 11.352 1 88.69 98 ASN B CA 1
ATOM 2871 C C . ASN B 1 98 ? -20.75 14.023 12.336 1 88.69 98 ASN B C 1
ATOM 2873 O O . ASN B 1 98 ? -20.266 12.953 11.953 1 88.69 98 ASN B O 1
ATOM 2877 N N . ARG B 1 99 ? -20.828 14.328 13.523 1 87.44 99 ARG B N 1
ATOM 2878 C CA . ARG B 1 99 ? -20.094 13.617 14.578 1 87.44 99 ARG B CA 1
ATOM 2879 C C . ARG B 1 99 ? -20.625 12.195 14.734 1 87.44 99 ARG B C 1
ATOM 2881 O O . ARG B 1 99 ? -19.844 11.273 15.008 1 87.44 99 ARG B O 1
ATOM 2888 N N . VAL B 1 100 ? -21.859 12.031 14.57 1 88.5 100 VAL B N 1
ATOM 2889 C CA . VAL B 1 100 ? -22.453 10.711 14.727 1 88.5 100 VAL B CA 1
ATOM 2890 C C . VAL B 1 100 ? -21.938 9.781 13.633 1 88.5 100 VAL B C 1
ATOM 2892 O O . VAL B 1 100 ? -21.562 8.633 13.898 1 88.5 100 VAL B O 1
ATOM 2895 N N . VAL B 1 101 ? -21.922 10.328 12.438 1 91.75 101 VAL B N 1
ATOM 2896 C CA . VAL B 1 101 ? -21.438 9.531 11.312 1 91.75 101 VAL B CA 1
ATOM 2897 C C . VAL B 1 101 ? -19.953 9.25 11.477 1 91.75 101 VAL B C 1
ATOM 2899 O O . VAL B 1 101 ? -19.484 8.141 11.203 1 91.75 101 VAL B O 1
ATOM 2902 N N . GLU B 1 102 ? -19.266 10.18 11.922 1 92.19 102 GLU B N 1
ATOM 2903 C CA . GLU B 1 102 ? -17.828 10.008 12.172 1 92.19 102 GLU B CA 1
ATOM 2904 C C . GLU B 1 102 ? -17.594 8.883 13.18 1 92.19 102 GLU B C 1
ATOM 2906 O O . GLU B 1 102 ? -16.766 7.996 12.93 1 92.19 102 GLU B O 1
ATOM 2911 N N . GLN B 1 103 ? -18.312 8.938 14.227 1 88.75 103 GLN B N 1
ATOM 2912 C CA . GLN B 1 103 ? -18.141 7.949 15.289 1 88.75 103 GLN B CA 1
ATOM 2913 C C . GLN B 1 103 ? -18.547 6.559 14.828 1 88.75 103 GLN B C 1
ATOM 2915 O O . GLN B 1 103 ? -17.953 5.555 15.234 1 88.75 103 GLN B O 1
ATOM 2920 N N . ALA B 1 104 ? -19.484 6.562 13.984 1 90.06 104 ALA B N 1
ATOM 2921 C CA . ALA B 1 104 ? -20.031 5.293 13.5 1 90.06 104 ALA B CA 1
ATOM 2922 C C . ALA B 1 104 ? -19.094 4.648 12.484 1 90.06 104 ALA B C 1
ATOM 2924 O O . ALA B 1 104 ? -18.875 3.436 12.508 1 90.06 104 ALA B O 1
ATOM 2925 N N . LEU B 1 105 ? -18.469 5.445 11.656 1 92 105 LEU B N 1
ATOM 2926 C CA . LEU B 1 105 ? -17.75 4.891 10.508 1 92 105 LEU B CA 1
ATOM 2927 C C . LEU B 1 105 ? -16.25 4.828 10.781 1 92 105 LEU B C 1
ATOM 2929 O O . LEU B 1 105 ? -15.539 4.039 10.156 1 92 105 LEU B O 1
ATOM 2933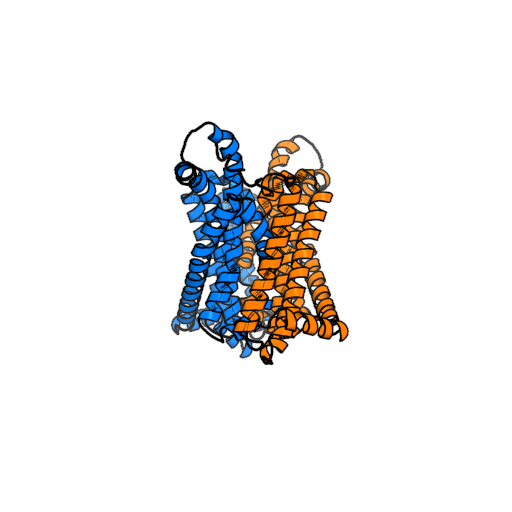 N N . SER B 1 106 ? -15.719 5.531 11.703 1 88.44 106 SER B N 1
ATOM 2934 C CA . SER B 1 106 ? -14.289 5.68 11.945 1 88.44 106 SER B CA 1
ATOM 2935 C C . SER B 1 106 ? -13.641 4.336 12.258 1 88.44 106 SER B C 1
ATOM 2937 O O . SER B 1 106 ? -12.578 4.016 11.734 1 88.44 106 SER B O 1
ATOM 2939 N N . PRO B 1 107 ? -14.273 3.535 13.055 1 83.75 107 PRO B N 1
ATOM 2940 C CA . PRO B 1 107 ? -13.633 2.254 13.352 1 83.75 107 PRO B CA 1
ATOM 2941 C C . PRO B 1 107 ? -13.5 1.361 12.117 1 83.75 107 PRO B C 1
ATOM 2943 O O . PRO B 1 107 ? -12.5 0.644 11.984 1 83.75 107 PRO B O 1
ATOM 2946 N N . TRP B 1 108 ? -14.422 1.386 11.242 1 88.12 108 TRP B N 1
ATOM 2947 C CA . TRP B 1 108 ? -14.398 0.574 10.031 1 88.12 108 TRP B CA 1
ATOM 2948 C C . TRP B 1 108 ? -13.344 1.089 9.055 1 88.12 108 TRP B C 1
ATOM 2950 O O . TRP B 1 108 ? -12.602 0.304 8.461 1 88.12 108 TRP B O 1
ATOM 2960 N N . VAL B 1 109 ? -13.367 2.361 8.969 1 89.56 109 VAL B N 1
ATOM 2961 C CA . VAL B 1 109 ? -12.406 2.98 8.062 1 89.56 109 VAL B CA 1
ATOM 2962 C C . VAL B 1 109 ? -10.984 2.695 8.539 1 89.56 109 VAL B C 1
ATOM 2964 O O . VAL B 1 109 ? -10.117 2.318 7.742 1 89.56 109 VAL B O 1
ATOM 2967 N N . SER B 1 110 ? -10.812 2.787 9.828 1 85.56 110 SER B N 1
ATOM 2968 C CA . SER B 1 110 ? -9.492 2.551 10.414 1 85.56 110 SER B CA 1
ATOM 2969 C C . SER B 1 110 ? -9.078 1.091 10.266 1 85.56 110 SER B C 1
ATOM 2971 O O . SER B 1 110 ? -7.93 0.797 9.93 1 85.56 110 SER B O 1
ATOM 2973 N N . ALA B 1 111 ? -9.961 0.216 10.477 1 85.31 111 ALA B N 1
ATOM 2974 C CA . ALA B 1 111 ? -9.68 -1.213 10.367 1 85.31 111 ALA B CA 1
ATOM 2975 C C . ALA B 1 111 ? -9.367 -1.606 8.93 1 85.31 111 ALA B C 1
ATOM 2977 O O . ALA B 1 111 ? -8.43 -2.363 8.672 1 85.31 111 ALA B O 1
ATOM 2978 N N . MET B 1 112 ? -10.133 -1.111 8.055 1 87.62 112 MET B N 1
ATOM 2979 C CA . MET B 1 112 ? -9.945 -1.463 6.652 1 87.62 112 MET B CA 1
ATOM 2980 C C . MET B 1 112 ? -8.68 -0.822 6.094 1 87.62 112 MET B C 1
ATOM 2982 O O . MET B 1 112 ? -8.023 -1.391 5.219 1 87.62 112 MET B O 1
ATOM 2986 N N . PHE B 1 113 ? -8.344 0.285 6.66 1 85.12 113 PHE B N 1
ATOM 2987 C CA . PHE B 1 113 ? -7.129 0.984 6.246 1 85.12 113 PHE B CA 1
ATOM 2988 C C . PHE B 1 113 ? -5.895 0.135 6.516 1 85.12 113 PHE B C 1
ATOM 2990 O O . PHE B 1 113 ? -4.949 0.135 5.723 1 85.12 113 PHE B O 1
ATOM 2997 N N . VAL B 1 114 ? -5.953 -0.596 7.594 1 84.06 114 VAL B N 1
ATOM 2998 C CA . VAL B 1 114 ? -4.754 -1.312 8.008 1 84.06 114 VAL B CA 1
ATOM 2999 C C . VAL B 1 114 ? -4.746 -2.709 7.395 1 84.06 114 VAL B C 1
ATOM 3001 O O . VAL B 1 114 ? -3.709 -3.379 7.367 1 84.06 114 VAL B O 1
ATOM 3004 N N . THR B 1 115 ? -5.906 -3.09 6.918 1 88.88 115 THR B N 1
ATOM 3005 C CA . THR B 1 115 ? -6.008 -4.434 6.363 1 88.88 115 THR B CA 1
ATOM 3006 C C . THR B 1 115 ? -5.215 -4.547 5.066 1 88.88 115 THR B C 1
ATOM 3008 O O . THR B 1 115 ? -5.391 -3.74 4.152 1 88.88 115 THR B O 1
ATOM 3011 N N . ALA B 1 116 ? -4.391 -5.488 5.039 1 92.25 116 ALA B N 1
ATOM 3012 C CA . ALA B 1 116 ? -3.654 -5.781 3.812 1 92.25 116 ALA B CA 1
ATOM 3013 C C . ALA B 1 116 ? -4.594 -6.262 2.711 1 92.25 116 ALA B C 1
ATOM 3015 O O . ALA B 1 116 ? -5.234 -7.309 2.842 1 92.25 116 ALA B O 1
ATOM 3016 N N . THR B 1 117 ? -4.609 -5.586 1.656 1 95.94 117 THR B N 1
ATOM 3017 C CA . THR B 1 117 ? -5.508 -5.91 0.554 1 95.94 117 THR B CA 1
ATOM 3018 C C . THR B 1 117 ? -5.199 -7.293 -0.006 1 95.94 117 THR B C 1
ATOM 3020 O O . THR B 1 117 ? -6.098 -7.992 -0.484 1 95.94 117 THR B O 1
ATOM 3023 N N . ALA B 1 118 ? -3.971 -7.719 0.109 1 97.19 118 ALA B N 1
ATOM 3024 C CA . ALA B 1 118 ? -3.568 -9.031 -0.388 1 97.19 118 ALA B CA 1
ATOM 3025 C C . ALA B 1 118 ? -4.332 -10.141 0.323 1 97.19 118 ALA B C 1
ATOM 3027 O O . ALA B 1 118 ? -4.605 -11.195 -0.266 1 97.19 118 ALA B O 1
ATOM 3028 N N . ALA B 1 119 ? -4.691 -9.898 1.547 1 96.31 119 ALA B N 1
ATOM 3029 C CA . ALA B 1 119 ? -5.426 -10.891 2.332 1 96.31 119 ALA B CA 1
ATOM 3030 C C . ALA B 1 119 ? -6.848 -11.062 1.811 1 96.31 119 ALA B C 1
ATOM 3032 O O . ALA B 1 119 ? -7.492 -12.078 2.07 1 96.31 119 ALA B O 1
ATOM 3033 N N . LEU B 1 120 ? -7.312 -10.117 1.099 1 96.81 120 LEU B N 1
ATOM 3034 C CA . LEU B 1 120 ? -8.688 -10.141 0.622 1 96.81 120 LEU B CA 1
ATOM 3035 C C . LEU B 1 120 ? -8.781 -10.805 -0.75 1 96.81 120 LEU B C 1
ATOM 3037 O O . LEU B 1 120 ? -9.875 -11.133 -1.212 1 96.81 120 LEU B O 1
ATOM 3041 N N . LEU B 1 121 ? -7.684 -11.078 -1.348 1 97.38 121 LEU B N 1
ATOM 3042 C CA . LEU B 1 121 ? -7.664 -11.547 -2.729 1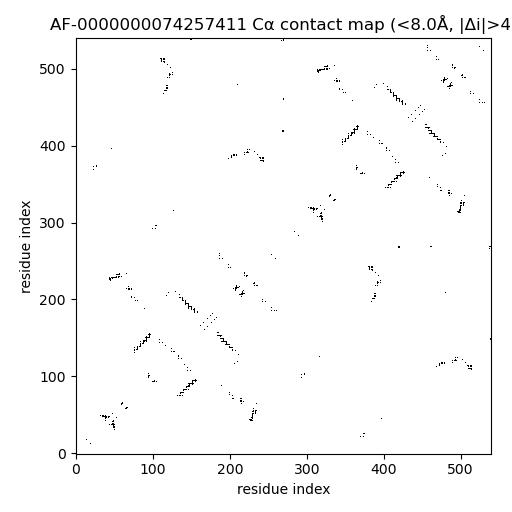 97.38 121 LEU B CA 1
ATOM 3043 C C . LEU B 1 121 ? -8.43 -12.867 -2.861 1 97.38 121 LEU B C 1
ATOM 3045 O O . LEU B 1 121 ? -9.32 -12.984 -3.705 1 97.38 121 LEU B O 1
ATOM 3049 N N . PRO B 1 122 ? -8.148 -13.844 -2.027 1 96 122 PRO B N 1
ATOM 3050 C CA . PRO B 1 122 ? -8.859 -15.117 -2.191 1 96 122 PRO B CA 1
ATOM 3051 C C . PRO B 1 122 ? -10.367 -14.984 -1.981 1 96 122 PRO B C 1
ATOM 3053 O O . PRO B 1 122 ? -11.148 -15.57 -2.73 1 96 122 PRO B O 1
ATOM 3056 N N . LEU B 1 123 ? -10.68 -14.234 -0.996 1 95.44 123 LEU B N 1
ATOM 3057 C CA . LEU B 1 123 ? -12.102 -14.031 -0.734 1 95.44 123 LEU B CA 1
ATOM 3058 C C . LEU B 1 123 ? -12.781 -13.344 -1.917 1 95.44 123 LEU B C 1
ATOM 3060 O O . LEU B 1 123 ? -13.891 -13.711 -2.297 1 95.44 123 LEU B O 1
ATOM 3064 N N . PHE B 1 124 ? -12.148 -12.375 -2.496 1 96.5 124 PHE B N 1
ATOM 3065 C CA . PHE B 1 124 ? -12.742 -11.617 -3.594 1 96.5 124 PHE B CA 1
ATOM 3066 C C . PHE B 1 124 ? -12.812 -12.469 -4.855 1 96.5 124 PHE B C 1
ATOM 3068 O O . PHE B 1 124 ? -13.711 -12.289 -5.684 1 96.5 124 PHE B O 1
ATOM 3075 N N . VAL B 1 125 ? -11.844 -13.414 -4.973 1 95.44 125 VAL B N 1
ATOM 3076 C CA . VAL B 1 125 ? -11.938 -14.352 -6.082 1 95.44 125 VAL B CA 1
ATOM 3077 C C . VAL B 1 125 ? -13.18 -15.234 -5.91 1 95.44 125 VAL B C 1
ATOM 3079 O O . VAL B 1 125 ? -13.867 -15.531 -6.887 1 95.44 125 VAL B O 1
ATOM 3082 N N . ILE B 1 126 ? -13.406 -15.586 -4.711 1 94.06 126 ILE B N 1
ATOM 3083 C CA . ILE B 1 126 ? -14.578 -16.422 -4.438 1 94.06 126 ILE B CA 1
ATOM 3084 C C . ILE B 1 126 ? -15.844 -15.617 -4.723 1 94.06 126 ILE B C 1
ATOM 3086 O O . ILE B 1 126 ? -16.781 -16.125 -5.359 1 94.06 126 ILE B O 1
ATOM 3090 N N . LEU B 1 127 ? -15.891 -14.352 -4.395 1 93.56 127 LEU B N 1
ATOM 3091 C CA . LEU B 1 127 ? -17.094 -13.523 -4.488 1 93.56 127 LEU B CA 1
ATOM 3092 C C . LEU B 1 127 ? -17.359 -13.117 -5.934 1 93.56 127 LEU B C 1
ATOM 3094 O O . LEU B 1 127 ? -18.516 -13.078 -6.367 1 93.56 127 LEU B O 1
ATOM 3098 N N . PHE B 1 128 ? -16.297 -12.852 -6.664 1 95 128 PHE B N 1
ATOM 3099 C CA . PHE B 1 128 ? -16.484 -12.211 -7.961 1 95 128 PHE B CA 1
ATOM 3100 C C . PHE B 1 128 ? -15.977 -13.102 -9.086 1 95 128 PHE B C 1
ATOM 3102 O O . PHE B 1 128 ? -16.219 -12.82 -10.266 1 95 128 PHE B O 1
ATOM 3109 N N . GLY B 1 129 ? -15.297 -14.195 -8.773 1 92.88 129 GLY B N 1
ATOM 3110 C CA . GLY B 1 129 ? -14.586 -14.945 -9.805 1 92.88 129 GLY B CA 1
ATOM 3111 C C . GLY B 1 129 ? -13.391 -14.188 -10.367 1 92.88 129 GLY B C 1
ATOM 3112 O O . GLY B 1 129 ? -13.109 -13.062 -9.945 1 92.88 129 GLY B O 1
ATOM 3113 N N . ILE B 1 130 ? -12.688 -14.891 -11.172 1 94.81 130 ILE B N 1
ATOM 3114 C CA . ILE B 1 130 ? -11.609 -14.242 -11.914 1 94.81 130 ILE B CA 1
ATOM 3115 C C . ILE B 1 130 ? -12.195 -13.391 -1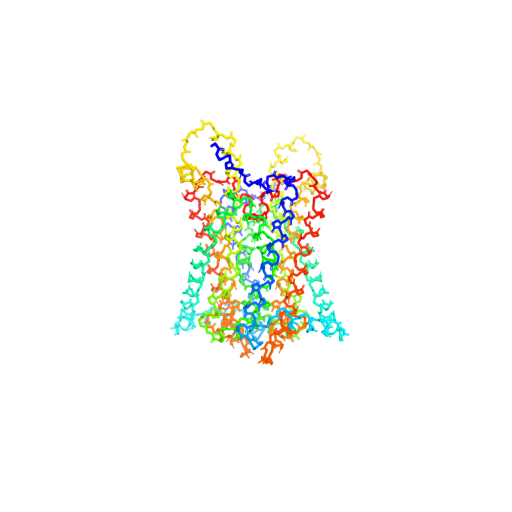3.039 1 94.81 130 ILE B C 1
ATOM 3117 O O . ILE B 1 130 ? -12.367 -13.875 -14.164 1 94.81 130 ILE B O 1
ATOM 3121 N N . SER B 1 131 ? -12.57 -12.078 -12.633 1 96.12 131 SER B N 1
ATOM 3122 C CA . SER B 1 131 ? -13.391 -11.266 -13.516 1 96.12 131 SER B CA 1
ATOM 3123 C C . SER B 1 131 ? -12.992 -9.789 -13.438 1 96.12 131 SER B C 1
ATOM 3125 O O . SER B 1 131 ? -12.102 -9.43 -12.68 1 96.12 131 SER B O 1
ATOM 3127 N N . PHE B 1 132 ? -13.641 -9.07 -14.328 1 97.25 132 PHE B N 1
ATOM 3128 C CA . PHE B 1 132 ? -13.492 -7.621 -14.328 1 97.25 132 PHE B CA 1
ATOM 3129 C C . PHE B 1 132 ? -13.914 -7.035 -12.984 1 97.25 132 PHE B C 1
ATOM 3131 O O . PHE B 1 132 ? -13.234 -6.164 -12.438 1 97.25 132 PHE B O 1
ATOM 3138 N N . ASP B 1 133 ? -14.945 -7.555 -12.422 1 97.25 133 ASP B N 1
ATOM 3139 C CA . ASP B 1 133 ? -15.469 -7.066 -11.148 1 97.25 133 ASP B CA 1
ATOM 3140 C C . ASP B 1 133 ? -14.477 -7.309 -10.016 1 97.25 133 ASP B C 1
ATOM 3142 O O . ASP B 1 133 ? -14.344 -6.484 -9.109 1 97.25 133 ASP B O 1
ATOM 3146 N N . PHE B 1 134 ? -13.797 -8.469 -10.109 1 97.88 134 PHE B N 1
ATOM 3147 C CA . PHE B 1 134 ? -12.766 -8.766 -9.125 1 97.88 134 PHE B CA 1
ATOM 3148 C C . PHE B 1 134 ? -11.68 -7.695 -9.133 1 97.88 134 PHE B C 1
ATOM 3150 O O . PHE B 1 134 ? -11.352 -7.133 -8.086 1 97.88 134 PHE B O 1
ATOM 3157 N N . ARG B 1 135 ? -11.148 -7.359 -10.273 1 98.44 135 ARG B N 1
ATOM 3158 C CA . ARG B 1 135 ? -10.055 -6.395 -10.398 1 98.44 135 ARG B CA 1
ATOM 3159 C C . ARG B 1 135 ? -10.516 -4.996 -10 1 98.44 135 ARG B C 1
ATOM 3161 O O . ARG B 1 135 ? -9.805 -4.281 -9.297 1 98.44 135 ARG B O 1
ATOM 3168 N N . ILE B 1 136 ? -11.719 -4.602 -10.328 1 98.69 136 ILE B N 1
ATOM 3169 C CA . ILE B 1 136 ? -12.258 -3.287 -9.992 1 98.69 136 ILE B CA 1
ATOM 3170 C C . ILE B 1 136 ? -12.453 -3.184 -8.477 1 98.69 136 ILE B C 1
ATOM 3172 O O . ILE B 1 136 ? -12.148 -2.152 -7.875 1 98.69 136 ILE B O 1
ATOM 3176 N N . ALA B 1 137 ? -12.969 -4.246 -7.93 1 98.44 137 ALA B N 1
ATOM 3177 C CA . ALA B 1 137 ? -13.211 -4.25 -6.488 1 98.44 137 ALA B CA 1
ATOM 3178 C C . ALA B 1 137 ? -11.906 -4.086 -5.715 1 98.44 137 ALA B C 1
ATOM 3180 O O . ALA B 1 137 ? -11.852 -3.365 -4.715 1 98.44 137 ALA B O 1
ATOM 3181 N N . ILE B 1 138 ? -10.906 -4.73 -6.137 1 98.38 138 ILE B N 1
ATOM 3182 C CA . ILE B 1 138 ? -9.609 -4.648 -5.461 1 98.38 138 ILE B CA 1
ATOM 3183 C C . ILE B 1 138 ? -9.039 -3.24 -5.609 1 98.38 138 ILE B C 1
ATOM 3185 O O . ILE B 1 138 ? -8.516 -2.672 -4.648 1 98.38 138 ILE B O 1
ATOM 3189 N N . VAL B 1 139 ? -9.125 -2.664 -6.816 1 98.62 139 VAL B N 1
ATOM 3190 C CA . VAL B 1 139 ? -8.672 -1.29 -7.012 1 98.62 139 VAL B CA 1
ATOM 3191 C C . VAL B 1 139 ? -9.438 -0.356 -6.078 1 98.62 139 VAL B C 1
ATOM 3193 O O . VAL B 1 139 ? -8.836 0.48 -5.398 1 98.62 139 VAL B O 1
ATOM 3196 N N . TRP B 1 140 ? -10.711 -0.534 -6.055 1 98.5 140 TRP B N 1
ATOM 3197 C CA . TRP B 1 140 ? -11.586 0.306 -5.242 1 98.5 140 TRP B CA 1
ATOM 3198 C C . TRP B 1 140 ? -11.18 0.258 -3.773 1 98.5 140 TRP B C 1
ATOM 3200 O O . TRP B 1 140 ? -10.953 1.298 -3.152 1 98.5 140 TRP B O 1
ATOM 3210 N N . ILE B 1 141 ? -11.031 -0.904 -3.236 1 97.44 141 ILE B N 1
ATOM 3211 C CA . ILE B 1 141 ? -10.766 -1.05 -1.811 1 97.44 141 ILE B CA 1
ATOM 3212 C C . ILE B 1 141 ? -9.352 -0.56 -1.502 1 97.44 141 ILE B C 1
ATOM 3214 O O . ILE B 1 141 ? -9.07 -0.123 -0.384 1 97.44 141 ILE B O 1
ATOM 3218 N N . SER B 1 142 ? -8.477 -0.623 -2.453 1 96.88 142 SER B N 1
ATOM 3219 C CA . SER B 1 142 ? -7.09 -0.215 -2.26 1 96.88 142 SER B CA 1
ATOM 3220 C C . SER B 1 142 ? -6.969 1.299 -2.127 1 96.88 142 SER B C 1
ATOM 3222 O O . SER B 1 142 ? -5.996 1.804 -1.568 1 96.88 142 SER B O 1
ATOM 3224 N N . CYS B 1 143 ? -7.918 2.053 -2.625 1 96.81 143 CYS B N 1
ATOM 3225 C CA . CYS B 1 143 ? -7.656 3.486 -2.674 1 96.81 143 CYS B CA 1
ATOM 3226 C C . CYS B 1 143 ? -8.766 4.266 -1.975 1 96.81 143 CYS B C 1
ATOM 3228 O O . CYS B 1 143 ? -8.586 5.441 -1.646 1 96.81 143 CYS B O 1
ATOM 3230 N N . VAL B 1 144 ? -9.898 3.686 -1.707 1 97.62 144 VAL B N 1
ATOM 3231 C CA . VAL B 1 144 ? -11.078 4.391 -1.211 1 97.62 144 VAL B CA 1
ATOM 3232 C C . VAL B 1 144 ? -10.773 5.016 0.147 1 97.62 144 VAL B C 1
ATOM 3234 O O . VAL B 1 144 ? -11.188 6.145 0.427 1 97.62 144 VAL B O 1
ATOM 3237 N N . TRP B 1 145 ? -10.039 4.371 0.923 1 95.38 145 TRP B N 1
ATOM 3238 C CA . TRP B 1 145 ? -9.805 4.797 2.299 1 95.38 145 TRP B CA 1
ATOM 3239 C C . TRP B 1 145 ? -8.906 6.027 2.342 1 95.38 145 TRP B C 1
ATOM 3241 O O . TRP B 1 145 ? -9.07 6.895 3.205 1 95.38 145 TRP B O 1
ATOM 3251 N N . PHE B 1 146 ? -7.988 6.105 1.453 1 93.56 146 PHE B N 1
ATOM 3252 C CA . PHE B 1 146 ? -7.09 7.25 1.382 1 93.56 146 PHE B CA 1
ATOM 3253 C C . PHE B 1 146 ? -7.852 8.508 0.99 1 93.56 146 PHE B C 1
ATOM 3255 O O . PHE B 1 146 ? -7.652 9.57 1.587 1 93.56 146 PHE B O 1
ATOM 3262 N N . ILE B 1 147 ? -8.672 8.344 0.097 1 95.94 147 ILE B N 1
ATOM 3263 C CA . ILE B 1 147 ? -9.484 9.469 -0.356 1 95.94 147 ILE B CA 1
ATOM 3264 C C . ILE B 1 147 ? -10.461 9.875 0.746 1 95.94 147 ILE B C 1
ATOM 3266 O O . ILE B 1 147 ? -10.602 11.062 1.045 1 95.94 147 ILE B O 1
ATOM 3270 N N . LEU B 1 148 ? -11.039 8.891 1.336 1 96.75 148 LEU B N 1
ATOM 3271 C CA . LEU B 1 148 ? -12.039 9.117 2.373 1 96.75 148 LEU B CA 1
ATOM 3272 C C . LEU B 1 148 ? -11.43 9.836 3.57 1 96.75 148 LEU B C 1
ATOM 3274 O O . LEU B 1 148 ? -11.961 10.836 4.043 1 96.75 148 LEU B O 1
ATOM 3278 N N . LEU B 1 149 ? -10.336 9.375 4.027 1 93.38 149 LEU B N 1
ATOM 3279 C CA . LEU B 1 149 ? -9.719 9.914 5.23 1 93.38 149 LEU B CA 1
ATOM 3280 C C . LEU B 1 149 ? -9.219 11.336 5 1 93.38 149 LEU B C 1
ATOM 3282 O O . LEU B 1 149 ? -9.391 12.203 5.863 1 93.38 149 LEU B O 1
ATOM 3286 N N . ASN B 1 150 ? -8.625 11.594 3.867 1 92.5 150 ASN B N 1
ATOM 3287 C CA . ASN B 1 150 ? -8.172 12.953 3.574 1 92.5 150 ASN B CA 1
ATOM 3288 C C . ASN B 1 150 ? -9.344 13.922 3.461 1 92.5 150 ASN B C 1
ATOM 3290 O O . ASN B 1 150 ? -9.273 15.047 3.959 1 92.5 150 ASN B O 1
ATOM 3294 N N . THR B 1 151 ? -10.352 13.461 2.836 1 92.94 151 THR B N 1
ATOM 3295 C CA . THR B 1 151 ? -11.555 14.281 2.727 1 92.94 151 THR B CA 1
ATOM 3296 C C . THR B 1 151 ? -12.156 14.547 4.102 1 92.94 151 THR B C 1
ATOM 3298 O O . THR B 1 151 ? -12.531 15.68 4.414 1 92.94 151 THR B O 1
ATOM 3301 N N . HIS B 1 152 ? -12.211 13.492 4.902 1 92.88 152 HIS B N 1
ATOM 3302 C CA . HIS B 1 152 ? -12.727 13.586 6.266 1 92.88 152 HIS B CA 1
ATOM 3303 C C . HIS B 1 152 ? -11.938 14.602 7.086 1 92.88 152 HIS B C 1
ATOM 3305 O O . HIS B 1 152 ? -12.523 15.492 7.703 1 92.88 152 HIS B O 1
ATOM 3311 N N . TYR B 1 153 ? -10.664 14.531 7.043 1 88.25 153 TYR B N 1
ATOM 3312 C CA . TYR B 1 153 ? -9.812 15.422 7.828 1 88.25 153 TYR B CA 1
ATOM 3313 C C . TYR B 1 153 ? -9.93 16.859 7.336 1 88.25 153 TYR B C 1
ATOM 3315 O O . TYR B 1 153 ? -9.961 17.797 8.141 1 88.25 153 TYR B O 1
ATOM 3323 N N . GLY B 1 154 ? -9.938 17.016 6.078 1 86.38 154 GLY B N 1
ATOM 3324 C CA . GLY B 1 154 ? -10.133 18.344 5.523 1 86.38 154 GLY B CA 1
ATOM 3325 C C . GLY B 1 154 ? -11.453 18.969 5.934 1 86.38 154 GLY B C 1
ATOM 3326 O O . GLY B 1 154 ? -11.492 20.141 6.328 1 86.38 154 GLY B O 1
ATOM 3327 N N . ALA B 1 155 ? -12.461 18.219 5.844 1 86.81 155 ALA B N 1
ATOM 3328 C CA . ALA B 1 155 ? -13.789 18.719 6.195 1 86.81 155 ALA B CA 1
ATOM 3329 C C . ALA B 1 155 ? -13.883 19.031 7.688 1 86.81 155 ALA B C 1
ATOM 3331 O O . ALA B 1 155 ? -14.508 20.016 8.086 1 86.81 155 ALA B O 1
ATOM 3332 N N . LYS B 1 156 ? -13.328 18.156 8.461 1 85.75 156 LYS B N 1
ATOM 3333 C CA . LYS B 1 156 ? -13.352 18.344 9.906 1 85.75 156 LYS B CA 1
ATOM 3334 C C . LYS B 1 156 ? -12.57 19.594 10.312 1 85.75 156 LYS B C 1
ATOM 3336 O O . LYS B 1 156 ? -13 20.344 11.188 1 85.75 156 LYS B O 1
ATOM 3341 N N . GLY B 1 157 ? -11.461 19.812 9.664 1 79.94 157 GLY B N 1
ATOM 3342 C CA . GLY B 1 157 ? -10.648 20.969 9.953 1 79.94 157 GLY B CA 1
ATOM 3343 C C . GLY B 1 157 ? -11.344 22.281 9.641 1 79.94 157 GLY B C 1
ATOM 3344 O O . GLY B 1 157 ? -11.258 23.234 10.406 1 79.94 157 GLY B O 1
ATOM 3345 N N . VAL B 1 158 ? -12.031 22.297 8.617 1 72.31 158 VAL B N 1
ATOM 3346 C CA . VAL B 1 158 ? -12.711 23.516 8.172 1 72.31 158 VAL B CA 1
ATOM 3347 C C . VAL B 1 158 ? -13.891 23.812 9.086 1 72.31 158 VAL B C 1
ATOM 3349 O O . VAL B 1 158 ? -14.18 24.969 9.383 1 72.31 158 VAL B O 1
ATOM 3352 N N . ASP B 1 159 ? -14.586 22.828 9.523 1 65.5 159 ASP B N 1
ATOM 3353 C CA . ASP B 1 159 ? -15.742 23 10.398 1 65.5 159 ASP B CA 1
ATOM 3354 C C . ASP B 1 159 ? -15.328 23.625 11.727 1 65.5 159 ASP B C 1
ATOM 3356 O O . ASP B 1 159 ? -16 24.516 12.234 1 65.5 159 ASP B O 1
ATOM 3360 N N . GLN B 1 160 ? -14.312 23.188 12.133 1 67.81 160 GLN B N 1
ATOM 3361 C CA . GLN B 1 160 ? -13.844 23.703 13.414 1 67.81 160 GLN B CA 1
ATOM 3362 C C . GLN B 1 160 ? -13.398 25.156 13.297 1 67.81 160 GLN B C 1
ATOM 3364 O O . GLN B 1 160 ? -13.641 25.953 14.203 1 67.81 160 GLN B O 1
ATOM 3369 N N . GLU B 1 161 ? -12.773 25.422 12.188 1 62.53 161 GLU B N 1
ATOM 3370 C CA . GLU B 1 161 ? -12.297 26.781 11.977 1 62.53 161 GLU B CA 1
ATOM 3371 C C . GLU B 1 161 ? -13.461 27.734 11.742 1 62.53 161 GLU B C 1
ATOM 3373 O O . GLU B 1 161 ? -13.445 28.875 12.211 1 62.53 161 GLU B O 1
ATOM 3378 N N . PHE B 1 162 ? -14.445 27.266 11.031 1 59 162 PHE B N 1
ATOM 3379 C CA . PHE B 1 162 ? -15.508 28.188 10.633 1 59 162 PHE B CA 1
ATOM 3380 C C . PHE B 1 162 ? -16.641 28.172 11.648 1 59 162 PHE B C 1
ATOM 3382 O O . PHE B 1 162 ? -17.391 29.141 11.766 1 59 162 PHE B O 1
ATOM 3389 N N . THR B 1 163 ? -17 27 12.18 1 56.94 163 THR B N 1
ATOM 3390 C CA . THR B 1 163 ? -18 27.062 13.242 1 56.94 163 THR B CA 1
ATOM 3391 C C . THR B 1 163 ? -17.609 28.109 14.289 1 56.94 163 THR B C 1
ATOM 3393 O O . THR B 1 163 ? -18.484 28.766 14.859 1 56.94 163 THR B O 1
ATOM 3396 N N . ASP B 1 164 ? -16.344 28.25 14.406 1 53.47 164 ASP B N 1
ATOM 3397 C CA . ASP B 1 164 ? -15.953 29.297 15.352 1 53.47 164 ASP B CA 1
ATOM 3398 C C . ASP B 1 164 ? -16.219 30.688 14.781 1 53.47 164 ASP B C 1
ATOM 3400 O O . ASP B 1 164 ? -16.547 31.609 15.523 1 53.47 164 ASP B O 1
ATOM 3404 N N . VAL B 1 165 ? -16.125 30.734 13.461 1 49.91 165 VAL B N 1
ATOM 3405 C CA . VAL B 1 165 ? -16.328 32.031 12.859 1 49.91 165 VAL B CA 1
ATOM 3406 C C . VAL B 1 165 ? -17.797 32.188 12.438 1 49.91 165 VAL B C 1
ATOM 3408 O O . VAL B 1 165 ? -18.344 33.312 12.477 1 49.91 165 VAL B O 1
ATOM 3411 N N . GLY B 1 166 ? -18.344 31.203 11.875 1 50.84 166 GLY B N 1
ATOM 3412 C CA . GLY B 1 166 ? -19.609 31.297 11.172 1 50.84 166 GLY B CA 1
ATOM 3413 C C . GLY B 1 166 ? -20.797 31.438 12.109 1 50.84 166 GLY B C 1
ATOM 3414 O O . GLY B 1 166 ? -21.938 31.516 11.664 1 50.84 166 GLY B O 1
ATOM 3415 N N . THR B 1 167 ? -20.719 31.016 13.305 1 48.66 167 THR B N 1
ATOM 3416 C CA . THR B 1 167 ? -21.922 31.297 14.078 1 48.66 167 THR B CA 1
ATOM 3417 C C . THR B 1 167 ? -22.359 32.75 13.883 1 48.66 167 THR B C 1
ATOM 3419 O O . THR B 1 167 ? -23.469 33.125 14.258 1 48.66 167 THR B O 1
ATOM 3422 N N . SER B 1 168 ? -21.453 33.469 13.445 1 47.22 168 SER B N 1
ATOM 3423 C CA . SER B 1 168 ? -21.875 34.875 13.375 1 47.22 168 SER B CA 1
ATOM 3424 C C . SER B 1 168 ? -22.641 35.156 12.086 1 47.22 168 SER B C 1
ATOM 3426 O O . SER B 1 168 ? -23.25 36.219 11.945 1 47.22 168 SER B O 1
ATOM 3428 N N . PHE B 1 169 ? -22.312 34.312 10.961 1 47.22 169 PHE B N 1
ATOM 3429 C CA . PHE B 1 169 ? -22.953 34.719 9.711 1 47.22 169 PHE B CA 1
ATOM 3430 C C . PHE B 1 169 ? -24.125 33.812 9.391 1 47.22 169 PHE B C 1
ATOM 3432 O O . PHE B 1 169 ? -24.062 32.594 9.656 1 47.22 169 PHE B O 1
ATOM 3439 N N . ASN B 1 170 ? -25.328 34.219 9.43 1 49.06 170 ASN B N 1
ATOM 3440 C CA . ASN B 1 170 ? -26.625 33.656 9.039 1 49.06 170 ASN B CA 1
ATOM 3441 C C . ASN B 1 170 ? -26.516 32.875 7.734 1 49.06 170 ASN B C 1
ATOM 3443 O O . ASN B 1 170 ? -27.438 32.906 6.906 1 49.06 170 ASN B O 1
ATOM 3447 N N . ALA B 1 171 ? -25.359 32.531 7.164 1 54.22 171 ALA B N 1
ATOM 3448 C CA . ALA B 1 171 ? -25.359 31.812 5.883 1 54.22 171 ALA B CA 1
ATOM 3449 C C . ALA B 1 171 ? -25.891 30.391 6.039 1 54.22 171 ALA B C 1
ATOM 3451 O O . ALA B 1 171 ? -25.656 29.75 7.059 1 54.22 171 ALA B O 1
ATOM 3452 N N . GLY B 1 172 ? -27 30.062 5.285 1 60.59 172 GLY B N 1
ATOM 3453 C CA . GLY B 1 172 ? -27.609 28.734 5.27 1 60.59 172 GLY B CA 1
ATOM 3454 C C . GLY B 1 172 ? -26.594 27.609 5.156 1 60.59 172 GLY B C 1
ATOM 3455 O O . GLY B 1 172 ? -25.469 27.828 4.688 1 60.59 172 GLY B O 1
ATOM 3456 N N . ARG B 1 173 ? -26.75 26.578 5.906 1 63.78 173 ARG B N 1
ATOM 3457 C CA . ARG B 1 173 ? -25.875 25.422 6.039 1 63.78 173 ARG B CA 1
ATOM 3458 C C . ARG B 1 173 ? -25.297 25.016 4.688 1 63.78 173 ARG B C 1
ATOM 3460 O O . ARG B 1 173 ? -24.109 24.688 4.59 1 63.78 173 ARG B O 1
ATOM 3467 N N . ILE B 1 174 ? -26.094 25.156 3.689 1 67.31 174 ILE B N 1
ATOM 3468 C CA . ILE B 1 174 ? -25.672 24.703 2.363 1 67.31 174 ILE B CA 1
ATOM 3469 C C . ILE B 1 174 ? -24.75 25.75 1.739 1 67.31 174 ILE B C 1
ATOM 3471 O O . ILE B 1 174 ? -23.766 25.391 1.081 1 67.31 174 ILE B O 1
ATOM 3475 N N . GLN B 1 175 ? -25.094 27 1.967 1 64.62 175 GLN B N 1
ATOM 3476 C CA . GLN B 1 175 ? -24.266 28.078 1.425 1 64.62 175 GLN B CA 1
ATOM 3477 C C . GLN B 1 175 ? -22.891 28.094 2.094 1 64.62 175 GLN B C 1
ATOM 3479 O O . GLN B 1 175 ? -21.875 28.297 1.427 1 64.62 175 GLN B O 1
ATOM 3484 N N . MET B 1 176 ? -22.938 27.812 3.285 1 64.69 176 MET B N 1
ATOM 3485 C CA . MET B 1 176 ? -21.672 27.766 4.016 1 64.69 176 MET B CA 1
ATOM 3486 C C . MET B 1 176 ? -20.828 26.578 3.566 1 64.69 176 MET B C 1
ATOM 3488 O O . MET B 1 176 ? -19.609 26.703 3.41 1 64.69 176 MET B O 1
ATOM 3492 N N . PHE B 1 177 ? -21.578 25.562 3.314 1 66.5 177 PHE B N 1
ATOM 3493 C CA . PHE B 1 177 ? -20.875 24.359 2.879 1 66.5 177 PHE B CA 1
ATOM 3494 C C . PHE B 1 177 ? -20.234 24.578 1.514 1 66.5 177 PHE B C 1
ATOM 3496 O O . PHE B 1 177 ? -19.047 24.297 1.33 1 66.5 177 PHE B O 1
ATOM 3503 N N . GLN B 1 178 ? -20.906 25.062 0.629 1 70.88 178 GLN B N 1
ATOM 3504 C CA . GLN B 1 178 ? -20.422 25.219 -0.736 1 70.88 178 GLN B CA 1
ATOM 3505 C C . GLN B 1 178 ? -19.453 26.391 -0.836 1 70.88 178 GLN B C 1
ATOM 3507 O O . GLN B 1 178 ? -18.516 26.359 -1.651 1 70.88 178 GLN B O 1
ATOM 3512 N N . GLY B 1 179 ? -19.672 27.328 0.016 1 68.56 179 GLY B N 1
ATOM 3513 C CA . GLY B 1 179 ? -18.906 28.562 -0.107 1 68.56 179 GLY B CA 1
ATOM 3514 C C . GLY B 1 179 ? -17.641 28.547 0.736 1 68.56 179 GLY B C 1
ATOM 3515 O O . GLY B 1 179 ? -16.688 29.266 0.433 1 68.56 179 GLY B O 1
ATOM 3516 N N . ILE B 1 180 ? -17.641 27.75 1.683 1 68.88 180 ILE B N 1
ATOM 3517 C CA . ILE B 1 180 ? -16.5 27.844 2.596 1 68.88 180 ILE B CA 1
ATOM 3518 C C . ILE B 1 180 ? -15.859 26.484 2.783 1 68.88 180 ILE B C 1
ATOM 3520 O O . ILE B 1 180 ? -14.68 26.281 2.471 1 68.88 180 ILE B O 1
ATOM 3524 N N . VAL B 1 181 ? -16.719 25.594 3.131 1 68.94 181 VAL B N 1
ATOM 3525 C CA . VAL B 1 181 ? -16.188 24.297 3.543 1 68.94 181 VAL B CA 1
ATOM 3526 C C . VAL B 1 181 ? -15.602 23.578 2.334 1 68.94 181 VAL B C 1
ATOM 3528 O O . VAL B 1 181 ? -14.461 23.094 2.383 1 68.94 181 VAL B O 1
ATOM 3531 N N . LEU B 1 182 ? -16.359 23.578 1.301 1 75.31 182 LEU B N 1
ATOM 3532 C CA . LEU B 1 182 ? -15.93 22.828 0.131 1 75.31 182 LEU B CA 1
ATOM 3533 C C . LEU B 1 182 ? -14.648 23.406 -0.455 1 75.31 182 LEU B C 1
ATOM 3535 O O . LEU B 1 182 ? -13.672 22.672 -0.676 1 75.31 182 LEU B O 1
ATOM 3539 N N . PRO B 1 183 ? -14.602 24.688 -0.635 1 77.56 183 PRO B N 1
ATOM 3540 C CA . PRO B 1 183 ? -13.352 25.25 -1.146 1 77.56 183 PRO B CA 1
ATOM 3541 C C . PRO B 1 183 ? -12.18 25.031 -0.201 1 77.56 183 PRO B C 1
ATOM 3543 O O . PRO B 1 183 ? -11.055 24.781 -0.654 1 77.56 183 PRO B O 1
ATOM 3546 N N . ALA B 1 184 ? -12.477 25.047 1.053 1 78.81 184 ALA B N 1
ATOM 3547 C CA . ALA B 1 184 ? -11.414 24.875 2.043 1 78.81 184 ALA B CA 1
ATOM 3548 C C . ALA B 1 184 ? -10.977 23.422 2.139 1 78.81 184 ALA B C 1
ATOM 3550 O O . ALA B 1 184 ? -9.852 23.125 2.555 1 78.81 184 ALA B O 1
ATOM 3551 N N . THR B 1 185 ? -11.859 22.547 1.706 1 86.38 185 THR B N 1
ATOM 3552 C CA . THR B 1 185 ? -11.586 21.125 1.792 1 86.38 185 THR B CA 1
ATOM 3553 C C . THR B 1 185 ? -10.945 20.609 0.505 1 86.38 185 THR B C 1
ATOM 3555 O O . THR B 1 185 ? -10.367 19.516 0.48 1 86.38 185 THR B O 1
ATOM 3558 N N . LEU B 1 186 ? -10.891 21.391 -0.544 1 87.88 186 LEU B N 1
ATOM 3559 C CA . LEU B 1 186 ? -10.484 20.969 -1.877 1 87.88 186 LEU B CA 1
ATOM 3560 C C . LEU B 1 186 ? -9.023 20.5 -1.879 1 87.88 186 LEU B C 1
ATOM 3562 O O . LEU B 1 186 ? -8.695 19.469 -2.467 1 87.88 186 LEU B O 1
ATOM 3566 N N . PRO B 1 187 ? -8.172 21.25 -1.163 1 85.69 187 PRO B N 1
ATOM 3567 C CA . PRO B 1 187 ? -6.777 20.797 -1.144 1 85.69 187 PRO B CA 1
ATOM 3568 C C . PRO B 1 187 ? -6.621 19.422 -0.487 1 85.69 187 PRO B C 1
ATOM 3570 O O . PRO B 1 187 ? -5.781 18.625 -0.914 1 85.69 187 PRO B O 1
ATOM 3573 N N . PHE B 1 188 ? -7.469 19.203 0.468 1 88.44 188 PHE B N 1
ATOM 3574 C CA . PHE B 1 188 ? -7.43 17.922 1.153 1 88.44 188 PHE B CA 1
ATOM 3575 C C . PHE B 1 188 ? -7.992 16.812 0.266 1 88.44 188 PHE B C 1
ATOM 3577 O O . PHE B 1 188 ? -7.457 15.703 0.232 1 88.44 188 PHE B O 1
ATOM 3584 N N . ILE B 1 189 ? -9.016 17.141 -0.397 1 92.19 189 ILE B N 1
ATOM 3585 C CA . ILE B 1 189 ? -9.594 16.188 -1.337 1 92.19 189 ILE B CA 1
ATOM 3586 C C . ILE B 1 189 ? -8.57 15.836 -2.412 1 92.19 189 ILE B C 1
ATOM 3588 O O . ILE B 1 189 ? -8.391 14.656 -2.746 1 92.19 189 ILE B O 1
ATOM 3592 N N . PHE B 1 190 ? -7.895 16.828 -2.908 1 92.44 190 PHE B N 1
ATOM 3593 C CA . PHE B 1 190 ? -6.91 16.594 -3.957 1 92.44 190 PHE B CA 1
ATOM 3594 C C . PHE B 1 190 ? -5.742 15.766 -3.428 1 92.44 190 PHE B C 1
ATOM 3596 O O . PHE B 1 190 ? -5.203 14.914 -4.137 1 92.44 190 PHE B O 1
ATOM 3603 N N . ALA B 1 191 ? -5.297 16.031 -2.197 1 89.75 191 ALA B N 1
ATOM 3604 C CA . ALA B 1 191 ? -4.258 15.211 -1.581 1 89.75 191 ALA B CA 1
ATOM 3605 C C . ALA B 1 191 ? -4.699 13.75 -1.486 1 89.75 191 ALA B C 1
ATOM 3607 O O . ALA B 1 191 ? -3.904 12.836 -1.734 1 89.75 191 ALA B O 1
ATOM 3608 N N . GLY B 1 192 ? -5.945 13.586 -1.158 1 93.19 192 GLY B N 1
ATOM 3609 C CA . GLY B 1 192 ? -6.508 12.242 -1.131 1 93.19 192 GLY B CA 1
ATOM 3610 C C . GLY B 1 192 ? -6.551 11.586 -2.498 1 93.19 192 GLY B C 1
ATOM 3611 O O . GLY B 1 192 ? -6.281 10.391 -2.625 1 93.19 192 GLY B O 1
ATOM 3612 N N . LEU B 1 193 ? -6.871 12.383 -3.479 1 94.75 193 LEU B N 1
ATOM 3613 C CA . LEU B 1 193 ? -6.91 11.867 -4.844 1 94.75 193 LEU B CA 1
ATOM 3614 C C . LEU B 1 193 ? -5.516 11.469 -5.312 1 94.75 193 LEU B C 1
ATOM 3616 O O . LEU B 1 193 ? -5.348 10.445 -5.977 1 94.75 193 LEU B O 1
ATOM 3620 N N . ARG B 1 194 ? -4.547 12.211 -4.957 1 92.88 194 ARG B N 1
ATOM 3621 C CA . ARG B 1 194 ? -3.166 11.906 -5.316 1 92.88 194 ARG B CA 1
ATOM 3622 C C . ARG B 1 194 ? -2.717 10.594 -4.68 1 92.88 194 ARG B C 1
ATOM 3624 O O . ARG B 1 194 ? -2.227 9.695 -5.367 1 92.88 194 ARG B O 1
ATOM 3631 N N . MET B 1 195 ? -2.939 10.438 -3.404 1 91.69 195 MET B N 1
ATOM 3632 C CA . MET B 1 195 ? -2.574 9.211 -2.703 1 91.69 195 MET B CA 1
ATOM 3633 C C . MET B 1 195 ? -3.398 8.031 -3.205 1 91.69 195 MET B C 1
ATOM 3635 O O . MET B 1 195 ? -2.871 6.93 -3.381 1 91.69 195 MET B O 1
ATOM 3639 N N . GLY B 1 196 ? -4.641 8.328 -3.412 1 95.56 196 GLY B N 1
ATOM 3640 C CA . GLY B 1 196 ? -5.531 7.285 -3.9 1 95.56 196 GLY B CA 1
ATOM 3641 C C . GLY B 1 196 ? -5.117 6.738 -5.254 1 95.56 196 GLY B C 1
ATOM 3642 O O . GLY B 1 196 ? -5.234 5.535 -5.504 1 95.56 196 GLY B O 1
ATOM 3643 N N . LEU B 1 197 ? -4.676 7.633 -6.082 1 95.25 197 LEU B N 1
ATOM 3644 C CA . LEU B 1 197 ? -4.293 7.195 -7.422 1 95.25 197 LEU B CA 1
ATOM 3645 C C . LEU B 1 197 ? -3.08 6.273 -7.367 1 95.25 197 LEU B C 1
ATOM 3647 O O . LEU B 1 197 ? -3.008 5.289 -8.109 1 95.25 197 LEU B O 1
ATOM 3651 N N . ILE B 1 198 ? -2.152 6.59 -6.531 1 92.81 198 ILE B N 1
ATOM 3652 C CA . ILE B 1 198 ? -0.975 5.75 -6.34 1 92.81 198 ILE B CA 1
ATOM 3653 C C . ILE B 1 198 ? -1.397 4.375 -5.824 1 92.81 198 ILE B C 1
ATOM 3655 O O . ILE B 1 198 ? -0.932 3.348 -6.32 1 92.81 198 ILE B O 1
ATOM 3659 N N . HIS B 1 199 ? -2.32 4.348 -4.953 1 94.88 199 HIS B N 1
ATOM 3660 C CA . HIS B 1 199 ? -2.775 3.09 -4.375 1 94.88 199 HIS B CA 1
ATOM 3661 C C . HIS B 1 199 ? -3.68 2.334 -5.344 1 94.88 199 HIS B C 1
ATOM 3663 O O . HIS B 1 199 ? -3.758 1.105 -5.297 1 94.88 199 HIS B O 1
ATOM 3669 N N . ALA B 1 200 ? -4.355 3.121 -6.211 1 97.69 200 ALA B N 1
ATOM 3670 C CA . ALA B 1 200 ? -5.125 2.465 -7.266 1 97.69 200 ALA B CA 1
ATOM 3671 C C . ALA B 1 200 ? -4.211 1.684 -8.203 1 97.69 200 ALA B C 1
ATOM 3673 O O . ALA B 1 200 ? -4.531 0.562 -8.602 1 97.69 200 ALA B O 1
ATOM 3674 N N . LEU B 1 201 ? -3.125 2.305 -8.531 1 96.88 201 LEU B N 1
ATOM 3675 C CA . LEU B 1 201 ? -2.146 1.625 -9.375 1 96.88 201 LEU B CA 1
ATOM 3676 C C . LEU B 1 201 ? -1.596 0.385 -8.68 1 96.88 201 LEU B C 1
ATOM 3678 O O . LEU B 1 201 ? -1.488 -0.68 -9.289 1 96.88 201 LEU B O 1
ATOM 3682 N N . ARG B 1 202 ? -1.278 0.501 -7.41 1 96.25 202 ARG B N 1
ATOM 3683 C CA . ARG B 1 202 ? -0.772 -0.628 -6.637 1 96.25 202 ARG B CA 1
ATOM 3684 C C . ARG B 1 202 ? -1.808 -1.745 -6.555 1 96.25 202 ARG B C 1
ATOM 3686 O O . ARG B 1 202 ? -1.469 -2.924 -6.68 1 96.25 202 ARG B O 1
ATOM 3693 N N . GLY B 1 203 ? -3.055 -1.345 -6.426 1 97.88 203 GLY B N 1
ATOM 3694 C CA . GLY B 1 203 ? -4.133 -2.314 -6.301 1 97.88 203 GLY B CA 1
ATOM 3695 C C . GLY B 1 203 ? -4.387 -3.088 -7.578 1 97.88 203 GLY B C 1
ATOM 3696 O O . GLY B 1 203 ? -4.605 -4.301 -7.543 1 97.88 203 GLY B O 1
ATOM 3697 N N . VAL B 1 204 ? -4.391 -2.369 -8.68 1 98.38 204 VAL B N 1
ATOM 3698 C CA . VAL B 1 204 ? -4.699 -3.051 -9.93 1 98.38 204 VAL B CA 1
ATOM 3699 C C . VAL B 1 204 ? -3.576 -4.023 -10.281 1 98.38 204 VAL B C 1
ATOM 3701 O O . VAL B 1 204 ? -3.83 -5.137 -10.75 1 98.38 204 VAL B O 1
ATOM 3704 N N . ILE B 1 205 ? -2.359 -3.619 -10.039 1 98.19 205 ILE B N 1
ATOM 3705 C CA . ILE B 1 205 ? -1.227 -4.496 -10.32 1 98.19 205 ILE B CA 1
ATOM 3706 C C . ILE B 1 205 ? -1.271 -5.707 -9.391 1 98.19 205 ILE B C 1
ATOM 3708 O O . ILE B 1 205 ? -0.974 -6.828 -9.812 1 98.19 205 ILE B O 1
ATOM 3712 N N . LEU B 1 206 ? -1.646 -5.5 -8.172 1 98.06 206 LEU B N 1
ATOM 3713 C CA . LEU B 1 206 ? -1.794 -6.574 -7.199 1 98.06 206 LEU B CA 1
ATOM 3714 C C . LEU B 1 206 ? -2.814 -7.602 -7.672 1 98.06 206 LEU B C 1
ATOM 3716 O O . LEU B 1 206 ? -2.521 -8.797 -7.715 1 98.06 206 LEU B O 1
ATOM 3720 N N . ALA B 1 207 ? -3.943 -7.137 -8.07 1 98.25 207 ALA B N 1
ATOM 3721 C CA . ALA B 1 207 ? -5.02 -8.016 -8.523 1 98.25 207 ALA B CA 1
ATOM 3722 C C . ALA B 1 207 ? -4.609 -8.789 -9.773 1 98.25 207 ALA B C 1
ATOM 3724 O O . ALA B 1 207 ? -4.82 -10 -9.852 1 98.25 207 ALA B O 1
ATOM 3725 N N . GLN B 1 208 ? -4.027 -8.094 -10.688 1 98.19 208 GLN B N 1
ATOM 3726 C CA . GLN B 1 208 ? -3.67 -8.68 -11.977 1 98.19 208 GLN B CA 1
ATOM 3727 C C . GLN B 1 208 ? -2.537 -9.688 -11.82 1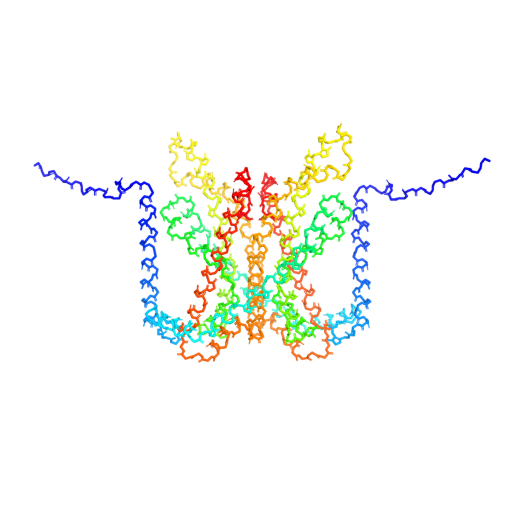 98.19 208 GLN B C 1
ATOM 3729 O O . GLN B 1 208 ? -2.516 -10.711 -12.508 1 98.19 208 GLN B O 1
ATOM 3734 N N . THR B 1 209 ? -1.604 -9.422 -10.977 1 97.25 209 THR B N 1
ATOM 3735 C CA . THR B 1 209 ? -0.504 -10.344 -10.727 1 97.25 209 THR B CA 1
ATOM 3736 C C . THR B 1 209 ? -1.013 -11.633 -10.086 1 97.25 209 THR B C 1
ATOM 3738 O O . THR B 1 209 ? -0.543 -12.727 -10.414 1 97.25 209 THR B O 1
ATOM 3741 N N . PHE B 1 210 ? -2.006 -11.5 -9.289 1 96.31 210 PHE B N 1
ATOM 3742 C CA . PHE B 1 210 ? -2.539 -12.633 -8.547 1 96.31 210 PHE B CA 1
ATOM 3743 C C . PHE B 1 210 ? -3.268 -13.594 -9.477 1 96.31 210 PHE B C 1
ATOM 3745 O O . PHE B 1 210 ? -3.17 -14.812 -9.32 1 96.31 210 PHE B O 1
ATOM 3752 N N . ILE B 1 211 ? -3.93 -13.047 -10.422 1 95.62 211 ILE B N 1
ATOM 3753 C CA . ILE B 1 211 ? -4.727 -13.922 -11.273 1 95.62 211 ILE B CA 1
ATOM 3754 C C . ILE B 1 211 ? -4.078 -14.023 -12.656 1 95.62 211 ILE B C 1
ATOM 3756 O O . ILE B 1 211 ? -4.652 -14.617 -13.578 1 95.62 211 ILE B O 1
ATOM 3760 N N . GLU B 1 212 ? -2.967 -13.367 -12.891 1 95.06 212 GLU B N 1
ATOM 3761 C CA . GLU B 1 212 ? -2.174 -13.391 -14.117 1 95.06 212 GLU B CA 1
ATOM 3762 C C . GLU B 1 212 ? -2.969 -12.844 -15.297 1 95.06 212 GLU B C 1
ATOM 3764 O O . GLU B 1 212 ? -3.072 -13.492 -16.344 1 95.06 212 GLU B O 1
ATOM 3769 N N . PHE B 1 213 ? -3.422 -11.648 -15.117 1 96.38 213 PHE B N 1
ATOM 3770 C CA . PHE B 1 213 ? -4.176 -10.93 -16.141 1 96.38 213 PHE B CA 1
ATOM 3771 C C . PHE B 1 213 ? -3.652 -9.5 -16.281 1 96.38 213 PHE B C 1
ATOM 3773 O O . PHE B 1 213 ? -3.115 -8.93 -15.336 1 96.38 213 PHE B O 1
ATOM 3780 N N . GLY B 1 214 ? -3.762 -8.961 -17.547 1 96.88 214 GLY B N 1
ATOM 3781 C CA . GLY B 1 214 ? -3.35 -7.582 -17.75 1 96.88 214 GLY B CA 1
ATOM 3782 C C . GLY B 1 214 ? -1.849 -7.387 -17.656 1 96.88 214 GLY B C 1
ATOM 3783 O O . GLY B 1 214 ? -1.077 -8.305 -17.922 1 96.88 214 GLY B O 1
ATOM 3784 N N . TYR B 1 215 ? -1.452 -6.176 -17.359 1 97.69 215 TYR B N 1
ATOM 3785 C CA . TYR B 1 215 ? -0.032 -5.848 -17.297 1 97.69 215 TYR B CA 1
ATOM 3786 C C . TYR B 1 215 ? 0.642 -6.582 -16.141 1 97.69 215 TYR B C 1
ATOM 3788 O O . TYR B 1 215 ? 1.746 -7.109 -16.297 1 97.69 215 TYR B O 1
ATOM 3796 N N . GLY B 1 216 ? 0 -6.625 -15.008 1 97.12 216 GLY B N 1
ATOM 3797 C CA . GLY B 1 216 ? 0.521 -7.406 -13.898 1 97.12 216 GLY B CA 1
ATOM 3798 C C . GLY B 1 216 ? 0.629 -8.883 -14.211 1 97.12 216 GLY B C 1
ATOM 3799 O O . GLY B 1 216 ? 1.573 -9.547 -13.781 1 97.12 216 GLY B O 1
ATOM 3800 N N . GLY B 1 217 ? -0.326 -9.375 -14.953 1 96.94 217 GLY B N 1
ATOM 3801 C CA . GLY B 1 217 ? -0.297 -10.766 -15.367 1 96.94 217 GLY B CA 1
ATOM 3802 C C . GLY B 1 217 ? 0.833 -11.07 -16.328 1 96.94 217 GLY B C 1
ATOM 3803 O O . GLY B 1 217 ? 1.427 -12.156 -16.281 1 96.94 217 GLY B O 1
ATOM 3804 N N . LEU B 1 218 ? 1.014 -10.117 -17.141 1 95.44 218 LEU B N 1
ATOM 3805 C CA . LEU B 1 218 ? 2.125 -10.266 -18.078 1 95.44 218 LEU B CA 1
ATOM 3806 C C . LEU B 1 218 ? 3.445 -10.414 -17.328 1 95.44 218 LEU B C 1
ATOM 3808 O O . LEU B 1 218 ? 4.273 -11.258 -17.672 1 95.44 218 LEU B O 1
ATOM 3812 N N . ILE B 1 219 ? 3.658 -9.68 -16.344 1 95.69 219 ILE B N 1
ATOM 3813 C CA . ILE B 1 219 ? 4.859 -9.766 -15.516 1 95.69 219 ILE B CA 1
ATOM 3814 C C . ILE B 1 219 ? 4.918 -11.125 -14.828 1 95.69 219 ILE B C 1
ATOM 3816 O O . ILE B 1 219 ? 5.961 -11.789 -14.836 1 95.69 219 ILE B O 1
ATOM 3820 N N . ALA B 1 220 ? 3.838 -11.547 -14.281 1 95.06 220 ALA B N 1
ATOM 3821 C CA . ALA B 1 220 ? 3.777 -12.82 -13.586 1 95.06 220 ALA B CA 1
ATOM 3822 C C . ALA B 1 220 ? 4.07 -13.984 -14.531 1 95.06 220 ALA B C 1
ATOM 3824 O O . ALA B 1 220 ? 4.797 -14.914 -14.18 1 95.06 220 ALA B O 1
ATOM 3825 N N . GLN B 1 221 ? 3.527 -13.93 -15.664 1 93.44 221 GLN B N 1
ATOM 3826 C CA . GLN B 1 221 ? 3.707 -14.992 -16.656 1 93.44 221 GLN B CA 1
ATOM 3827 C C . GLN B 1 221 ? 5.156 -15.07 -17.109 1 93.44 221 GLN B C 1
ATOM 3829 O O . GLN B 1 221 ? 5.707 -16.156 -17.266 1 93.44 221 GLN B O 1
ATOM 3834 N N . MET B 1 222 ? 5.738 -13.914 -17.297 1 90.31 222 MET B N 1
ATOM 3835 C CA . MET B 1 222 ? 7.145 -13.898 -17.688 1 90.31 222 MET B CA 1
ATOM 3836 C C . MET B 1 222 ? 8.023 -14.445 -16.578 1 90.31 222 MET B C 1
ATOM 3838 O O . MET B 1 222 ? 9.047 -15.086 -16.844 1 90.31 222 MET B O 1
ATOM 3842 N N . GLY B 1 223 ? 7.664 -14.18 -15.406 1 88.06 223 GLY B N 1
ATOM 3843 C CA . GLY B 1 223 ? 8.414 -14.688 -14.266 1 88.06 223 GLY B CA 1
ATOM 3844 C C . GLY B 1 223 ? 8.375 -16.203 -14.156 1 88.06 223 GLY B C 1
ATOM 3845 O O . GLY B 1 223 ? 9.344 -16.812 -13.711 1 88.06 223 GLY B O 1
ATOM 3846 N N . LYS B 1 224 ? 7.352 -16.75 -14.562 1 86.12 224 LYS B N 1
ATOM 3847 C CA . LYS B 1 224 ? 7.18 -18.203 -14.477 1 86.12 224 LYS B CA 1
ATOM 3848 C C . LYS B 1 224 ? 7.953 -18.906 -15.586 1 86.12 224 LYS B C 1
ATOM 3850 O O . LYS B 1 224 ? 8.352 -20.062 -15.438 1 86.12 224 LYS B O 1
ATOM 3855 N N . GLN B 1 225 ? 8.109 -18.188 -16.625 1 76.56 225 GLN B N 1
ATOM 3856 C CA . GLN B 1 225 ? 8.781 -18.797 -17.766 1 76.56 225 GLN B CA 1
ATOM 3857 C C . GLN B 1 225 ? 10.289 -18.578 -17.703 1 76.56 225 GLN B C 1
ATOM 3859 O O . GLN B 1 225 ? 11.008 -18.859 -18.656 1 76.56 225 GLN B O 1
ATOM 3864 N N . SER B 1 226 ? 10.891 -18.344 -16.594 1 66.56 226 SER B N 1
ATOM 3865 C CA . SER B 1 226 ? 12.125 -17.719 -16.109 1 66.56 226 SER B CA 1
ATOM 3866 C C . SER B 1 226 ? 13.344 -18.281 -16.844 1 66.56 226 SER B C 1
ATOM 3868 O O . SER B 1 226 ? 14.039 -19.156 -16.312 1 66.56 226 SER B O 1
ATOM 3870 N N . VAL B 1 227 ? 13.5 -17.938 -18.078 1 77.56 227 VAL B N 1
ATOM 3871 C CA . VAL B 1 227 ? 14.789 -18.203 -18.703 1 77.56 227 VAL B CA 1
ATOM 3872 C C . VAL B 1 227 ? 15.547 -16.891 -18.906 1 77.56 227 VAL B C 1
ATOM 3874 O O . VAL B 1 227 ? 16.766 -16.906 -19.078 1 77.56 227 VAL B O 1
ATOM 3877 N N . ASP B 1 228 ? 14.898 -15.93 -18.734 1 90.19 228 ASP B N 1
ATOM 3878 C CA . ASP B 1 228 ? 15.484 -14.617 -19.016 1 90.19 228 ASP B CA 1
ATOM 3879 C C . ASP B 1 228 ? 14.711 -13.508 -18.312 1 90.19 228 ASP B C 1
ATOM 3881 O O . ASP B 1 228 ? 13.5 -13.367 -18.5 1 90.19 228 ASP B O 1
ATOM 3885 N N . THR B 1 229 ? 15.492 -12.617 -17.547 1 95.25 229 THR B N 1
ATOM 3886 C CA . THR B 1 229 ? 14.789 -11.602 -16.766 1 95.25 229 THR B CA 1
ATOM 3887 C C . THR B 1 229 ? 14.688 -10.297 -17.547 1 95.25 229 THR B C 1
ATOM 3889 O O . THR B 1 229 ? 14.062 -9.336 -17.078 1 95.25 229 THR B O 1
ATOM 3892 N N . ALA B 1 230 ? 15.164 -10.234 -18.719 1 95.25 230 ALA B N 1
ATOM 3893 C CA . ALA B 1 230 ? 15.18 -9 -19.5 1 95.25 230 ALA B CA 1
ATOM 3894 C C . ALA B 1 230 ? 13.758 -8.484 -19.734 1 95.25 230 ALA B C 1
ATOM 3896 O O . ALA B 1 230 ? 13.461 -7.316 -19.469 1 95.25 230 ALA B O 1
ATOM 3897 N N . PRO B 1 231 ? 12.867 -9.375 -20.156 1 93.81 231 PRO B N 1
ATOM 3898 C CA . PRO B 1 231 ? 11.508 -8.875 -20.375 1 93.81 231 PRO B CA 1
ATOM 3899 C C . PRO B 1 231 ? 10.828 -8.406 -19.094 1 93.81 231 PRO B C 1
ATOM 3901 O O . PRO B 1 231 ? 10.109 -7.402 -19.109 1 93.81 231 PRO B O 1
ATOM 3904 N N . ILE B 1 232 ? 11.023 -9.055 -18.062 1 94.75 232 ILE B N 1
ATOM 3905 C CA . ILE B 1 232 ? 10.406 -8.711 -16.797 1 94.75 232 ILE B CA 1
ATOM 3906 C C . ILE B 1 232 ? 10.906 -7.344 -16.328 1 94.75 232 ILE B C 1
ATOM 3908 O O . ILE B 1 232 ? 10.125 -6.504 -15.875 1 94.75 232 ILE B O 1
ATOM 3912 N N . LEU B 1 233 ? 12.188 -7.152 -16.422 1 95.69 233 LEU B N 1
ATOM 3913 C CA . LEU B 1 233 ? 12.781 -5.887 -16.016 1 95.69 233 LEU B CA 1
ATOM 3914 C C . LEU B 1 233 ? 12.289 -4.746 -16.891 1 95.69 233 LEU B C 1
ATOM 3916 O O . LEU B 1 233 ? 12.07 -3.633 -16.406 1 95.69 233 LEU B O 1
ATOM 3920 N N . ALA B 1 234 ? 12.117 -5.035 -18.109 1 95.19 234 ALA B N 1
ATOM 3921 C CA . ALA B 1 234 ? 11.578 -4.043 -19.031 1 95.19 234 ALA B CA 1
ATOM 3922 C C . ALA B 1 234 ? 10.164 -3.629 -18.625 1 95.19 234 ALA B C 1
ATOM 3924 O O . ALA B 1 234 ? 9.836 -2.439 -18.641 1 95.19 234 ALA B O 1
ATOM 3925 N N . LEU B 1 235 ? 9.352 -4.59 -18.297 1 95.88 235 LEU B N 1
ATOM 3926 C CA . LEU B 1 235 ? 7.98 -4.32 -17.891 1 95.88 235 LEU B CA 1
ATOM 3927 C C . LEU B 1 235 ? 7.949 -3.533 -16.578 1 95.88 235 LEU B C 1
ATOM 3929 O O . LEU B 1 235 ? 7.172 -2.59 -16.438 1 95.88 235 LEU B O 1
ATOM 3933 N N . ILE B 1 236 ? 8.758 -3.877 -15.656 1 95.19 236 ILE B N 1
ATOM 3934 C CA . ILE B 1 236 ? 8.828 -3.211 -14.359 1 95.19 236 ILE B CA 1
ATOM 3935 C C . ILE B 1 236 ? 9.266 -1.763 -14.539 1 95.19 236 ILE B C 1
ATOM 3937 O O . ILE B 1 236 ? 8.719 -0.854 -13.914 1 95.19 236 ILE B O 1
ATOM 3941 N N . LEU B 1 237 ? 10.227 -1.565 -15.398 1 93.88 237 LEU B N 1
ATOM 3942 C CA . LEU B 1 237 ? 10.703 -0.217 -15.688 1 93.88 237 LEU B CA 1
ATOM 3943 C C . LEU B 1 237 ? 9.578 0.656 -16.219 1 93.88 237 LEU B C 1
ATOM 3945 O O . LEU B 1 237 ? 9.469 1.833 -15.867 1 93.88 237 LEU B O 1
ATOM 3949 N N . THR B 1 238 ? 8.82 0.09 -17.078 1 94.62 238 THR B N 1
ATOM 3950 C CA . THR B 1 238 ? 7.684 0.819 -17.625 1 94.62 238 THR B CA 1
ATOM 3951 C C . THR B 1 238 ? 6.715 1.24 -16.531 1 94.62 238 THR B C 1
ATOM 3953 O O . THR B 1 238 ? 6.258 2.385 -16.5 1 94.62 238 THR B O 1
ATOM 3956 N N . LEU B 1 239 ? 6.457 0.38 -15.617 1 93.94 239 LEU B N 1
ATOM 3957 C CA . LEU B 1 239 ? 5.555 0.681 -14.516 1 93.94 239 LEU B CA 1
ATOM 3958 C C . LEU B 1 239 ? 6.148 1.748 -13.602 1 93.94 239 LEU B C 1
ATOM 3960 O O . LEU B 1 239 ? 5.426 2.602 -13.086 1 93.94 239 LEU B O 1
ATOM 3964 N N . MET B 1 240 ? 7.414 1.644 -13.414 1 92.19 240 MET B N 1
ATOM 3965 C CA . MET B 1 240 ? 8.102 2.633 -12.586 1 92.19 240 MET B CA 1
ATOM 3966 C C . MET B 1 240 ? 7.984 4.023 -13.195 1 92.19 240 MET B C 1
ATOM 3968 O O . MET B 1 240 ? 7.715 4.996 -12.492 1 92.19 240 MET B O 1
ATOM 3972 N N . PHE B 1 241 ? 8.172 4.09 -14.43 1 92.06 241 PHE B N 1
ATOM 3973 C CA . PHE B 1 241 ? 8.078 5.371 -15.117 1 92.06 241 PHE B CA 1
ATOM 3974 C C . PHE B 1 241 ? 6.641 5.883 -15.117 1 92.06 241 PHE B C 1
ATOM 3976 O O . PHE B 1 241 ? 6.406 7.082 -14.953 1 92.06 241 PHE B O 1
ATOM 3983 N N . LEU B 1 242 ? 5.754 4.984 -15.297 1 92.75 242 LEU B N 1
ATOM 3984 C CA . LEU B 1 242 ? 4.344 5.363 -15.266 1 92.75 242 LEU B CA 1
ATOM 3985 C C . LEU B 1 242 ? 3.957 5.902 -13.891 1 92.75 242 LEU B C 1
ATOM 3987 O O . LEU B 1 242 ? 3.324 6.953 -13.789 1 92.75 242 LEU B O 1
ATOM 3991 N N . GLY B 1 243 ? 4.285 5.117 -12.891 1 91.25 243 GLY B N 1
ATOM 3992 C CA . GLY B 1 243 ? 3.992 5.562 -11.539 1 91.25 243 GLY B CA 1
ATOM 3993 C C . GLY B 1 243 ? 4.625 6.898 -11.203 1 91.25 243 GLY B C 1
ATOM 3994 O O . GLY B 1 243 ? 3.969 7.773 -10.633 1 91.25 243 GLY B O 1
ATOM 3995 N N . TYR B 1 244 ? 5.844 7.027 -11.539 1 89.19 244 TYR B N 1
ATOM 3996 C CA . TYR B 1 244 ? 6.562 8.273 -11.297 1 89.19 244 TYR B CA 1
ATOM 3997 C C . TYR B 1 244 ? 5.934 9.422 -12.078 1 89.19 244 TYR B C 1
ATOM 3999 O O . TYR B 1 244 ? 5.781 10.531 -11.547 1 89.19 244 TYR B O 1
ATOM 4007 N N . GLY B 1 245 ? 5.629 9.195 -13.289 1 91.19 245 GLY B N 1
ATOM 4008 C CA . GLY B 1 245 ? 4.961 10.195 -14.102 1 91.19 245 GLY B CA 1
ATOM 4009 C C . GLY B 1 245 ? 3.625 10.633 -13.539 1 91.19 245 GLY B C 1
ATOM 4010 O O . GLY B 1 245 ? 3.314 11.828 -13.516 1 91.19 245 GLY B O 1
ATOM 4011 N N . LEU B 1 246 ? 2.885 9.703 -13.078 1 89.06 246 LEU B N 1
ATOM 4012 C CA . LEU B 1 246 ? 1.599 10.008 -12.461 1 89.06 246 LEU B CA 1
ATOM 4013 C C . LEU B 1 246 ? 1.787 10.859 -11.211 1 89.06 246 LEU B C 1
ATOM 4015 O O . LEU B 1 246 ? 1.031 11.805 -10.977 1 89.06 246 LEU B O 1
ATOM 4019 N N . ARG B 1 247 ? 2.729 10.469 -10.445 1 85.19 247 ARG B N 1
ATOM 4020 C CA . ARG B 1 247 ? 3.018 11.219 -9.227 1 85.19 247 ARG B CA 1
ATOM 4021 C C . ARG B 1 247 ? 3.34 12.672 -9.547 1 85.19 247 ARG B C 1
ATOM 4023 O O . ARG B 1 247 ? 2.783 13.586 -8.93 1 85.19 247 ARG B O 1
ATOM 4030 N N . ILE B 1 248 ? 4.203 12.938 -10.539 1 86.31 248 ILE B N 1
ATOM 4031 C CA . ILE B 1 248 ? 4.609 14.289 -10.922 1 86.31 248 ILE B CA 1
ATOM 4032 C C . ILE B 1 248 ? 3.408 15.047 -11.469 1 86.31 248 ILE B C 1
ATOM 4034 O O . ILE B 1 248 ? 3.211 16.219 -11.148 1 86.31 248 ILE B O 1
ATOM 4038 N N . LEU B 1 249 ? 2.691 14.344 -12.266 1 88.75 249 LEU B N 1
ATOM 4039 C CA . LEU B 1 249 ? 1.526 14.969 -12.883 1 88.75 249 LEU B CA 1
ATOM 4040 C C . LEU B 1 249 ? 0.542 15.445 -11.82 1 88.75 249 LEU B C 1
ATOM 4042 O O . LEU B 1 249 ? 0.035 16.562 -11.898 1 88.75 249 LEU B O 1
ATOM 4046 N N . LEU B 1 250 ? 0.327 14.672 -10.883 1 86.81 250 LEU B N 1
ATOM 4047 C CA . LEU B 1 250 ? -0.629 15.016 -9.836 1 86.81 250 LEU B CA 1
ATOM 4048 C C . LEU B 1 250 ? -0.076 16.125 -8.938 1 86.81 250 LEU B C 1
ATOM 4050 O O . LEU B 1 250 ? -0.816 17.016 -8.508 1 86.81 250 LEU B O 1
ATOM 4054 N N . GLU B 1 251 ? 1.17 16.047 -8.719 1 82.62 251 GLU B N 1
ATOM 4055 C CA . GLU B 1 251 ? 1.802 17.094 -7.922 1 82.62 251 GLU B CA 1
ATOM 4056 C C . GLU B 1 251 ? 1.737 18.438 -8.641 1 82.62 251 GLU B C 1
ATOM 4058 O O . GLU B 1 251 ? 1.439 19.469 -8.023 1 82.62 251 GLU B O 1
ATOM 4063 N N . LYS B 1 252 ? 2.027 18.453 -9.852 1 87.44 252 LYS B N 1
ATOM 4064 C CA . LYS B 1 252 ? 1.995 19.688 -10.633 1 87.44 252 LYS B CA 1
ATOM 4065 C C . LYS B 1 252 ? 0.574 20.219 -10.75 1 87.44 252 LYS B C 1
ATOM 4067 O O . LYS B 1 252 ? 0.361 21.438 -10.695 1 87.44 252 LYS B O 1
ATOM 4072 N N . THR B 1 253 ? -0.352 19.344 -10.953 1 88.62 253 THR B N 1
ATOM 4073 C CA . THR B 1 253 ? -1.749 19.75 -11.023 1 88.62 253 THR B CA 1
ATOM 4074 C C . THR B 1 253 ? -2.205 20.359 -9.703 1 88.62 253 THR B C 1
ATOM 4076 O O . THR B 1 253 ? -2.904 21.375 -9.695 1 88.62 253 THR B O 1
ATOM 4079 N N . GLU B 1 254 ? -1.827 19.766 -8.633 1 83.12 254 GLU B N 1
ATOM 4080 C CA . GLU B 1 254 ? -2.16 20.281 -7.316 1 83.12 254 GLU B CA 1
ATOM 4081 C C . GLU B 1 254 ? -1.564 21.672 -7.109 1 83.12 254 GLU B C 1
ATOM 4083 O O . GLU B 1 254 ? -2.242 22.578 -6.621 1 83.12 254 GLU B O 1
ATOM 4088 N N . ALA B 1 255 ? -0.354 21.891 -7.547 1 81.69 255 ALA B N 1
ATOM 4089 C CA . ALA B 1 255 ? 0.328 23.172 -7.395 1 81.69 255 ALA B CA 1
ATOM 4090 C C . ALA B 1 255 ? -0.337 24.25 -8.242 1 81.69 255 ALA B C 1
ATOM 4092 O O . ALA B 1 255 ? -0.378 25.422 -7.848 1 81.69 255 ALA B O 1
ATOM 4093 N N . TRP B 1 256 ? -0.764 23.781 -9.328 1 84.75 256 TRP B N 1
ATOM 4094 C CA . TRP B 1 256 ? -1.415 24.719 -10.234 1 84.75 256 TRP B CA 1
ATOM 4095 C C . TRP B 1 256 ? -2.793 25.109 -9.711 1 84.75 256 TRP B C 1
ATOM 4097 O O . TRP B 1 256 ? -3.182 26.281 -9.797 1 84.75 256 TRP B O 1
ATOM 4107 N N . LEU B 1 257 ? -3.512 24.188 -9.141 1 82.81 257 LEU B N 1
ATOM 4108 C CA . LEU B 1 257 ? -4.879 24.406 -8.688 1 82.81 257 LEU B CA 1
ATOM 4109 C C . LEU B 1 257 ? -4.887 25.094 -7.316 1 82.81 257 LEU B C 1
ATOM 4111 O O . LEU B 1 257 ? -5.773 25.891 -7.023 1 82.81 257 LEU B O 1
ATOM 4115 N N . PHE B 1 258 ? -3.953 24.703 -6.531 1 79.62 258 PHE B N 1
ATOM 4116 C CA . PHE B 1 258 ? -3.922 25.234 -5.168 1 79.62 258 PHE B CA 1
ATOM 4117 C C . PHE B 1 258 ? -2.549 25.797 -4.84 1 79.62 258 PHE B C 1
ATOM 4119 O O . PHE B 1 258 ? -1.873 25.312 -3.928 1 79.62 258 PHE B O 1
ATOM 4126 N N . PRO B 1 259 ? -2.17 26.953 -5.453 1 70.38 259 PRO B N 1
ATOM 4127 C CA . PRO B 1 259 ? -0.846 27.531 -5.234 1 70.38 259 PRO B CA 1
ATOM 4128 C C . PRO B 1 259 ? -0.636 28 -3.795 1 70.38 259 PRO B C 1
ATOM 4130 O O . PRO B 1 259 ? 0.505 28.156 -3.35 1 70.38 259 PRO B O 1
ATOM 4133 N N . TRP B 1 260 ? -1.674 28.266 -3.092 1 61.88 260 TRP B N 1
ATOM 4134 C CA . TRP B 1 260 ? -1.584 28.781 -1.731 1 61.88 260 TRP B CA 1
ATOM 4135 C C . TRP B 1 260 ? -1.328 27.656 -0.736 1 61.88 260 TRP B C 1
ATOM 4137 O O . TRP B 1 260 ? -0.955 27.906 0.413 1 61.88 260 TRP B O 1
ATOM 4147 N N . SER B 1 261 ? -1.607 26.438 -1.091 1 57.88 261 SER B N 1
ATOM 4148 C CA . SER B 1 261 ? -1.514 25.297 -0.18 1 57.88 261 SER B CA 1
ATOM 4149 C C . SER B 1 261 ? -0.065 24.859 0.013 1 57.88 261 SER B C 1
ATOM 4151 O O . SER B 1 261 ? 0.199 23.797 0.588 1 57.88 261 SER B O 1
ATOM 4153 N N . GLU B 1 262 ? 0.897 25.562 -0.521 1 51.59 262 GLU B N 1
ATOM 4154 C CA . GLU B 1 262 ? 2.311 25.203 -0.455 1 51.59 262 GLU B CA 1
ATOM 4155 C C . GLU B 1 262 ? 2.697 24.75 0.947 1 51.59 262 GLU B C 1
ATOM 4157 O O . GLU B 1 262 ? 3.59 23.906 1.105 1 51.59 262 GLU B O 1
ATOM 4162 N N . GLU B 1 263 ? 2.154 25.344 1.909 1 44.03 263 GLU B N 1
ATOM 4163 C CA . GLU B 1 263 ? 2.473 25.016 3.293 1 44.03 263 GLU B CA 1
ATOM 4164 C C . GLU B 1 263 ? 2.002 23.609 3.646 1 44.03 263 GLU B C 1
ATOM 4166 O O . GLU B 1 263 ? 2.523 22.984 4.574 1 44.03 263 GLU B O 1
ATOM 4171 N N . THR B 1 264 ? 1.095 23.109 2.91 1 42.31 264 THR B N 1
ATOM 4172 C CA . THR B 1 264 ? 0.435 21.828 3.156 1 42.31 264 THR B CA 1
ATOM 4173 C C . THR B 1 264 ? 1.267 20.672 2.604 1 42.31 264 THR B C 1
ATOM 4175 O O . THR B 1 264 ? 0.979 19.5 2.879 1 42.31 264 THR B O 1
ATOM 4178 N N . GLU B 1 265 ? 2.111 20.891 1.631 1 43.31 265 GLU B N 1
ATOM 4179 C CA . GLU B 1 265 ? 2.967 19.875 1.002 1 43.31 265 GLU B CA 1
ATOM 4180 C C . GLU B 1 265 ? 3.795 19.125 2.041 1 43.31 265 GLU B C 1
ATOM 4182 O O . GLU B 1 265 ? 4.047 17.938 1.896 1 43.31 265 GLU B O 1
ATOM 4187 N N . ALA B 1 266 ? 4.348 20 2.895 1 40.44 266 ALA B N 1
ATOM 4188 C CA . ALA B 1 266 ? 5.172 19.438 3.963 1 40.44 266 ALA B CA 1
ATOM 4189 C C . ALA B 1 266 ? 4.383 18.406 4.777 1 40.44 266 ALA B C 1
ATOM 4191 O O . ALA B 1 266 ? 4.949 17.422 5.266 1 40.44 266 ALA B O 1
ATOM 4192 N N . MET B 1 267 ? 3.119 18.516 4.777 1 37.34 267 MET B N 1
ATOM 4193 C CA . MET B 1 267 ? 2.209 17.703 5.59 1 37.34 267 MET B CA 1
ATOM 4194 C C . MET B 1 267 ? 1.833 16.422 4.871 1 37.34 267 MET B C 1
ATOM 4196 O O . MET B 1 267 ? 1.562 15.406 5.512 1 37.34 267 MET B O 1
ATOM 4200 N N . GLY B 1 268 ? 1.699 16.406 3.514 1 37.53 268 GLY B N 1
ATOM 4201 C CA . GLY B 1 268 ? 1.188 15.305 2.707 1 37.53 268 GLY B CA 1
ATOM 4202 C C . GLY B 1 268 ? 2.201 14.195 2.498 1 37.53 268 GLY B C 1
ATOM 4203 O O . GLY B 1 268 ? 1.878 13.148 1.931 1 37.53 268 GLY B O 1
ATOM 4204 N N . ALA B 1 269 ? 3.461 14.57 2.465 1 36.22 269 ALA B N 1
ATOM 4205 C CA . ALA B 1 269 ? 4.523 13.586 2.307 1 36.22 269 ALA B CA 1
ATOM 4206 C C . ALA B 1 269 ? 4.676 12.734 3.564 1 36.22 269 ALA B C 1
ATOM 4208 O O . ALA B 1 269 ? 5.477 11.789 3.594 1 36.22 269 ALA B O 1
ATOM 4209 N N . LEU B 1 270 ? 4.137 13.078 4.637 1 31.31 270 LEU B N 1
ATOM 4210 C CA . LEU B 1 270 ? 4.234 12.297 5.867 1 31.31 270 LEU B CA 1
ATOM 4211 C C . LEU B 1 270 ? 3.119 11.258 5.945 1 31.31 270 LEU B C 1
ATOM 4213 O O . LEU B 1 270 ? 1.96 11.57 5.66 1 31.31 270 LEU B O 1
#

pLDDT: mean 84.78, std 17.31, range [28.97, 98.69]

Organism: NCBI:txid2743089